Protein AF-0000000086532499 (afdb_homodimer)

Secondary structure (DSSP, 8-state):
--B--BPPEE---EEEEE-S-HHHHHHHHHHS--TTTEEEESSHHHHHHHHHHH------BHHHHHHHHHTT-SEES--GGG-GGGGGSEEEEEE-S--SSS-HHHHHHHTTTSSSEEEEEESS--HHHHHHHHHTT--SEEEETT-TTHHHHHHHHHHHHHHHHHHTTSPEEPTTTTGGGGSHHHHHHHHHHHHHHTEEEEEEETTTTEEEEEETT--EEEEEEE-HHHHHHHHHHHHHTT--HHHHHHHHTTS-EEE-TTSSS--TT--S-EEE--EEPTT-TT-EEEEEE-S-THHHHTS--HHHHHH-/--B-PBPPEE---EEEEE-S-HHHHHHHHHHS--TTTEEEESSHHHHHHHHHHH------BHHHHHHHHHTT-SEES--GGG-GGGGGSEEEEEE-S--SSS-HHHHHHHTTTSSSEEEEEESS--HHHHHHHHHTT--SEEEETT-TTHHHHHHHHHHHHHHHHHHTTSPEEPTTTTGGGGSHHHHHHHHHHHHHHTEEEEEEETTTTEEEEEETT--EEEEEEE-HHHHHHHHHHHHHTT--HHHHHHHHTTS-EEE-TTSSS--TT--S-EEE--EEPTTSTT-EEEEEE-S-THHHHTS--HHHHHH-

Foldseek 3Di:
DDPLAFFDWFAAAAEEEEALDVVVVVVVCVLVVQPVRYHYYNDLVVSLVLLVVQLPDDQFDVCQQVVCVVVVFQWGADFCQQDLCRRHHHLEYEYEQDDPPDGRLRSLVSCLVRNHAYEYEYAPDDPVVVVVCVVVSSHDYYHYPPPPCRSVVVVVVSSVSRSSSGSRHGIGGDDCQLVQRSDPLNVVVVVVCCVVVQWNIWHQDRQQSWIWTAHLQRFIKIKDKAAQVRLVVQLVVCVVQVHDPVVNVCSVVQQWDWDCPPGNHDDPPDPDIDIDRWDDRPPGPRMTMDMGTDDDCPVVVPTSHPNNSSVD/DDPLAFFDWFAAAAEEEEALDVVVVVVVCVLVVQPVRYHYYNDLVVSLVLLVVQLPDDQFDVCQQVVCVVVVFQWGADFCQQDLCRRHHHLEYEYEQDDPPDGRLRSLVSCLVRNHAYEYEYAPDDVVVVVVCVVVSSHDYYHYPPDPCRSVVVVVVSSVSRSSSGSSHGIGGDDCQLVQRSDPLNVVVVVVCCVVVQWNIWHQDRQQSWIWTAHLQRFIKIKDKAAQVRLVVQLVVCVVQVHDPVVNVCSVVQQWDWDCPPGNHDDPPDPDIDIDRWDDRPPGPRMTMDMGTDDPCPVVVPTSHPNNSSVD

Sequence (624 aa):
MQPFVRQPVLYPVSVVFVDDNPDFLQALRGAFPDERLNHFFTHPQAALDFVSSRDTEMPPTAADYFGAEKTGGNAIGEDALADPARFEAVGAVVVDYSMPEVDGIQFLTSIRNANCTKILLTGIADEREAVAAFNAGLIDCYLKKTDVEMARKLATALDDAKRKCCAARGHISLHEAGATYQDPRIVKLIDEVAAREGIVEYYWRPNQDAVLMFDAAGAPSVFLAWSEEDWSFHCDIVSDAGGPAELRQGMEARRIMPLFWPSQAYRPGLADIRCAAPLPVPGWHGTFYSWIRLDDPAAERDLPTLAKWRHAMQPFVRQPVLYPVSVVFVDDNPDFLQALRGAFPDERLNHFFTHPQAALDFVSSRDTEMPPTAADYFGAEKTGGNAIGEDALADPARFEAVGAVVVDYSMPEVDGIQFLTSIRNANCTKILLTGIADEREAVAAFNAGLIDCYLKKTDVEMARKLATALDDAKRKCCAARGHISLHEAGATYQDPRIVKLIDEVAAREGIVEYYWRPNQDAVLMFDAAGAPSVFLAWSEEDWSFHCDIVSDAGGPAELRQGMEARRIMPLFWPSQAYRPGLADIRCAAPLPVPGWHGTFYSWIRLDDPAAERDLPTLAKWRHA

pLDDT: mean 87.63, std 13.68, range [28.56, 98.56]

InterPro domains:
  IPR001789 Signal transduction response regulator, receiver domain [PF00072] (84-149)
  IPR001789 Signal transduction response regulator, receiver domain [PS50110] (14-159)
  IPR011006 CheY-like superfamily [SSF52172] (13-150)

Solvent-accessible surface area (backbone atoms only — not comparable to full-atom values): 33201 Å² total; per-residue (Å²): 121,51,38,48,43,55,37,59,41,42,50,64,44,12,35,38,38,37,40,62,51,66,69,60,52,52,55,48,37,70,78,50,64,53,68,88,37,38,43,80,30,59,46,66,69,62,44,51,54,55,51,62,71,39,68,61,85,66,53,52,17,26,52,38,40,47,56,16,60,77,60,74,49,40,33,26,43,51,62,59,67,76,40,73,62,53,46,60,31,50,20,29,38,38,30,29,38,86,35,94,89,52,43,25,65,58,53,34,54,77,46,56,82,50,83,43,38,31,30,40,43,24,79,75,72,48,48,65,59,50,47,54,34,35,57,69,59,43,37,59,34,76,47,45,66,80,44,90,56,35,67,61,54,48,51,52,53,50,51,51,23,30,50,55,50,26,58,75,43,28,38,26,30,28,71,72,46,54,56,63,53,59,35,68,66,44,45,51,47,51,51,50,49,27,64,74,70,48,42,56,30,36,38,55,35,61,80,39,54,32,31,42,31,23,27,70,83,46,54,44,29,40,40,41,66,33,41,52,67,49,46,51,49,52,52,50,44,30,58,75,59,64,50,60,66,66,58,52,53,31,44,76,68,59,58,36,42,73,51,40,72,90,40,52,51,73,52,82,82,71,70,87,70,50,64,39,65,56,36,76,41,84,94,38,87,68,24,33,33,42,74,48,75,55,83,76,52,67,84,55,61,78,51,68,36,68,38,57,56,72,72,99,120,50,40,49,44,55,37,58,41,43,52,66,42,12,33,40,38,38,41,62,49,65,69,59,52,51,54,47,38,68,78,51,63,53,67,88,36,40,42,81,29,60,45,67,67,60,45,49,52,53,52,62,73,40,67,60,85,64,54,52,17,25,51,39,39,47,57,17,62,77,61,74,48,42,35,24,41,50,63,59,67,75,40,75,62,52,47,62,30,50,18,30,37,39,29,28,40,86,36,94,90,53,42,26,64,60,54,34,54,75,46,56,82,51,84,44,40,30,31,40,44,24,80,74,73,48,47,63,58,49,46,53,33,34,58,70,60,43,36,63,36,78,45,45,65,80,43,91,56,34,69,60,53,49,50,50,53,51,52,50,24,31,50,54,51,27,59,73,44,28,37,26,30,28,72,71,44,55,56,63,54,60,35,68,69,45,46,50,48,52,52,50,50,26,65,76,69,48,41,56,32,36,36,56,36,60,79,38,54,33,31,43,33,23,26,70,82,45,54,46,28,39,41,40,65,33,40,52,67,49,47,51,50,52,51,50,45,29,58,75,59,64,49,58,66,69,59,52,53,31,43,75,68,59,58,37,42,70,50,42,73,90,39,53,51,74,53,80,83,71,69,86,70,49,64,38,63,55,37,76,40,85,96,38,87,68,22,31,34,43,75,46,75,56,86,78,51,68,85,54,61,79,52,67,36,69,37,56,58,72,71,98

Nearest PDB structures (foldseek):
  6sy9-assembly1_A  TM=7.285E-01  e=5.081E-21  Legionella pneumophila
  3kcn-assembly1_A  TM=8.539E-01  e=2.450E-06  Rhodopirellula baltica
  5iul-assembly1_C  TM=7.981E-01  e=4.495E-06  Bacillus subtilis subsp. subtilis str. 168
  7ssi-assembly1_C  TM=7.890E-01  e=1.709E-05  Bacillus subtilis subsp. subtilis str. 168
  4ldz-assembly1_B  TM=6.035E-01  e=7.762E-06  Bacillus subtilis subsp. subtilis str. 168

Structure (mmCIF, N/CA/C/O backbone):
data_AF-0000000086532499-model_v1
#
loop_
_entity.id
_entity.type
_entity.pdbx_description
1 polymer 'Response regulator'
#
loop_
_atom_site.group_PDB
_atom_site.id
_atom_site.type_symbol
_atom_site.label_atom_id
_atom_site.label_alt_id
_atom_site.label_comp_id
_atom_site.label_asym_id
_atom_site.label_entity_id
_atom_site.label_seq_id
_atom_site.pdbx_PDB_ins_code
_atom_site.Cartn_x
_atom_site.Cartn_y
_atom_site.Cartn_z
_atom_site.occupancy
_atom_site.B_iso_or_equiv
_atom_site.auth_seq_id
_atom_site.auth_comp_id
_atom_site.auth_asym_id
_atom_site.auth_atom_id
_atom_site.pdbx_PDB_model_num
ATOM 1 N N . MET A 1 1 ? -10.039 -7.031 16.953 1 28.56 1 MET A N 1
ATOM 2 C CA . MET A 1 1 ? -10.742 -7.082 15.672 1 28.56 1 MET A CA 1
ATOM 3 C C . MET A 1 1 ? -9.75 -7.133 14.516 1 28.56 1 MET A C 1
ATOM 5 O O . MET A 1 1 ? -8.656 -6.566 14.602 1 28.56 1 MET A O 1
ATOM 9 N N . GLN A 1 2 ? -9.773 -7.996 13.688 1 37.38 2 GLN A N 1
ATOM 10 C CA . GLN A 1 2 ? -8.75 -8.602 12.844 1 37.38 2 GLN A CA 1
ATOM 11 C C . GLN A 1 2 ? -8.367 -7.68 11.695 1 37.38 2 GLN A C 1
ATOM 13 O O . GLN A 1 2 ? -9.234 -7.113 11.031 1 37.38 2 GLN A O 1
ATOM 18 N N . PRO A 1 3 ? -7.273 -7.066 11.656 1 45.19 3 PRO A N 1
ATOM 19 C CA . PRO A 1 3 ? -6.715 -6.254 10.57 1 45.19 3 PRO A CA 1
ATOM 20 C C . PRO A 1 3 ? -7.102 -6.762 9.188 1 45.19 3 PRO A C 1
ATOM 22 O O . PRO A 1 3 ? -7.391 -7.949 9.023 1 45.19 3 PRO A O 1
ATOM 25 N N . PHE A 1 4 ? -7.727 -5.859 8.352 1 53.22 4 PHE A N 1
ATOM 26 C CA . PHE A 1 4 ? -7.895 -6.188 6.941 1 53.22 4 PHE A CA 1
ATOM 27 C C . PHE A 1 4 ? -6.629 -6.812 6.375 1 53.22 4 PHE A C 1
ATOM 29 O O . PHE A 1 4 ? -5.586 -6.156 6.289 1 53.22 4 PHE A O 1
ATOM 36 N N . VAL A 1 5 ? -6.559 -8.047 6.652 1 61.78 5 VAL A N 1
ATOM 37 C CA . VAL A 1 5 ? -5.363 -8.727 6.164 1 61.78 5 VAL A CA 1
ATOM 38 C C . VAL A 1 5 ? -5.652 -9.367 4.809 1 61.78 5 VAL A C 1
ATOM 40 O O . VAL A 1 5 ? -6.672 -10.039 4.633 1 61.78 5 VAL A O 1
ATOM 43 N N . ARG A 1 6 ? -4.977 -8.883 3.869 1 73.25 6 ARG A N 1
ATOM 44 C CA . ARG A 1 6 ? -5.066 -9.508 2.553 1 73.25 6 ARG A CA 1
ATOM 45 C C . ARG A 1 6 ? -4.598 -10.961 2.602 1 73.25 6 ARG A C 1
ATOM 47 O O . ARG A 1 6 ? -3.621 -11.281 3.283 1 73.25 6 ARG A O 1
ATOM 54 N N . GLN A 1 7 ? -5.344 -11.719 1.95 1 83.94 7 GLN A N 1
ATOM 55 C CA . GLN A 1 7 ? -5.102 -13.156 1.979 1 83.94 7 GLN A CA 1
ATOM 56 C C . GLN A 1 7 ? -4.105 -13.57 0.9 1 83.94 7 GLN A C 1
ATOM 58 O O . GLN A 1 7 ? -3.879 -12.828 -0.059 1 83.94 7 GLN A O 1
ATOM 63 N N . PRO A 1 8 ? -3.529 -14.75 1.076 1 90.25 8 PRO A N 1
ATOM 64 C CA . PRO A 1 8 ? -2.473 -15.195 0.163 1 90.25 8 PRO A CA 1
ATOM 65 C C . PRO A 1 8 ? -2.971 -15.383 -1.269 1 90.25 8 PRO A C 1
ATOM 67 O O . PRO A 1 8 ? -4.016 -15.992 -1.486 1 90.25 8 PRO A O 1
ATOM 70 N N . VAL A 1 9 ? -2.299 -14.836 -2.16 1 93.62 9 VAL A N 1
ATOM 71 C CA . VAL A 1 9 ? -2.531 -14.961 -3.594 1 93.62 9 VAL A CA 1
ATOM 72 C C . VAL A 1 9 ? -1.211 -14.82 -4.348 1 93.62 9 VAL A C 1
ATOM 74 O O . VAL A 1 9 ? -0.349 -14.031 -3.959 1 93.62 9 VAL A O 1
ATOM 77 N N . LEU A 1 10 ? -1.038 -15.586 -5.297 1 95.81 10 LEU A N 1
ATOM 78 C CA . LEU A 1 10 ? 0.133 -15.484 -6.164 1 95.81 10 LEU A CA 1
ATOM 79 C C . LEU A 1 10 ? -0.196 -15.945 -7.578 1 95.81 10 LEU A C 1
ATOM 81 O O . LEU A 1 10 ? -0.819 -16.984 -7.766 1 95.81 10 LEU A O 1
ATOM 85 N N . TYR A 1 11 ? 0.152 -15.211 -8.477 1 95.69 11 TYR A N 1
ATOM 86 C CA . TYR A 1 11 ? 0.031 -15.562 -9.891 1 95.69 11 TYR A CA 1
ATOM 87 C C . TYR A 1 11 ? 1.05 -14.797 -10.727 1 95.69 11 TYR A C 1
ATOM 89 O O . TYR A 1 11 ? 1.537 -13.742 -10.312 1 95.69 11 TYR A O 1
ATOM 97 N N . PRO A 1 12 ? 1.405 -15.328 -11.859 1 95.56 12 PRO A N 1
ATOM 98 C CA . PRO A 1 12 ? 2.365 -14.625 -12.719 1 95.56 12 PRO A CA 1
ATOM 99 C C . PRO A 1 12 ? 1.816 -13.312 -13.266 1 95.56 12 PRO A C 1
ATOM 101 O O . PRO A 1 12 ? 0.614 -13.203 -13.523 1 95.56 12 PRO A O 1
ATOM 104 N N . VAL A 1 13 ? 2.66 -12.344 -13.406 1 94.31 13 VAL A N 1
ATOM 105 C CA . VAL A 1 13 ? 2.332 -11.055 -14.008 1 94.31 13 VAL A CA 1
ATOM 106 C C . VAL A 1 13 ? 3.311 -10.75 -15.141 1 94.31 13 VAL A C 1
ATOM 108 O O . VAL A 1 13 ? 4.359 -11.391 -15.25 1 94.31 13 VAL A O 1
ATOM 111 N N . SER A 1 14 ? 2.943 -9.773 -15.93 1 95.5 14 SER A N 1
ATOM 112 C CA . SER A 1 14 ? 3.756 -9.422 -17.094 1 95.5 14 SER A CA 1
ATOM 113 C C . SER A 1 14 ? 4.938 -8.547 -16.688 1 95.5 14 SER A C 1
ATOM 115 O O . SER A 1 14 ? 4.855 -7.781 -15.727 1 95.5 14 SER A O 1
ATOM 117 N N . VAL A 1 15 ? 6.004 -8.68 -17.469 1 97.44 15 VAL A N 1
ATOM 118 C CA . VAL A 1 15 ? 7.211 -7.879 -17.281 1 97.44 15 VAL A CA 1
ATOM 119 C C . VAL A 1 15 ? 7.594 -7.211 -18.609 1 97.44 15 VAL A C 1
ATOM 121 O O . VAL A 1 15 ? 7.531 -7.832 -19.672 1 97.44 15 VAL A O 1
ATOM 124 N N . VAL A 1 16 ? 7.949 -5.961 -18.531 1 97.62 16 VAL A N 1
ATOM 125 C CA . VAL A 1 16 ? 8.367 -5.215 -19.703 1 97.62 16 VAL A CA 1
ATOM 126 C C . VAL A 1 16 ? 9.867 -4.941 -19.641 1 97.62 16 VAL A C 1
ATOM 128 O O . VAL A 1 16 ? 10.375 -4.453 -18.625 1 97.62 16 VAL A O 1
ATOM 131 N N . PHE A 1 17 ? 10.57 -5.312 -20.703 1 97.62 17 PHE A N 1
ATOM 132 C CA . PHE A 1 17 ? 12 -5.047 -20.844 1 97.62 17 PHE A CA 1
ATOM 133 C C . PHE A 1 17 ? 12.25 -3.998 -21.922 1 97.62 17 PHE A C 1
ATOM 135 O O . PHE A 1 17 ? 11.781 -4.141 -23.062 1 97.62 17 PHE A O 1
ATOM 142 N N . VAL A 1 18 ? 13.016 -2.918 -21.562 1 97.25 18 VAL A N 1
ATOM 143 C CA . VAL A 1 18 ? 13.305 -1.843 -22.516 1 97.25 18 VAL A CA 1
ATOM 144 C C . VAL A 1 18 ? 14.812 -1.655 -22.641 1 97.25 18 VAL A C 1
ATOM 146 O O . VAL A 1 18 ? 15.492 -1.35 -21.656 1 97.25 18 VAL A O 1
ATOM 149 N N . ASP A 1 19 ? 15.398 -1.853 -23.75 1 95.5 19 ASP A N 1
ATOM 150 C CA . ASP A 1 19 ? 16.812 -1.698 -24.094 1 95.5 19 ASP A CA 1
ATOM 151 C C . ASP A 1 19 ? 17 -1.46 -25.594 1 95.5 19 ASP A C 1
ATOM 153 O O . ASP A 1 19 ? 16.422 -2.176 -26.422 1 95.5 19 ASP A O 1
ATOM 157 N N . ASP A 1 20 ? 17.766 -0.475 -25.922 1 93.94 20 ASP A N 1
ATOM 158 C CA . ASP A 1 20 ? 17.891 -0.155 -27.344 1 93.94 20 ASP A CA 1
ATOM 159 C C . ASP A 1 20 ? 18.828 -1.139 -28.047 1 93.94 20 ASP A C 1
ATOM 161 O O . ASP A 1 20 ? 18.906 -1.159 -29.281 1 93.94 20 ASP A O 1
ATOM 165 N N . ASN A 1 21 ? 19.547 -1.964 -27.344 1 93.5 21 ASN A N 1
ATOM 166 C CA . ASN A 1 21 ? 20.438 -2.969 -27.906 1 93.5 21 ASN A CA 1
ATOM 167 C C . ASN A 1 21 ? 19.734 -4.301 -28.125 1 93.5 21 ASN A C 1
ATOM 169 O O . ASN A 1 21 ? 19.516 -5.051 -27.156 1 93.5 21 ASN A O 1
ATOM 173 N N . PRO A 1 22 ? 19.406 -4.707 -29.344 1 94.44 22 PRO A N 1
ATOM 174 C CA . PRO A 1 22 ? 18.656 -5.941 -29.594 1 94.44 22 PRO A CA 1
ATOM 175 C C . PRO A 1 22 ? 19.406 -7.191 -29.125 1 94.44 22 PRO A C 1
ATOM 177 O O . PRO A 1 22 ? 18.781 -8.172 -28.734 1 94.44 22 PRO A O 1
ATOM 180 N N . ASP A 1 23 ? 20.719 -7.152 -29.172 1 94.38 23 ASP A N 1
ATOM 181 C CA . ASP A 1 23 ? 21.5 -8.312 -28.75 1 94.38 23 ASP A CA 1
ATOM 182 C C . ASP A 1 23 ? 21.344 -8.562 -27.25 1 94.38 23 ASP A C 1
ATOM 184 O O . ASP A 1 23 ? 21.219 -9.711 -26.812 1 94.38 23 ASP A O 1
ATOM 188 N N . PHE A 1 24 ? 21.312 -7.535 -26.516 1 93.88 24 PHE A N 1
ATOM 189 C CA . PHE A 1 24 ? 21.125 -7.688 -25.078 1 93.88 24 PHE A CA 1
ATOM 190 C C . PHE A 1 24 ? 19.734 -8.211 -24.766 1 93.88 24 PHE A C 1
ATOM 192 O O . PHE A 1 24 ? 19.562 -9.055 -23.875 1 93.88 24 PHE A O 1
ATOM 199 N N . LEU A 1 25 ? 18.719 -7.742 -25.469 1 95.56 25 LEU A N 1
ATOM 200 C CA . LEU A 1 25 ? 17.359 -8.211 -25.281 1 95.56 25 LEU A CA 1
ATOM 201 C C . LEU A 1 25 ? 17.25 -9.695 -25.625 1 95.56 25 LEU A C 1
ATOM 203 O O . LEU A 1 25 ? 16.469 -10.43 -25 1 95.56 25 LEU A O 1
ATOM 207 N N . GLN A 1 26 ? 17.969 -10.117 -26.609 1 94.69 26 GLN A N 1
ATOM 208 C CA . GLN A 1 26 ? 17.969 -11.531 -26.969 1 94.69 26 GLN A CA 1
ATOM 209 C C . GLN A 1 26 ? 18.531 -12.383 -25.828 1 94.69 26 GLN A C 1
ATOM 211 O O . GLN A 1 26 ? 18.016 -13.461 -25.547 1 94.69 26 GLN A O 1
ATOM 216 N N . ALA A 1 27 ? 19.609 -11.852 -25.234 1 93.56 27 ALA A N 1
ATOM 217 C CA . ALA A 1 27 ? 20.172 -12.531 -24.062 1 93.56 27 ALA A CA 1
ATOM 218 C C . ALA A 1 27 ? 19.141 -12.625 -22.938 1 93.56 27 ALA A C 1
ATOM 220 O O . ALA A 1 27 ? 19.016 -13.672 -22.297 1 93.56 27 ALA A O 1
ATOM 221 N N . LEU A 1 28 ? 18.406 -11.555 -22.719 1 94.62 28 LEU A N 1
ATOM 222 C CA . LEU A 1 28 ? 17.375 -11.547 -21.688 1 94.62 28 LEU A CA 1
ATOM 223 C C . LEU A 1 28 ? 16.25 -12.508 -22.031 1 94.62 28 LEU A C 1
ATOM 225 O O . LEU A 1 28 ? 15.695 -13.164 -21.141 1 94.62 28 LEU A O 1
ATOM 229 N N . ARG A 1 29 ? 15.93 -12.633 -23.281 1 95 29 ARG A N 1
ATOM 230 C CA . ARG A 1 29 ? 14.922 -13.594 -23.734 1 95 29 ARG A CA 1
ATOM 231 C C . ARG A 1 29 ? 15.328 -15.023 -23.375 1 95 29 ARG A C 1
ATOM 233 O O . ARG A 1 29 ? 14.477 -15.844 -23.047 1 95 29 ARG A O 1
ATOM 240 N N . GLY A 1 30 ? 16.578 -15.289 -23.484 1 93.94 30 GLY A N 1
ATOM 241 C CA . GLY A 1 30 ? 17.078 -16.594 -23.078 1 93.94 30 GLY A CA 1
ATOM 242 C C . GLY A 1 30 ? 16.891 -16.859 -21.594 1 93.94 30 GLY A C 1
ATOM 243 O O . GLY A 1 30 ? 16.5 -17.969 -21.203 1 93.94 30 GLY A O 1
ATOM 244 N N . ALA A 1 31 ? 17.156 -15.875 -20.797 1 93.06 31 ALA A N 1
ATOM 245 C CA . ALA A 1 31 ? 17.047 -16 -19.344 1 93.06 31 ALA A CA 1
ATOM 246 C C . ALA A 1 31 ? 15.594 -15.992 -18.891 1 93.06 31 ALA A C 1
ATOM 248 O O . ALA A 1 31 ? 15.242 -16.609 -17.891 1 93.06 31 ALA A O 1
ATOM 249 N N . PHE A 1 32 ? 14.773 -15.281 -19.641 1 94.88 32 PHE A N 1
ATOM 250 C CA . PHE A 1 32 ? 13.352 -15.148 -19.344 1 94.88 32 PHE A CA 1
ATOM 251 C C . PHE A 1 32 ? 12.516 -15.477 -20.578 1 94.88 32 PHE A C 1
ATOM 253 O O . PHE A 1 32 ? 11.93 -14.578 -21.188 1 94.88 32 PHE A O 1
ATOM 260 N N . PRO A 1 33 ? 12.273 -16.719 -20.859 1 92.19 33 PRO A N 1
ATOM 261 C CA . PRO A 1 33 ? 11.797 -17.172 -22.172 1 92.19 33 PRO A CA 1
ATOM 262 C C . PRO A 1 33 ? 10.281 -17.094 -22.312 1 92.19 33 PRO A C 1
ATOM 264 O O . PRO A 1 33 ? 9.75 -17.234 -23.406 1 92.19 33 PRO A O 1
ATOM 267 N N . ASP A 1 34 ? 9.5 -16.859 -21.344 1 93.19 34 ASP A N 1
ATOM 268 C CA . ASP A 1 34 ? 8.047 -16.828 -21.469 1 93.19 34 ASP A CA 1
ATOM 269 C C . ASP A 1 34 ? 7.594 -15.602 -22.25 1 93.19 34 ASP A C 1
ATOM 271 O O . ASP A 1 34 ? 7.434 -14.523 -21.688 1 93.19 34 ASP A O 1
ATOM 275 N N . GLU A 1 35 ? 7.238 -15.734 -23.469 1 91.94 35 GLU A N 1
ATOM 276 C CA . GLU A 1 35 ? 6.949 -14.633 -24.391 1 91.94 35 GLU A CA 1
ATOM 277 C C . GLU A 1 35 ? 5.566 -14.039 -24.109 1 91.94 35 GLU A C 1
ATOM 279 O O . GLU A 1 35 ? 5.262 -12.93 -24.562 1 91.94 35 GLU A O 1
ATOM 284 N N . ARG A 1 36 ? 4.773 -14.789 -23.516 1 92.56 36 ARG A N 1
ATOM 285 C CA . ARG A 1 36 ? 3.447 -14.258 -23.203 1 92.56 36 ARG A CA 1
ATOM 286 C C . ARG A 1 36 ? 3.496 -13.328 -22 1 92.56 36 ARG A C 1
ATOM 288 O O . ARG A 1 36 ? 2.701 -12.383 -21.906 1 92.56 36 ARG A O 1
ATOM 295 N N . LEU A 1 37 ? 4.418 -13.57 -21.094 1 95.31 37 LEU A N 1
ATOM 296 C CA . LEU A 1 37 ? 4.512 -12.773 -19.875 1 95.31 37 LEU A CA 1
ATOM 297 C C . LEU A 1 37 ? 5.594 -11.711 -20.016 1 95.31 37 LEU A C 1
ATOM 299 O O . LEU A 1 37 ? 5.52 -10.664 -19.359 1 95.31 37 LEU A O 1
ATOM 303 N N . ASN A 1 38 ? 6.602 -11.984 -20.797 1 97.06 38 ASN A N 1
ATOM 304 C CA . ASN A 1 38 ? 7.742 -11.086 -20.922 1 97.06 38 ASN A CA 1
ATOM 305 C C . ASN A 1 38 ? 7.738 -10.352 -22.266 1 97.06 38 ASN A C 1
ATOM 307 O O . ASN A 1 38 ? 7.77 -10.977 -23.312 1 97.06 38 ASN A O 1
ATOM 311 N N . HIS A 1 39 ? 7.742 -9.023 -22.219 1 97.5 39 HIS A N 1
ATOM 312 C CA . HIS A 1 39 ? 7.668 -8.188 -23.422 1 97.5 39 HIS A CA 1
ATOM 313 C C . HIS A 1 39 ? 8.93 -7.355 -23.578 1 97.5 39 HIS A C 1
ATOM 315 O O . HIS A 1 39 ? 9.352 -6.66 -22.656 1 97.5 39 HIS A O 1
ATOM 321 N N . PHE A 1 40 ? 9.477 -7.426 -24.781 1 97.62 40 PHE A N 1
ATOM 322 C CA . PHE A 1 40 ? 10.766 -6.797 -25.047 1 97.62 40 PHE A CA 1
ATOM 323 C C . PHE A 1 40 ? 10.617 -5.672 -26.062 1 97.62 40 PHE A C 1
ATOM 325 O O . PHE A 1 40 ? 10.039 -5.871 -27.141 1 97.62 40 PHE A O 1
ATOM 332 N N . PHE A 1 41 ? 11.141 -4.492 -25.734 1 97 41 PHE A N 1
ATOM 333 C CA . PHE A 1 41 ? 11.008 -3.33 -26.594 1 97 41 PHE A CA 1
ATOM 334 C C . PHE A 1 41 ? 12.367 -2.68 -26.844 1 97 41 PHE A C 1
ATOM 336 O O . PHE A 1 41 ? 13.117 -2.432 -25.891 1 97 41 PHE A O 1
ATOM 343 N N . THR A 1 42 ? 12.68 -2.34 -28.078 1 95.5 42 THR A N 1
ATOM 344 C CA . THR A 1 42 ? 13.891 -1.615 -28.422 1 95.5 42 THR A CA 1
ATOM 345 C C . THR A 1 42 ? 13.641 -0.112 -28.453 1 95.5 42 THR A C 1
ATOM 347 O O . THR A 1 42 ? 14.578 0.685 -28.422 1 95.5 42 THR A O 1
ATOM 350 N N . HIS A 1 43 ? 12.398 0.261 -28.516 1 93.5 43 HIS A N 1
ATOM 351 C CA . HIS A 1 43 ? 12 1.664 -28.578 1 93.5 43 HIS A CA 1
ATOM 352 C C . HIS A 1 43 ? 11.227 2.068 -27.328 1 93.5 43 HIS A C 1
ATOM 354 O O . HIS A 1 43 ? 10.133 1.552 -27.078 1 93.5 43 HIS A O 1
ATOM 360 N N . PRO A 1 44 ? 11.672 3.014 -26.578 1 94 44 PRO A N 1
ATOM 361 C CA . PRO A 1 44 ? 11.039 3.404 -25.312 1 94 44 PRO A CA 1
ATOM 362 C C . PRO A 1 44 ? 9.586 3.84 -25.484 1 94 44 PRO A C 1
ATOM 364 O O . PRO A 1 44 ? 8.742 3.535 -24.641 1 94 44 PRO A O 1
ATOM 367 N N . GLN A 1 45 ? 9.273 4.523 -26.578 1 93 45 GLN A N 1
ATOM 368 C CA . GLN A 1 45 ? 7.918 5.016 -26.781 1 93 45 GLN A CA 1
ATOM 369 C C . GLN A 1 45 ? 6.926 3.863 -26.906 1 93 45 GLN A C 1
ATOM 371 O O . GLN A 1 45 ? 5.824 3.924 -26.359 1 93 45 GLN A O 1
ATOM 376 N N . ALA A 1 46 ? 7.293 2.836 -27.594 1 94.81 46 ALA A N 1
ATOM 377 C CA . ALA A 1 46 ? 6.43 1.665 -27.734 1 94.81 46 ALA A CA 1
ATOM 378 C C . ALA A 1 46 ? 6.18 1.009 -26.375 1 94.81 46 ALA A C 1
ATOM 380 O O . ALA A 1 46 ? 5.066 0.562 -26.094 1 94.81 46 ALA A O 1
ATOM 381 N N . ALA A 1 47 ? 7.203 0.914 -25.609 1 95.38 47 ALA A N 1
ATOM 382 C CA . ALA A 1 47 ? 7.082 0.351 -24.266 1 95.38 47 ALA A CA 1
ATOM 383 C C . ALA A 1 47 ? 6.156 1.193 -23.406 1 95.38 47 ALA A C 1
ATOM 385 O O . ALA A 1 47 ? 5.328 0.655 -22.656 1 95.38 47 ALA A O 1
ATOM 386 N N . LEU A 1 48 ? 6.289 2.537 -23.469 1 93.25 48 LEU A N 1
ATOM 387 C CA . LEU A 1 48 ? 5.441 3.449 -22.703 1 93.25 48 LEU A CA 1
ATOM 388 C C . LEU A 1 48 ? 3.973 3.248 -23.062 1 93.25 48 LEU A C 1
ATOM 390 O O . LEU A 1 48 ? 3.121 3.186 -22.172 1 93.25 48 LEU A O 1
ATOM 394 N N . ASP A 1 49 ? 3.715 3.121 -24.328 1 92.88 49 ASP A N 1
ATOM 395 C CA . ASP A 1 49 ? 2.35 2.893 -24.797 1 92.88 49 ASP A CA 1
ATOM 396 C C . ASP A 1 49 ? 1.797 1.578 -24.25 1 92.88 49 ASP A C 1
ATOM 398 O O . ASP A 1 49 ? 0.638 1.51 -23.828 1 92.88 49 ASP A O 1
ATOM 402 N N . PHE A 1 50 ? 2.643 0.613 -24.297 1 94.12 50 PHE A N 1
ATOM 403 C CA . PHE A 1 50 ? 2.246 -0.708 -23.828 1 94.12 50 PHE A CA 1
ATOM 404 C C . PHE A 1 50 ? 1.897 -0.668 -22.344 1 94.12 50 PHE A C 1
ATOM 406 O O . PHE A 1 50 ? 0.84 -1.152 -21.938 1 94.12 50 PHE A O 1
ATOM 413 N N . VAL A 1 51 ? 2.762 -0.087 -21.484 1 92.62 51 VAL A N 1
ATOM 414 C CA . VAL A 1 51 ? 2.57 -0.011 -20.031 1 92.62 51 VAL A CA 1
ATOM 415 C C . VAL A 1 51 ? 1.325 0.817 -19.719 1 92.62 51 VAL A C 1
ATOM 417 O O . VAL A 1 51 ? 0.51 0.431 -18.875 1 92.62 51 VAL A O 1
ATOM 420 N N . SER A 1 52 ? 1.181 1.938 -20.375 1 87.38 52 SER A N 1
ATOM 421 C CA . SER A 1 52 ? 0.052 2.834 -20.156 1 87.38 52 SER A CA 1
ATOM 422 C C . SER A 1 52 ? -1.271 2.152 -20.484 1 87.38 52 SER A C 1
ATOM 424 O O . SER A 1 52 ? -2.289 2.41 -19.844 1 87.38 52 SER A O 1
ATOM 426 N N . SER A 1 53 ? -1.258 1.346 -21.422 1 86.5 53 SER A N 1
ATOM 427 C CA . SER A 1 53 ? -2.471 0.66 -21.859 1 86.5 53 SER A CA 1
ATOM 428 C C . SER A 1 53 ? -2.885 -0.417 -20.859 1 86.5 53 SER A C 1
ATOM 430 O O . SER A 1 53 ? -4.035 -0.857 -20.859 1 86.5 53 SER A O 1
ATOM 432 N N . ARG A 1 54 ? -2 -0.831 -20.094 1 83.25 54 ARG A N 1
ATOM 433 C CA . ARG A 1 54 ? -2.26 -1.95 -19.188 1 83.25 54 ARG A CA 1
ATOM 434 C C . ARG A 1 54 ? -2.43 -1.47 -17.75 1 83.25 54 ARG A C 1
ATOM 436 O O . ARG A 1 54 ? -2.77 -2.256 -16.875 1 83.25 54 ARG A O 1
ATOM 443 N N . ASP A 1 55 ? -2.047 -0.281 -17.453 1 70.44 55 ASP A N 1
ATOM 444 C CA . ASP A 1 55 ? -2.121 0.284 -16.109 1 70.44 55 ASP A CA 1
ATOM 445 C C . ASP A 1 55 ? -3.57 0.401 -15.641 1 70.44 55 ASP A C 1
ATOM 447 O O . ASP A 1 55 ? -4.234 1.402 -15.914 1 70.44 55 ASP A O 1
ATOM 451 N N . THR A 1 56 ? -4.281 -0.74 -15.664 1 56.5 56 THR A N 1
ATOM 452 C CA . THR A 1 56 ? -5.707 -0.722 -15.359 1 56.5 56 THR A CA 1
ATOM 453 C C . THR A 1 56 ? -5.938 -0.726 -13.852 1 56.5 56 THR A C 1
ATOM 455 O O . THR A 1 56 ? -7.078 -0.762 -13.391 1 56.5 56 THR A O 1
ATOM 458 N N . GLU A 1 57 ? -5.02 -1.017 -12.969 1 53.19 57 GLU A N 1
ATOM 459 C CA . GLU A 1 57 ? -5.492 -1.568 -11.703 1 53.19 57 GLU A CA 1
ATOM 460 C C . GLU A 1 57 ? -6.227 -0.512 -10.883 1 53.19 57 GLU A C 1
ATOM 462 O O . GLU A 1 57 ? -5.652 0.524 -10.539 1 53.19 57 GLU A O 1
ATOM 467 N N . MET A 1 58 ? -7.555 -0.614 -11.219 1 49.5 58 MET A N 1
ATOM 468 C CA . MET A 1 58 ? -8.391 0.172 -10.32 1 49.5 58 MET A CA 1
ATOM 469 C C . MET A 1 58 ? -8.453 -0.468 -8.938 1 49.5 58 MET A C 1
ATOM 471 O O . MET A 1 58 ? -8.664 -1.676 -8.812 1 49.5 58 MET A O 1
ATOM 475 N N . PRO A 1 59 ? -7.902 0.051 -7.902 1 49.66 59 PRO A N 1
ATOM 476 C CA . PRO A 1 59 ? -8.141 -0.486 -6.562 1 49.66 59 PRO A CA 1
ATOM 477 C C . PRO A 1 59 ? -9.594 -0.922 -6.352 1 49.66 59 PRO A C 1
ATOM 479 O O . PRO A 1 59 ? -10.492 -0.448 -7.047 1 49.66 59 PRO A O 1
ATOM 482 N N . PRO A 1 60 ? -9.781 -2.125 -5.605 1 48.28 60 PRO A N 1
ATOM 483 C CA . PRO A 1 60 ? -11.172 -2.506 -5.355 1 48.28 60 PRO A CA 1
ATOM 484 C C . PRO A 1 60 ? -12.047 -1.319 -4.961 1 48.28 60 PRO A C 1
ATOM 486 O O . PRO A 1 60 ? -11.57 -0.385 -4.309 1 48.28 60 PRO A O 1
ATOM 489 N N . THR A 1 61 ? -13.141 -1.245 -5.66 1 46.78 61 THR A N 1
ATOM 490 C CA . THR A 1 61 ? -14.164 -0.238 -5.387 1 46.78 61 THR A CA 1
ATOM 491 C C . THR A 1 61 ? -14.953 -0.596 -4.133 1 46.78 61 THR A C 1
ATOM 493 O O . THR A 1 61 ? -14.914 -1.739 -3.676 1 46.78 61 THR A O 1
ATOM 496 N N . ALA A 1 62 ? -15.414 0.323 -3.469 1 46.34 62 ALA A N 1
ATOM 497 C CA . ALA A 1 62 ? -16.344 0.098 -2.369 1 46.34 62 ALA A CA 1
ATOM 498 C C . ALA A 1 62 ? -17.391 -0.957 -2.738 1 46.34 62 ALA A C 1
ATOM 500 O O . ALA A 1 62 ? -17.812 -1.75 -1.892 1 46.34 62 ALA A O 1
ATOM 501 N N . ALA A 1 63 ? -17.906 -0.921 -3.975 1 43.16 63 ALA A N 1
ATOM 502 C CA . ALA A 1 63 ? -18.906 -1.891 -4.438 1 43.16 63 ALA A CA 1
ATOM 503 C C . ALA A 1 63 ? -18.406 -3.318 -4.246 1 43.16 63 ALA A C 1
ATOM 505 O O . ALA A 1 63 ? -19.188 -4.219 -3.916 1 43.16 63 ALA A O 1
ATOM 506 N N . ASP A 1 64 ? -17.094 -3.379 -4.527 1 48.34 64 ASP A N 1
ATOM 507 C CA . ASP A 1 64 ? -16.562 -4.727 -4.359 1 48.34 64 ASP A CA 1
ATOM 508 C C . ASP A 1 64 ? -16.625 -5.164 -2.896 1 48.34 64 ASP A C 1
ATOM 510 O O . ASP A 1 64 ? -16.812 -6.348 -2.607 1 48.34 64 ASP A O 1
ATOM 514 N N . TYR A 1 65 ? -16.5 -4.086 -2.092 1 49.69 65 TYR A N 1
ATOM 515 C CA . TYR A 1 65 ? -16.562 -4.352 -0.66 1 49.69 65 TYR A CA 1
ATOM 516 C C . TYR A 1 65 ? -18.016 -4.566 -0.221 1 49.69 65 TYR A C 1
ATOM 518 O O . TYR A 1 65 ? -18.297 -5.453 0.585 1 49.69 65 TYR A O 1
ATOM 526 N N . PHE A 1 66 ? -18.875 -3.641 -0.79 1 47.84 66 PHE A N 1
ATOM 527 C CA . PHE A 1 66 ? -20.266 -3.719 -0.386 1 47.84 66 PHE A CA 1
ATOM 528 C C . PHE A 1 66 ? -20.938 -4.938 -1.002 1 47.84 66 PHE A C 1
ATOM 530 O O . PHE A 1 66 ? -21.844 -5.531 -0.398 1 47.84 66 PHE A O 1
ATOM 537 N N . GLY A 1 67 ? -20.703 -5.113 -2.158 1 45.66 67 GLY A N 1
ATOM 538 C CA . GLY A 1 67 ? -21.297 -6.324 -2.695 1 45.66 67 GLY A CA 1
ATOM 539 C C . GLY A 1 67 ? -20.984 -7.559 -1.869 1 45.66 67 GLY A C 1
ATOM 540 O O . GLY A 1 67 ? -21.75 -8.531 -1.893 1 45.66 67 GLY A O 1
ATOM 541 N N . ALA A 1 68 ? -19.844 -7.426 -1.222 1 45.91 68 ALA A N 1
ATOM 542 C CA . ALA A 1 68 ? -19.484 -8.547 -0.364 1 45.91 68 ALA A CA 1
ATOM 543 C C . ALA A 1 68 ? -20.375 -8.617 0.867 1 45.91 68 ALA A C 1
ATOM 545 O O . ALA A 1 68 ? -20.672 -9.711 1.362 1 45.91 68 ALA A O 1
ATOM 546 N N . GLU A 1 69 ? -20.719 -7.465 1.544 1 47.66 69 GLU A N 1
ATOM 547 C CA . GLU A 1 69 ? -21.625 -7.496 2.693 1 47.66 69 GLU A CA 1
ATOM 548 C C . GLU A 1 69 ? -22.984 -8.086 2.316 1 47.66 69 GLU A C 1
ATOM 550 O O . GLU A 1 69 ? -23.609 -8.773 3.123 1 47.66 69 GLU A O 1
ATOM 555 N N . LYS A 1 70 ? -23.531 -7.574 1.225 1 44.06 70 LYS A N 1
ATOM 556 C CA . LYS A 1 70 ? -24.875 -8.078 0.978 1 44.06 70 LYS A CA 1
ATOM 557 C C . LYS A 1 70 ? -24.859 -9.594 0.765 1 44.06 70 LYS A C 1
ATOM 559 O O . LYS A 1 70 ? -25.875 -10.258 0.941 1 44.06 70 LYS A O 1
ATOM 564 N N . THR A 1 71 ? -23.766 -9.961 0.265 1 44.69 71 THR A N 1
ATOM 565 C CA . THR A 1 71 ? -23.922 -11.391 0.026 1 44.69 71 THR A CA 1
ATOM 566 C C . THR A 1 71 ? -23.359 -12.203 1.188 1 44.69 71 THR A C 1
ATOM 568 O O . THR A 1 71 ? -23.391 -13.438 1.163 1 44.69 71 THR A O 1
ATOM 571 N N . GLY A 1 72 ? -23.406 -11.727 2.49 1 51.97 72 GLY A N 1
ATOM 572 C CA . GLY A 1 72 ? -23 -12.594 3.582 1 51.97 72 GLY A CA 1
ATOM 573 C C . GLY A 1 72 ? -21.625 -13.188 3.379 1 51.97 72 GLY A C 1
ATOM 574 O O . GLY A 1 72 ? -21.328 -14.273 3.883 1 51.97 72 GLY A O 1
ATOM 575 N N . GLY A 1 73 ? -20.75 -12.555 2.689 1 62.25 73 GLY A N 1
ATOM 576 C CA . GLY A 1 73 ? -19.531 -13.234 2.273 1 62.25 73 GLY A CA 1
ATOM 577 C C . GLY A 1 73 ? -18.375 -13.016 3.225 1 62.25 73 GLY A C 1
ATOM 578 O O . GLY A 1 73 ? -18.469 -12.219 4.152 1 62.25 73 GLY A O 1
ATOM 579 N N . ASN A 1 74 ? -17.438 -14.016 3.348 1 68.12 74 ASN A N 1
ATOM 580 C CA . ASN A 1 74 ? -16.266 -14.102 4.223 1 68.12 74 ASN A CA 1
ATOM 581 C C . ASN A 1 74 ? -15.141 -13.195 3.738 1 68.12 74 ASN A C 1
ATOM 583 O O . ASN A 1 74 ? -14.094 -13.102 4.383 1 68.12 74 ASN A O 1
ATOM 587 N N . ALA A 1 75 ? -15.406 -12.492 2.654 1 71.88 75 ALA A N 1
ATOM 588 C CA . ALA A 1 75 ? -14.312 -11.688 2.113 1 71.88 75 ALA A CA 1
ATOM 589 C C . ALA A 1 75 ? -14.844 -10.539 1.265 1 71.88 75 ALA A C 1
ATOM 591 O O . ALA A 1 75 ? -15.984 -10.586 0.792 1 71.88 75 ALA A O 1
ATOM 592 N N . ILE A 1 76 ? -14.031 -9.602 1.255 1 68.25 76 ILE A N 1
ATOM 593 C CA . ILE A 1 76 ? -14.328 -8.484 0.362 1 68.25 76 ILE A CA 1
ATOM 594 C C . ILE A 1 76 ? -13.188 -8.297 -0.633 1 68.25 76 ILE A C 1
ATOM 596 O O . ILE A 1 76 ? -12.102 -8.867 -0.46 1 68.25 76 ILE A O 1
ATOM 600 N N . GLY A 1 77 ? -13.484 -7.598 -1.729 1 67.81 77 GLY A N 1
ATOM 601 C CA . GLY A 1 77 ? -12.492 -7.367 -2.764 1 67.81 77 GLY A CA 1
ATOM 602 C C . GLY A 1 77 ? -12.711 -8.203 -4.008 1 67.81 77 GLY A C 1
ATOM 603 O O . GLY A 1 77 ? -13.68 -8.961 -4.086 1 67.81 77 GLY A O 1
ATOM 604 N N . GLU A 1 78 ? -11.867 -8.102 -4.914 1 69.25 78 GLU A N 1
ATOM 605 C CA . GLU A 1 78 ? -11.992 -8.805 -6.188 1 69.25 78 GLU A CA 1
ATOM 606 C C . GLU A 1 78 ? -11.352 -10.188 -6.117 1 69.25 78 GLU A C 1
ATOM 608 O O . GLU A 1 78 ? -10.297 -10.359 -5.508 1 69.25 78 GLU A O 1
ATOM 613 N N . ASP A 1 79 ? -12.07 -11.141 -6.656 1 81.31 79 ASP A N 1
ATOM 614 C CA . ASP A 1 79 ? -11.484 -12.461 -6.84 1 81.31 79 ASP A CA 1
ATOM 615 C C . ASP A 1 79 ? -10.453 -12.445 -7.969 1 81.31 79 ASP A C 1
ATOM 617 O O . ASP A 1 79 ? -10.812 -12.469 -9.148 1 81.31 79 ASP A O 1
ATOM 621 N N . ALA A 1 80 ? -9.242 -12.438 -7.586 1 85.94 80 ALA A N 1
ATOM 622 C CA . ALA A 1 80 ? -8.164 -12.391 -8.57 1 85.94 80 ALA A CA 1
ATOM 623 C C . ALA A 1 80 ? -8.242 -13.57 -9.539 1 85.94 80 ALA A C 1
ATOM 625 O O . ALA A 1 80 ? -7.93 -13.438 -10.719 1 85.94 80 ALA A O 1
ATOM 626 N N . LEU A 1 81 ? -8.711 -14.688 -9.07 1 90.44 81 LEU A N 1
ATOM 627 C CA . LEU A 1 81 ? -8.805 -15.883 -9.906 1 90.44 81 LEU A CA 1
ATOM 628 C C . LEU A 1 81 ? -9.812 -15.68 -11.031 1 90.44 81 LEU A C 1
ATOM 630 O O . LEU A 1 81 ? -9.641 -16.219 -12.125 1 90.44 81 LEU A O 1
ATOM 634 N N . ALA A 1 82 ? -10.758 -14.938 -10.727 1 85.62 82 ALA A N 1
ATOM 635 C CA . ALA A 1 82 ? -11.844 -14.766 -11.688 1 85.62 82 ALA A CA 1
ATOM 636 C C . ALA A 1 82 ? -11.461 -13.734 -12.758 1 85.62 82 ALA A C 1
ATOM 638 O O . ALA A 1 82 ? -12.148 -13.609 -13.773 1 85.62 82 ALA A O 1
ATOM 639 N N . ASP A 1 83 ? -10.438 -13.031 -12.562 1 85.75 83 ASP A N 1
ATOM 640 C CA . ASP A 1 83 ? -10.023 -11.992 -13.5 1 85.75 83 ASP A CA 1
ATOM 641 C C . ASP A 1 83 ? -9.102 -12.57 -14.578 1 85.75 83 ASP A C 1
ATOM 643 O O . ASP A 1 83 ? -7.914 -12.797 -14.328 1 85.75 83 ASP A O 1
ATOM 647 N N . PRO A 1 84 ? -9.594 -12.648 -15.727 1 83.38 84 PRO A N 1
ATOM 648 C CA . PRO A 1 84 ? -8.75 -13.227 -16.781 1 83.38 84 PRO A CA 1
ATOM 649 C C . PRO A 1 84 ? -7.605 -12.305 -17.188 1 83.38 84 PRO A C 1
ATOM 651 O O . PRO A 1 84 ? -6.625 -12.766 -17.781 1 83.38 84 PRO A O 1
ATOM 654 N N . ALA A 1 85 ? -7.742 -11.07 -16.906 1 85.62 85 ALA A N 1
ATOM 655 C CA . ALA A 1 85 ? -6.758 -10.094 -17.375 1 85.62 85 ALA A CA 1
ATOM 656 C C . ALA A 1 85 ? -5.594 -9.977 -16.391 1 85.62 85 ALA A C 1
ATOM 658 O O . ALA A 1 85 ? -4.633 -9.242 -16.641 1 85.62 85 ALA A O 1
ATOM 659 N N . ARG A 1 86 ? -5.613 -10.789 -15.328 1 89.94 86 ARG A N 1
ATOM 660 C CA . ARG A 1 86 ? -4.641 -10.586 -14.258 1 89.94 86 ARG A CA 1
ATOM 661 C C . ARG A 1 86 ? -3.223 -10.859 -14.742 1 89.94 86 ARG A C 1
ATOM 663 O O . ARG A 1 86 ? -2.273 -10.211 -14.297 1 89.94 86 ARG A O 1
ATOM 670 N N . PHE A 1 87 ? -3.105 -11.719 -15.742 1 92.56 87 PHE A N 1
ATOM 671 C CA . PHE A 1 87 ? -1.788 -12.078 -16.25 1 92.56 87 PHE A CA 1
ATOM 672 C C . PHE A 1 87 ? -1.229 -10.969 -17.141 1 92.56 87 PHE A C 1
ATOM 674 O O . PHE A 1 87 ? -0.032 -10.938 -17.422 1 92.56 87 PHE A O 1
ATOM 681 N N . GLU A 1 88 ? -2.039 -10.07 -17.578 1 91.12 88 GLU A N 1
ATOM 682 C CA . GLU A 1 88 ? -1.631 -9 -18.469 1 91.12 88 GLU A CA 1
ATOM 683 C C . GLU A 1 88 ? -1.135 -7.785 -17.703 1 91.12 88 GLU A C 1
ATOM 685 O O . GLU A 1 88 ? -0.495 -6.895 -18.266 1 91.12 88 GLU A O 1
ATOM 690 N N . ALA A 1 89 ? -1.451 -7.777 -16.5 1 89.88 89 ALA A N 1
ATOM 691 C CA . ALA A 1 89 ? -0.986 -6.668 -15.672 1 89.88 89 ALA A CA 1
ATOM 692 C C . ALA A 1 89 ? 0.539 -6.605 -15.641 1 89.88 89 ALA A C 1
ATOM 694 O O . ALA A 1 89 ? 1.203 -7.633 -15.477 1 89.88 89 ALA A O 1
ATOM 695 N N . VAL A 1 90 ? 1.092 -5.426 -15.797 1 94.06 90 VAL A N 1
ATOM 696 C CA . VAL A 1 90 ? 2.539 -5.254 -15.766 1 94.06 90 VAL A CA 1
ATOM 697 C C . VAL A 1 90 ? 3.02 -5.141 -14.32 1 94.06 90 VAL A C 1
ATOM 699 O O . VAL A 1 90 ? 2.725 -4.156 -13.641 1 94.06 90 VAL A O 1
ATOM 702 N N . GLY A 1 91 ? 3.758 -6.105 -13.867 1 94.12 91 GLY A N 1
ATOM 703 C CA . GLY A 1 91 ? 4.246 -6.117 -12.5 1 94.12 91 GLY A CA 1
ATOM 704 C C . GLY A 1 91 ? 5.598 -5.445 -12.344 1 94.12 91 GLY A C 1
ATOM 705 O O . GLY A 1 91 ? 5.953 -5.008 -11.25 1 94.12 91 GLY A O 1
ATOM 706 N N . ALA A 1 92 ? 6.281 -5.391 -13.461 1 96.75 92 ALA A N 1
ATOM 707 C CA . ALA A 1 92 ? 7.609 -4.793 -13.406 1 96.75 92 ALA A CA 1
ATOM 708 C C . ALA A 1 92 ? 8.039 -4.266 -14.773 1 96.75 92 ALA A C 1
ATOM 710 O O . ALA A 1 92 ? 7.609 -4.789 -15.805 1 96.75 92 ALA A O 1
ATOM 711 N N . VAL A 1 93 ? 8.836 -3.268 -14.75 1 97.31 93 VAL A N 1
ATOM 712 C CA . VAL A 1 93 ? 9.484 -2.719 -15.938 1 97.31 93 VAL A CA 1
ATOM 713 C C . VAL A 1 93 ? 11 -2.664 -15.719 1 97.31 93 VAL A C 1
ATOM 715 O O . VAL A 1 93 ? 11.469 -2.113 -14.719 1 97.31 93 VAL A O 1
ATOM 718 N N . VAL A 1 94 ? 11.711 -3.303 -16.578 1 97.56 94 VAL A N 1
ATOM 719 C CA . VAL A 1 94 ? 13.164 -3.307 -16.562 1 97.56 94 VAL A CA 1
ATOM 720 C C . VAL A 1 94 ? 13.695 -2.408 -17.688 1 97.56 94 VAL A C 1
ATOM 722 O O . VAL A 1 94 ? 13.469 -2.682 -18.875 1 97.56 94 VAL A O 1
ATOM 725 N N . VAL A 1 95 ? 14.438 -1.385 -17.312 1 96.56 95 VAL A N 1
ATOM 726 C CA . VAL A 1 95 ? 14.773 -0.372 -18.312 1 96.56 95 VAL A CA 1
ATOM 727 C C . VAL A 1 95 ? 16.281 -0.108 -18.281 1 96.56 95 VAL A C 1
ATOM 729 O O . VAL A 1 95 ? 16.891 -0.027 -17.219 1 96.56 95 VAL A O 1
ATOM 732 N N . ASP A 1 96 ? 16.859 0.049 -19.406 1 94.88 96 ASP A N 1
ATOM 733 C CA . ASP A 1 96 ? 18.234 0.499 -19.547 1 94.88 96 ASP A CA 1
ATOM 734 C C . ASP A 1 96 ? 18.344 2.006 -19.328 1 94.88 96 ASP A C 1
ATOM 736 O O . ASP A 1 96 ? 17.422 2.752 -19.625 1 94.88 96 ASP A O 1
ATOM 740 N N . TYR A 1 97 ? 19.484 2.412 -18.828 1 91.25 97 TYR A N 1
ATOM 741 C CA . TYR A 1 97 ? 19.734 3.826 -18.562 1 91.25 97 TYR A CA 1
ATOM 742 C C . TYR A 1 97 ? 20.062 4.574 -19.844 1 91.25 97 TYR A C 1
ATOM 744 O O . TYR A 1 97 ? 19.484 5.633 -20.109 1 91.25 97 TYR A O 1
ATOM 752 N N . SER A 1 98 ? 21.047 4.047 -20.609 1 89.31 98 SER A N 1
ATOM 753 C CA . SER A 1 98 ? 21.578 4.73 -21.781 1 89.31 98 SER A CA 1
ATOM 754 C C . SER A 1 98 ? 20.844 4.301 -23.047 1 89.31 98 SER A C 1
ATOM 756 O O . SER A 1 98 ? 21.125 3.24 -23.609 1 89.31 98 SER A O 1
ATOM 758 N N . MET A 1 99 ? 19.922 5.098 -23.531 1 89.06 99 MET A N 1
ATOM 759 C CA . MET A 1 99 ? 19.203 4.914 -24.797 1 89.06 99 MET A CA 1
ATOM 760 C C . MET A 1 99 ? 19.172 6.215 -25.594 1 89.06 99 MET A C 1
ATOM 762 O O . MET A 1 99 ? 19.094 7.301 -25.016 1 89.06 99 MET A O 1
ATOM 766 N N . PRO A 1 100 ? 19.438 6.168 -26.812 1 83.12 100 PRO A N 1
ATOM 767 C CA . PRO A 1 100 ? 19.562 7.363 -27.656 1 83.12 100 PRO A CA 1
ATOM 768 C C . PRO A 1 100 ? 18.328 8.258 -27.578 1 83.12 100 PRO A C 1
ATOM 770 O O . PRO A 1 100 ? 18.438 9.484 -27.562 1 83.12 100 PRO A O 1
ATOM 773 N N . GLU A 1 101 ? 17.188 7.781 -27.594 1 76 101 GLU A N 1
ATOM 774 C CA . GLU A 1 101 ? 15.945 8.562 -27.672 1 76 101 GLU A CA 1
ATOM 775 C C . GLU A 1 101 ? 15.609 9.195 -26.328 1 76 101 GLU A C 1
ATOM 777 O O . GLU A 1 101 ? 15.266 10.375 -26.25 1 76 101 GLU A O 1
ATOM 782 N N . VAL A 1 102 ? 15.617 8.445 -25.234 1 79.19 102 VAL A N 1
ATOM 783 C CA . VAL A 1 102 ? 15.227 8.875 -23.906 1 79.19 102 VAL A CA 1
ATOM 784 C C . VAL A 1 102 ? 16.094 8.172 -22.859 1 79.19 102 VAL A C 1
ATOM 786 O O . VAL A 1 102 ? 16.281 6.957 -22.922 1 79.19 102 VAL A O 1
ATOM 789 N N . ASP A 1 103 ? 16.609 8.945 -21.969 1 86.19 103 ASP A N 1
ATOM 790 C CA . ASP A 1 103 ? 17.359 8.312 -20.891 1 86.19 103 ASP A CA 1
ATOM 791 C C . ASP A 1 103 ? 16.438 7.496 -20 1 86.19 103 ASP A C 1
ATOM 793 O O . ASP A 1 103 ? 15.25 7.809 -19.859 1 86.19 103 ASP A O 1
ATOM 797 N N . GLY A 1 104 ? 16.922 6.352 -19.547 1 89.69 104 GLY A N 1
ATOM 798 C CA . GLY A 1 104 ? 16.141 5.434 -18.734 1 89.69 104 GLY A CA 1
ATOM 799 C C . GLY A 1 104 ? 15.438 6.109 -17.578 1 89.69 104 GLY A C 1
ATOM 800 O O . GLY A 1 104 ? 14.305 5.762 -17.234 1 89.69 104 GLY A O 1
ATOM 801 N N . ILE A 1 105 ? 16.062 7.09 -17 1 89.06 105 ILE A N 1
ATOM 802 C CA . ILE A 1 105 ? 15.477 7.816 -15.883 1 89.06 105 ILE A CA 1
ATOM 803 C C . ILE A 1 105 ? 14.289 8.641 -16.359 1 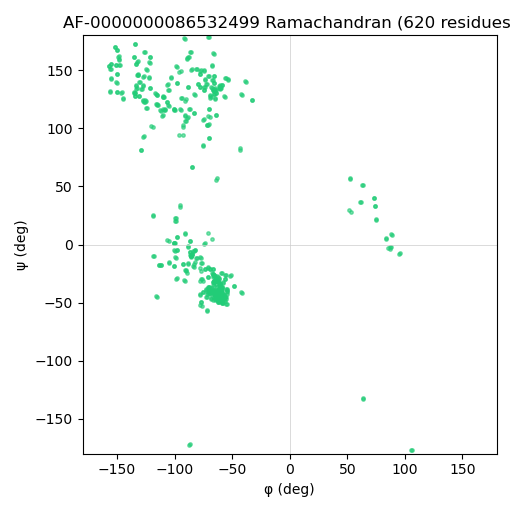89.06 105 ILE A C 1
ATOM 805 O O . ILE A 1 105 ? 13.258 8.719 -15.68 1 89.06 105 ILE A O 1
ATOM 809 N N . GLN A 1 106 ? 14.391 9.273 -17.469 1 89.25 106 GLN A N 1
ATOM 810 C CA . GLN A 1 106 ? 13.273 10.008 -18.062 1 89.25 106 GLN A CA 1
ATOM 811 C C . GLN A 1 106 ? 12.102 9.078 -18.359 1 89.25 106 GLN A C 1
ATOM 813 O O . GLN A 1 106 ? 10.945 9.43 -18.109 1 89.25 106 GLN A O 1
ATOM 818 N N . PHE A 1 107 ? 12.453 7.945 -18.922 1 91.75 107 PHE A N 1
ATOM 819 C CA . PHE A 1 107 ? 11.438 6.934 -19.172 1 91.75 107 PHE A CA 1
ATOM 820 C C . PHE A 1 107 ? 10.703 6.582 -17.891 1 91.75 107 PHE A C 1
ATOM 822 O O . PHE A 1 107 ? 9.469 6.613 -17.844 1 91.75 107 PHE A O 1
ATOM 829 N N . LEU A 1 108 ? 11.43 6.266 -16.844 1 92.25 108 LEU A N 1
ATOM 830 C CA . LEU A 1 108 ? 10.852 5.848 -15.562 1 92.25 108 LEU A CA 1
ATOM 831 C C . LEU A 1 108 ? 10.07 6.988 -14.922 1 92.25 108 LEU A C 1
ATOM 833 O O . LEU A 1 108 ? 9.07 6.754 -14.234 1 92.25 108 LEU A O 1
ATOM 837 N N . THR A 1 109 ? 10.492 8.219 -15.164 1 90.62 109 THR A N 1
ATOM 838 C CA . THR A 1 109 ? 9.742 9.391 -14.711 1 90.62 109 THR A CA 1
ATOM 839 C C . THR A 1 109 ? 8.359 9.422 -15.352 1 90.62 109 THR A C 1
ATOM 841 O O . THR A 1 109 ? 7.371 9.75 -14.695 1 90.62 109 THR A O 1
ATOM 844 N N . SER A 1 110 ? 8.289 9.055 -16.578 1 90.31 110 SER A N 1
ATOM 845 C CA . SER A 1 110 ? 7.035 9.078 -17.328 1 90.31 110 SER A CA 1
ATOM 846 C C . SER A 1 110 ? 6.039 8.07 -16.781 1 90.31 110 SER A C 1
ATOM 848 O O . SER A 1 110 ? 4.828 8.227 -16.938 1 90.31 110 SER A O 1
ATOM 850 N N . ILE A 1 111 ? 6.535 7.051 -16.047 1 90.12 111 ILE A N 1
ATOM 851 C CA . ILE A 1 111 ? 5.629 6.031 -15.516 1 90.12 111 ILE A CA 1
ATOM 852 C C . ILE A 1 111 ? 5.684 6.031 -13.992 1 90.12 111 ILE A C 1
ATOM 854 O O . ILE A 1 111 ? 5.484 4.992 -13.359 1 90.12 111 ILE A O 1
ATOM 858 N N . ARG A 1 112 ? 6.047 7.102 -13.445 1 85.94 112 ARG A N 1
ATOM 859 C CA . ARG A 1 112 ? 6.25 7.211 -12 1 85.94 112 ARG A CA 1
ATOM 860 C C . ARG A 1 112 ? 5.004 6.781 -11.234 1 85.94 112 ARG A C 1
ATOM 862 O O . ARG A 1 112 ? 5.102 6.27 -10.117 1 85.94 112 ARG A O 1
ATOM 869 N N . ASN A 1 113 ? 3.846 6.891 -11.836 1 78.81 113 ASN A N 1
ATOM 870 C CA . ASN A 1 113 ? 2.594 6.59 -11.148 1 78.81 113 ASN A CA 1
ATOM 871 C C . ASN A 1 113 ? 2.111 5.176 -11.461 1 78.81 113 ASN A C 1
ATOM 873 O O . ASN A 1 113 ? 1.107 4.723 -10.906 1 78.81 113 ASN A O 1
ATOM 877 N N . ALA A 1 114 ? 2.811 4.535 -12.336 1 83.31 114 ALA A N 1
ATOM 878 C CA . ALA A 1 114 ? 2.432 3.156 -12.648 1 83.31 114 ALA A CA 1
ATOM 879 C C . ALA A 1 114 ? 2.641 2.248 -11.438 1 83.31 114 ALA A C 1
ATOM 881 O O . ALA A 1 114 ? 3.633 2.383 -10.719 1 83.31 114 ALA A O 1
ATOM 882 N N . ASN A 1 115 ? 1.713 1.389 -11.242 1 81.94 115 ASN A N 1
ATOM 883 C CA . ASN A 1 115 ? 1.788 0.462 -10.125 1 81.94 115 ASN A CA 1
ATOM 884 C C . ASN A 1 115 ? 2.615 -0.772 -10.469 1 81.94 115 ASN A C 1
ATOM 886 O O . ASN A 1 115 ? 2.094 -1.889 -10.492 1 81.94 115 ASN A O 1
ATOM 890 N N . CYS A 1 116 ? 3.785 -0.592 -10.648 1 91.75 116 CYS A N 1
ATOM 891 C CA . CYS A 1 116 ? 4.711 -1.677 -10.961 1 91.75 116 CYS A CA 1
ATOM 892 C C . CYS A 1 116 ? 6.098 -1.39 -10.406 1 91.75 116 CYS A C 1
ATOM 894 O O . CYS A 1 116 ? 6.406 -0.25 -10.055 1 91.75 116 CYS A O 1
ATOM 896 N N . THR A 1 117 ? 6.809 -2.404 -10.266 1 95.12 117 THR A N 1
ATOM 897 C CA . THR A 1 117 ? 8.195 -2.264 -9.836 1 95.12 117 THR A CA 1
ATOM 898 C C . THR A 1 117 ? 9.062 -1.736 -10.977 1 95.12 117 THR A C 1
ATOM 900 O O . THR A 1 117 ? 8.969 -2.215 -12.109 1 95.12 117 THR A O 1
ATOM 903 N N . LYS A 1 118 ? 9.844 -0.78 -10.688 1 96.62 118 LYS A N 1
ATOM 904 C CA . LYS A 1 118 ? 10.711 -0.151 -11.688 1 96.62 118 LYS A CA 1
ATOM 905 C C . LYS A 1 118 ? 12.172 -0.525 -11.461 1 96.62 118 LYS A C 1
ATOM 907 O O . LYS A 1 118 ? 12.766 -0.139 -10.461 1 96.62 118 LYS A O 1
ATOM 912 N N . ILE A 1 119 ? 12.719 -1.203 -12.398 1 97 119 ILE A N 1
ATOM 913 C CA . ILE A 1 119 ? 14.078 -1.724 -12.281 1 97 119 ILE A CA 1
ATOM 914 C C . ILE A 1 119 ? 14.977 -1.067 -13.32 1 97 119 ILE A C 1
ATOM 916 O O . ILE A 1 119 ? 14.695 -1.126 -14.523 1 97 119 ILE A O 1
ATOM 920 N N . LEU A 1 120 ? 16.031 -0.383 -12.891 1 96 120 LEU A N 1
ATOM 921 C CA . LEU A 1 120 ? 17.047 0.153 -13.781 1 96 120 LEU A CA 1
ATOM 922 C C . LEU A 1 120 ? 18.172 -0.854 -13.984 1 96 120 LEU A C 1
ATOM 924 O O . LEU A 1 120 ? 18.891 -1.19 -13.047 1 96 120 LEU A O 1
ATOM 928 N N . LEU A 1 121 ? 18.328 -1.406 -15.125 1 94.94 121 LEU A N 1
ATOM 929 C CA . LEU A 1 121 ? 19.375 -2.338 -15.516 1 94.94 121 LEU A CA 1
ATOM 930 C C . LEU A 1 121 ? 20.328 -1.697 -16.531 1 94.94 121 LEU A C 1
ATOM 932 O O . LEU A 1 121 ? 19.969 -1.508 -17.688 1 94.94 121 LEU A O 1
ATOM 936 N N . THR A 1 122 ? 21.562 -1.455 -16.031 1 90.88 122 THR A N 1
ATOM 937 C CA . THR A 1 122 ? 22.391 -0.605 -16.891 1 90.88 122 THR A CA 1
ATOM 938 C C . THR A 1 122 ? 23.859 -0.98 -16.781 1 90.88 122 THR A C 1
ATOM 940 O O . THR A 1 122 ? 24.281 -1.586 -15.797 1 90.88 122 THR A O 1
ATOM 943 N N . GLY A 1 123 ? 24.547 -0.664 -17.828 1 86.94 123 GLY A N 1
ATOM 944 C CA . GLY A 1 123 ? 26 -0.78 -17.828 1 86.94 123 GLY A CA 1
ATOM 945 C C . GLY A 1 123 ? 26.703 0.541 -17.578 1 86.94 123 GLY A C 1
ATOM 946 O O . GLY A 1 123 ? 27.906 0.568 -17.297 1 86.94 123 GLY A O 1
ATOM 947 N N . ILE A 1 124 ? 26.125 1.694 -17.594 1 77 124 ILE A N 1
ATOM 948 C CA . ILE A 1 124 ? 26.766 2.998 -17.672 1 77 124 ILE A CA 1
ATOM 949 C C . ILE A 1 124 ? 26.516 3.789 -16.391 1 77 124 ILE A C 1
ATOM 951 O O . ILE A 1 124 ? 27.438 4.363 -15.812 1 77 124 ILE A O 1
ATOM 955 N N . ALA A 1 125 ? 25.266 3.754 -15.969 1 76.06 125 ALA A N 1
ATOM 956 C CA . ALA A 1 125 ? 24.922 4.594 -14.82 1 76.06 125 ALA A CA 1
ATOM 957 C C . ALA A 1 125 ? 25.656 4.141 -13.57 1 76.06 125 ALA A C 1
ATOM 959 O O . ALA A 1 125 ? 25.703 2.945 -13.266 1 76.06 125 ALA A O 1
ATOM 960 N N . ASP A 1 126 ? 26.188 5.152 -12.945 1 85.75 126 ASP A N 1
ATOM 961 C CA . ASP A 1 126 ? 26.922 4.801 -11.734 1 85.75 126 ASP A CA 1
ATOM 962 C C . ASP A 1 126 ? 26.016 4.84 -10.508 1 85.75 126 ASP A C 1
ATOM 964 O O . ASP A 1 126 ? 24.812 5.082 -10.625 1 85.75 126 ASP A O 1
ATOM 968 N N . GLU A 1 127 ? 26.562 4.488 -9.438 1 89.81 127 GLU A N 1
ATOM 969 C CA . GLU A 1 127 ? 25.812 4.352 -8.195 1 89.81 127 GLU A CA 1
ATOM 970 C C . GLU A 1 127 ? 25.219 5.691 -7.75 1 89.81 127 GLU A C 1
ATOM 972 O O . GLU A 1 127 ? 24.156 5.734 -7.121 1 89.81 127 GLU A O 1
ATOM 977 N N . ARG A 1 128 ? 25.875 6.828 -8.055 1 88.81 128 ARG A N 1
ATOM 978 C CA . ARG A 1 128 ? 25.375 8.148 -7.699 1 88.81 128 ARG A CA 1
ATOM 979 C C . ARG A 1 128 ? 24.031 8.438 -8.383 1 88.81 128 ARG A C 1
ATOM 981 O O . ARG A 1 128 ? 23.094 8.906 -7.742 1 88.81 128 ARG A O 1
ATOM 988 N N . GLU A 1 129 ? 24.031 8.125 -9.625 1 89.12 129 GLU A N 1
ATOM 989 C CA . GLU A 1 129 ? 22.797 8.297 -10.383 1 89.12 129 GLU A CA 1
ATOM 990 C C . GLU A 1 129 ? 21.688 7.398 -9.844 1 89.12 129 GLU A C 1
ATOM 992 O O . GLU A 1 129 ? 20.531 7.809 -9.758 1 89.12 129 GLU A O 1
ATOM 997 N N . ALA A 1 130 ? 22.078 6.176 -9.547 1 91.5 130 ALA A N 1
ATOM 998 C CA . ALA A 1 130 ? 21.109 5.234 -8.992 1 91.5 130 ALA A CA 1
ATOM 999 C C . ALA A 1 130 ? 20.516 5.754 -7.688 1 91.5 130 ALA A C 1
ATOM 1001 O O . ALA A 1 130 ? 19.312 5.695 -7.48 1 91.5 130 ALA A O 1
ATOM 1002 N N . VAL A 1 131 ? 21.359 6.262 -6.797 1 92.31 131 VAL A N 1
ATOM 1003 C CA . VAL A 1 131 ? 20.938 6.773 -5.5 1 92.31 131 VAL A CA 1
ATOM 1004 C C . VAL A 1 131 ? 19.969 7.938 -5.703 1 92.31 131 VAL A C 1
ATOM 1006 O O . VAL A 1 131 ? 18.922 8.008 -5.043 1 92.31 131 VAL A O 1
ATOM 1009 N N . ALA A 1 132 ? 20.266 8.844 -6.574 1 90.94 132 ALA A N 1
ATOM 1010 C CA . ALA A 1 132 ? 19.391 9.969 -6.879 1 90.94 132 ALA A CA 1
ATOM 1011 C C . ALA A 1 132 ? 18.016 9.469 -7.355 1 90.94 132 ALA A C 1
ATOM 1013 O O . ALA A 1 132 ? 16.984 10.008 -6.957 1 90.94 132 ALA A O 1
ATOM 1014 N N . ALA A 1 133 ? 18.062 8.477 -8.195 1 91.88 133 ALA A N 1
ATOM 1015 C CA . ALA A 1 133 ? 16.828 7.906 -8.727 1 91.88 133 ALA A CA 1
ATOM 1016 C C . ALA A 1 133 ? 16.016 7.246 -7.625 1 91.88 133 ALA A C 1
ATOM 1018 O O . ALA A 1 133 ? 14.781 7.375 -7.594 1 91.88 133 ALA A O 1
ATOM 1019 N N . PHE A 1 134 ? 16.672 6.504 -6.738 1 92.44 134 PHE A N 1
ATOM 1020 C CA . PHE A 1 134 ? 16.016 5.914 -5.582 1 92.44 134 PHE A CA 1
ATOM 1021 C C . PHE A 1 134 ? 15.359 6.992 -4.727 1 92.44 134 PHE A C 1
ATOM 1023 O O . PHE A 1 134 ? 14.18 6.895 -4.391 1 92.44 134 PHE A O 1
ATOM 1030 N N . ASN A 1 135 ? 16.109 8.039 -4.383 1 92.38 135 ASN A N 1
ATOM 1031 C CA . ASN A 1 135 ? 15.633 9.109 -3.518 1 92.38 135 ASN A CA 1
ATOM 1032 C C . ASN A 1 135 ? 14.422 9.82 -4.117 1 92.38 135 ASN A C 1
ATOM 1034 O O . ASN A 1 135 ? 13.523 10.258 -3.393 1 92.38 135 ASN A O 1
ATOM 1038 N N . ALA A 1 136 ? 14.461 9.891 -5.438 1 90.06 136 ALA A N 1
ATOM 1039 C CA . ALA A 1 136 ? 13.367 10.562 -6.129 1 90.06 136 ALA A CA 1
ATOM 1040 C C . ALA A 1 136 ? 12.172 9.625 -6.305 1 90.06 136 ALA A C 1
ATOM 1042 O O . ALA A 1 136 ? 11.133 10.031 -6.832 1 90.06 136 ALA A O 1
ATOM 1043 N N . GLY A 1 137 ? 12.344 8.352 -5.902 1 90.69 137 GLY A N 1
ATOM 1044 C CA . GLY A 1 137 ? 11.273 7.383 -6.023 1 90.69 137 GLY A CA 1
ATOM 1045 C C . GLY A 1 137 ? 11.055 6.906 -7.445 1 90.69 137 GLY A C 1
ATOM 1046 O O . GLY A 1 137 ? 9.961 6.457 -7.793 1 90.69 137 GLY A O 1
ATOM 1047 N N . LEU A 1 138 ? 12 7.023 -8.289 1 91.75 138 LEU A N 1
ATOM 1048 C CA . LEU A 1 138 ? 11.859 6.707 -9.711 1 91.75 138 LEU A CA 1
ATOM 1049 C C . LEU A 1 138 ? 12.188 5.242 -9.977 1 91.75 138 LEU A C 1
ATOM 1051 O O . LEU A 1 138 ? 11.781 4.691 -11 1 91.75 138 LEU A O 1
ATOM 1055 N N . ILE A 1 139 ? 12.992 4.629 -9.102 1 94.62 139 ILE A N 1
ATOM 1056 C CA . ILE A 1 139 ? 13.336 3.223 -9.273 1 94.62 139 ILE A CA 1
ATOM 1057 C C . ILE A 1 139 ? 13.148 2.482 -7.953 1 94.62 139 ILE A C 1
ATOM 1059 O O . ILE A 1 139 ? 13.18 3.092 -6.883 1 94.62 139 ILE A O 1
ATOM 1063 N N . ASP A 1 140 ? 12.977 1.184 -8.078 1 94.81 140 ASP A N 1
ATOM 1064 C CA . ASP A 1 140 ? 12.836 0.29 -6.934 1 94.81 140 ASP A CA 1
ATOM 1065 C C . ASP A 1 140 ? 14.039 -0.637 -6.812 1 94.81 140 ASP A C 1
ATOM 1067 O O . ASP A 1 140 ? 14.258 -1.245 -5.762 1 94.81 140 ASP A O 1
ATOM 1071 N N . CYS A 1 141 ? 14.75 -0.715 -7.922 1 95.75 141 CYS A N 1
ATOM 1072 C CA . CYS A 1 141 ? 15.891 -1.624 -7.98 1 95.75 141 CYS A CA 1
ATOM 1073 C C . CYS A 1 141 ? 16.906 -1.163 -9.023 1 95.75 141 CYS A C 1
ATOM 1075 O O . CYS A 1 141 ? 16.531 -0.627 -10.062 1 95.75 141 CYS A O 1
ATOM 1077 N N . TYR A 1 142 ? 18.172 -1.349 -8.68 1 95.31 142 TYR A N 1
ATOM 1078 C CA . TYR A 1 142 ? 19.281 -1.023 -9.562 1 95.31 142 TYR A CA 1
ATOM 1079 C C . TYR A 1 142 ? 20.219 -2.217 -9.727 1 95.31 142 TYR A C 1
ATOM 1081 O O . TYR A 1 142 ? 20.734 -2.744 -8.742 1 95.31 142 TYR A O 1
ATOM 1089 N N . LEU A 1 143 ? 20.422 -2.576 -10.953 1 95.19 143 LEU A N 1
ATOM 1090 C CA . LEU A 1 143 ? 21.312 -3.682 -11.289 1 95.19 143 LEU A CA 1
ATOM 1091 C C . LEU A 1 143 ? 22.266 -3.293 -12.414 1 95.19 143 LEU A C 1
ATOM 1093 O O . LEU A 1 143 ? 21.891 -2.555 -13.32 1 95.19 143 LEU A O 1
ATOM 1097 N N . LYS A 1 144 ? 23.391 -3.811 -12.328 1 93.69 144 LYS A N 1
ATOM 1098 C CA . LYS A 1 144 ? 24.375 -3.568 -13.375 1 93.69 144 LYS A CA 1
ATOM 1099 C C . LYS A 1 144 ? 24.406 -4.719 -14.375 1 93.69 144 LYS A C 1
ATOM 1101 O O . LYS A 1 144 ? 24.438 -5.887 -13.984 1 93.69 144 LYS A O 1
ATOM 1106 N N . LYS A 1 145 ? 24.516 -4.41 -15.672 1 93.12 145 LYS A N 1
ATOM 1107 C CA . LYS A 1 145 ? 24.594 -5.414 -16.734 1 93.12 145 LYS A CA 1
ATOM 1108 C C . LYS A 1 145 ? 25.875 -6.238 -16.609 1 93.12 145 LYS A C 1
ATOM 1110 O O . LYS A 1 145 ? 25.906 -7.402 -17.016 1 93.12 145 LYS A O 1
ATOM 1115 N N . THR A 1 146 ? 26.922 -5.68 -16.047 1 90.56 146 THR A N 1
ATOM 1116 C CA . THR A 1 146 ? 28.234 -6.312 -15.984 1 90.56 146 THR A CA 1
ATOM 1117 C C . THR A 1 146 ? 28.328 -7.242 -14.773 1 90.56 146 THR A C 1
ATOM 1119 O O . THR A 1 146 ? 29.344 -7.934 -14.594 1 90.56 146 THR A O 1
ATOM 1122 N N . ASP A 1 147 ? 27.344 -7.191 -13.898 1 91.06 147 ASP A N 1
ATOM 1123 C CA . ASP A 1 147 ? 27.328 -8.086 -12.742 1 91.06 147 ASP A CA 1
ATOM 1124 C C . ASP A 1 147 ? 27.188 -9.539 -13.188 1 91.06 147 ASP A C 1
ATOM 1126 O O . ASP A 1 147 ? 26.234 -9.891 -13.883 1 91.06 147 ASP A O 1
ATOM 1130 N N . VAL A 1 148 ? 28.047 -10.438 -12.797 1 90.38 148 VAL A N 1
ATOM 1131 C CA . VAL A 1 148 ? 28.062 -11.844 -13.188 1 90.38 148 VAL A CA 1
ATOM 1132 C C . VAL A 1 148 ? 26.797 -12.531 -12.703 1 90.38 148 VAL A C 1
ATOM 1134 O O . VAL A 1 148 ? 26.344 -13.508 -13.297 1 90.38 148 VAL A O 1
ATOM 1137 N N . GLU A 1 149 ? 26.234 -12.023 -11.641 1 93.25 149 GLU A N 1
ATOM 1138 C CA . GLU A 1 149 ? 25.016 -12.609 -11.086 1 93.25 149 GLU A CA 1
ATOM 1139 C C . GLU A 1 149 ? 23.781 -11.812 -11.516 1 93.25 149 GLU A C 1
ATOM 1141 O O . GLU A 1 149 ? 22.734 -11.898 -10.883 1 93.25 149 GLU A O 1
ATOM 1146 N N . MET A 1 150 ? 23.859 -11.055 -12.539 1 92.06 150 MET A N 1
ATOM 1147 C CA . MET A 1 150 ? 22.812 -10.133 -12.961 1 92.06 150 MET A CA 1
ATOM 1148 C C . MET A 1 150 ? 21.5 -10.875 -13.203 1 92.06 150 MET A C 1
ATOM 1150 O O . MET A 1 150 ? 20.453 -10.484 -12.688 1 92.06 150 MET A O 1
ATOM 1154 N N . ALA A 1 151 ? 21.562 -12.008 -13.898 1 93.44 151 ALA A N 1
ATOM 1155 C CA . ALA A 1 151 ? 20.359 -12.75 -14.258 1 93.44 151 ALA A CA 1
ATOM 1156 C C . ALA A 1 151 ? 19.641 -13.273 -13.016 1 93.44 151 ALA A C 1
ATOM 1158 O O . ALA A 1 151 ? 18.422 -13.188 -12.922 1 93.44 151 ALA A O 1
ATOM 1159 N N . ARG A 1 152 ? 20.422 -13.789 -12.156 1 94.12 152 ARG A N 1
ATOM 1160 C CA . ARG A 1 152 ? 19.859 -14.305 -10.914 1 94.12 152 ARG A CA 1
ATOM 1161 C C . ARG A 1 152 ? 19.25 -13.188 -10.078 1 94.12 152 ARG A C 1
ATOM 1163 O O . ARG A 1 152 ? 18.156 -13.336 -9.539 1 94.12 152 ARG A O 1
ATOM 1170 N N . LYS A 1 153 ? 19.953 -12.07 -9.938 1 95 153 LYS A N 1
ATOM 1171 C CA . LYS A 1 153 ? 19.469 -10.93 -9.172 1 95 153 LYS A CA 1
ATOM 1172 C C . LYS A 1 153 ? 18.203 -10.352 -9.789 1 95 153 LYS A C 1
ATOM 1174 O O . LYS A 1 153 ? 17.281 -9.961 -9.078 1 95 153 LYS A O 1
ATOM 1179 N N . LEU A 1 154 ? 18.203 -10.289 -11.102 1 96.25 154 LEU A N 1
ATOM 1180 C CA . LEU A 1 154 ? 17.031 -9.789 -11.805 1 96.25 154 LEU A CA 1
ATOM 1181 C C . LEU A 1 154 ? 15.836 -10.711 -11.578 1 96.25 154 LEU A C 1
ATOM 1183 O O . LEU A 1 154 ? 14.727 -10.25 -11.328 1 96.25 154 LEU A O 1
ATOM 1187 N N . ALA A 1 155 ? 16.094 -12.023 -11.633 1 95.44 155 ALA A N 1
ATOM 1188 C CA . ALA A 1 155 ? 15.023 -12.992 -11.383 1 95.44 155 ALA A CA 1
ATOM 1189 C C . ALA A 1 155 ? 14.422 -12.797 -9.992 1 95.44 155 ALA A C 1
ATOM 1191 O O . ALA A 1 155 ? 13.203 -12.828 -9.828 1 95.44 155 ALA A O 1
ATOM 1192 N N . THR A 1 156 ? 15.258 -12.602 -9.062 1 94.31 156 THR A N 1
ATOM 1193 C CA . THR A 1 156 ? 14.812 -12.375 -7.691 1 94.31 156 THR A CA 1
ATOM 1194 C C . THR A 1 156 ? 13.977 -11.094 -7.605 1 94.31 156 THR A C 1
ATOM 1196 O O . THR A 1 156 ? 12.914 -11.086 -6.98 1 94.31 156 THR A O 1
ATOM 1199 N N . ALA A 1 157 ? 14.461 -10.031 -8.211 1 95.38 157 ALA A N 1
ATOM 1200 C CA . ALA A 1 157 ? 13.742 -8.758 -8.227 1 95.38 157 ALA A CA 1
ATOM 1201 C C . ALA A 1 157 ? 12.367 -8.914 -8.875 1 95.38 157 ALA A C 1
ATOM 1203 O O . ALA A 1 157 ? 11.383 -8.336 -8.406 1 95.38 157 ALA A O 1
ATOM 1204 N N . LEU A 1 158 ? 12.328 -9.672 -9.883 1 96.38 158 LEU A N 1
ATOM 1205 C CA . LEU A 1 158 ? 11.07 -9.883 -10.594 1 96.38 158 LEU A CA 1
ATOM 1206 C C . LEU A 1 158 ? 10.102 -10.711 -9.758 1 96.38 158 LEU A C 1
ATOM 1208 O O . LEU A 1 158 ? 8.891 -10.469 -9.781 1 96.38 158 LEU A O 1
ATOM 1212 N N . ASP A 1 159 ? 10.633 -11.703 -9.062 1 94.12 159 ASP A N 1
ATOM 1213 C CA . ASP A 1 159 ? 9.797 -12.477 -8.148 1 94.12 159 ASP A CA 1
ATOM 1214 C C . ASP A 1 159 ? 9.203 -11.594 -7.059 1 94.12 159 ASP A C 1
ATOM 1216 O O . ASP A 1 159 ? 8.023 -11.719 -6.723 1 94.12 159 ASP A O 1
ATOM 1220 N N . ASP A 1 160 ? 10.016 -10.758 -6.559 1 92.75 160 ASP A N 1
ATOM 1221 C CA . ASP A 1 160 ? 9.547 -9.82 -5.551 1 92.75 160 ASP A CA 1
ATOM 1222 C C . ASP A 1 160 ? 8.477 -8.891 -6.125 1 92.75 160 ASP A C 1
ATOM 1224 O O . ASP A 1 160 ? 7.488 -8.586 -5.453 1 92.75 160 ASP A O 1
ATOM 1228 N N . ALA A 1 161 ? 8.688 -8.406 -7.293 1 93.69 161 ALA A N 1
ATOM 1229 C CA . ALA A 1 161 ? 7.719 -7.547 -7.973 1 93.69 161 ALA A CA 1
ATOM 1230 C C . ALA A 1 161 ? 6.371 -8.25 -8.125 1 93.69 161 ALA A C 1
ATOM 1232 O O . ALA A 1 161 ? 5.324 -7.648 -7.879 1 93.69 161 ALA A O 1
ATOM 1233 N N . LYS A 1 162 ? 6.469 -9.477 -8.5 1 93.25 162 LYS A N 1
ATOM 1234 C CA . LYS A 1 162 ? 5.27 -10.297 -8.641 1 93.25 162 LYS A CA 1
ATOM 1235 C C . LYS A 1 162 ? 4.504 -10.375 -7.324 1 93.25 162 LYS A C 1
ATOM 1237 O O . LYS A 1 162 ? 3.289 -10.172 -7.293 1 93.25 162 LYS A O 1
ATOM 1242 N N . ARG A 1 163 ? 5.219 -10.688 -6.328 1 89.88 163 ARG A N 1
ATOM 1243 C CA . ARG A 1 163 ? 4.602 -10.789 -5.012 1 89.88 163 ARG A CA 1
ATOM 1244 C C . ARG A 1 163 ? 3.955 -9.469 -4.602 1 89.88 163 ARG A C 1
ATOM 1246 O O . ARG A 1 163 ? 2.848 -9.461 -4.059 1 89.88 163 ARG A O 1
ATOM 1253 N N . LYS A 1 164 ? 4.645 -8.414 -4.832 1 87 164 LYS A N 1
ATOM 1254 C CA . LYS A 1 164 ? 4.113 -7.094 -4.512 1 87 164 LYS A CA 1
ATOM 1255 C C . LYS A 1 164 ? 2.832 -6.809 -5.289 1 87 164 LYS A C 1
ATOM 1257 O O . LYS A 1 164 ? 1.858 -6.305 -4.727 1 87 164 LYS A O 1
ATOM 1262 N N . CYS A 1 165 ? 2.836 -7.078 -6.477 1 87.12 165 CYS A N 1
ATOM 1263 C CA . CYS A 1 165 ? 1.671 -6.879 -7.332 1 87.12 165 CYS A CA 1
ATOM 1264 C C . CYS A 1 165 ? 0.482 -7.691 -6.832 1 87.12 165 CYS A C 1
ATOM 1266 O O . CYS A 1 165 ? -0.629 -7.172 -6.719 1 87.12 165 CYS A O 1
ATOM 1268 N N . CYS A 1 166 ? 0.72 -8.922 -6.449 1 88.44 166 CYS A N 1
ATOM 1269 C CA . CYS A 1 166 ? -0.338 -9.828 -6.004 1 88.44 166 CYS A CA 1
ATOM 1270 C C . CYS A 1 166 ? -0.873 -9.414 -4.641 1 88.44 166 CYS A C 1
ATOM 1272 O O . CYS A 1 166 ? -2.068 -9.539 -4.371 1 88.44 166 CYS A O 1
ATOM 1274 N N . ALA A 1 167 ? 0.007 -8.945 -3.826 1 77.56 167 ALA A N 1
ATOM 1275 C CA . ALA A 1 167 ? -0.377 -8.547 -2.475 1 77.56 167 ALA A CA 1
ATOM 1276 C C . ALA A 1 167 ? -1.433 -7.445 -2.508 1 77.56 167 ALA A C 1
ATOM 1278 O O . ALA A 1 167 ? -2.25 -7.332 -1.59 1 77.56 167 ALA A O 1
ATOM 1279 N N . ALA A 1 168 ? -1.462 -6.723 -3.572 1 71.81 168 ALA A N 1
ATOM 1280 C CA . ALA A 1 168 ? -2.404 -5.613 -3.691 1 71.81 168 ALA A CA 1
ATOM 1281 C C . ALA A 1 168 ? -3.762 -6.098 -4.195 1 71.81 168 ALA A C 1
ATOM 1283 O O . ALA A 1 168 ? -4.746 -5.359 -4.152 1 71.81 168 ALA A O 1
ATOM 1284 N N . ARG A 1 169 ? -3.934 -7.289 -4.605 1 73.44 169 ARG A N 1
ATOM 1285 C CA . ARG A 1 169 ? -5.141 -7.766 -5.273 1 73.44 169 ARG A CA 1
ATOM 1286 C C . ARG A 1 169 ? -5.816 -8.867 -4.469 1 73.44 169 ARG A C 1
ATOM 1288 O O . ARG A 1 169 ? -6.914 -9.312 -4.805 1 73.44 169 ARG A O 1
ATOM 1295 N N . GLY A 1 170 ? -5.273 -9.367 -3.516 1 69.62 170 GLY A N 1
ATOM 1296 C CA . GLY A 1 170 ? -5.836 -10.484 -2.766 1 69.62 170 GLY A CA 1
ATOM 1297 C C . GLY A 1 170 ? -7.098 -10.109 -2.006 1 69.62 170 GLY A C 1
ATOM 1298 O O . GLY A 1 170 ? -7.348 -8.93 -1.75 1 69.62 170 GLY A O 1
ATOM 1299 N N . HIS A 1 171 ? -7.961 -11.156 -1.757 1 73.94 171 HIS A N 1
ATOM 1300 C CA . HIS A 1 171 ? -9.148 -10.992 -0.919 1 73.94 171 HIS A CA 1
ATOM 1301 C C . HIS A 1 171 ? -8.781 -10.414 0.442 1 73.94 171 HIS A C 1
ATOM 1303 O O . HIS A 1 171 ? -7.695 -10.68 0.964 1 73.94 171 HIS A O 1
ATOM 1309 N N . ILE A 1 172 ? -9.648 -9.594 0.832 1 70.31 172 ILE A N 1
ATOM 1310 C CA . ILE A 1 172 ? -9.57 -9.156 2.221 1 70.31 172 ILE A CA 1
ATOM 1311 C C . ILE A 1 172 ? -10.586 -9.922 3.061 1 70.31 172 ILE A C 1
ATOM 1313 O O . ILE A 1 172 ? -11.781 -9.938 2.748 1 70.31 172 ILE A O 1
ATOM 1317 N N . SER A 1 173 ? -10.031 -10.625 3.938 1 71.88 173 SER A N 1
ATOM 1318 C CA . SER A 1 173 ? -10.914 -11.477 4.734 1 71.88 173 SER A CA 1
ATOM 1319 C C . SER A 1 173 ? -11.711 -10.648 5.742 1 71.88 173 SER A C 1
ATOM 1321 O O . SER A 1 173 ? -11.227 -9.641 6.25 1 71.88 173 SER A O 1
ATOM 1323 N N . LEU A 1 174 ? -12.898 -11.102 5.855 1 66.75 174 LEU A N 1
ATOM 1324 C CA . LEU A 1 174 ? -13.797 -10.539 6.852 1 66.75 174 LEU A CA 1
ATOM 1325 C C . LEU A 1 174 ? -13.922 -11.461 8.062 1 66.75 174 LEU A C 1
ATOM 1327 O O . LEU A 1 174 ? -13.852 -12.688 7.918 1 66.75 174 LEU A O 1
ATOM 1331 N N . HIS A 1 175 ? -14.016 -10.852 9.18 1 66 175 HIS A N 1
ATOM 1332 C CA . HIS A 1 175 ? -14.234 -11.617 10.398 1 66 175 HIS A CA 1
ATOM 1333 C C . HIS A 1 175 ? -13.055 -12.547 10.688 1 66 175 HIS A C 1
ATOM 1335 O O . HIS A 1 175 ? -11.898 -12.117 10.625 1 66 175 HIS A O 1
ATOM 1341 N N . GLU A 1 176 ? -13.375 -13.797 10.984 1 70.19 176 GLU A N 1
ATOM 1342 C CA . GLU A 1 176 ? -12.305 -14.703 11.375 1 70.19 176 GLU A CA 1
ATOM 1343 C C . GLU A 1 176 ? -11.898 -15.609 10.219 1 70.19 176 GLU A C 1
ATOM 1345 O O . GLU A 1 176 ? -10.969 -16.406 10.344 1 70.19 176 GLU A O 1
ATOM 1350 N N . ALA A 1 177 ? -12.586 -15.32 9.164 1 77.25 177 ALA A N 1
ATOM 1351 C CA . ALA A 1 177 ? -12.234 -16.141 8.016 1 77.25 177 ALA A CA 1
ATOM 1352 C C . ALA A 1 177 ? -10.805 -15.867 7.555 1 77.25 177 ALA A C 1
ATOM 1354 O O . ALA A 1 177 ? -10.375 -14.719 7.496 1 77.25 177 ALA A O 1
ATOM 1355 N N . GLY A 1 178 ? -10.039 -16.953 7.402 1 85.19 178 GLY A N 1
ATOM 1356 C CA . GLY A 1 178 ? -8.703 -16.828 6.844 1 85.19 178 GLY A CA 1
ATOM 1357 C C . GLY A 1 178 ? -7.66 -16.438 7.871 1 85.19 178 GLY A C 1
ATOM 1358 O O . GLY A 1 178 ? -6.504 -16.188 7.527 1 85.19 178 GLY A O 1
ATOM 1359 N N . ALA A 1 179 ? -8.031 -16.359 9.117 1 82.44 179 ALA A N 1
ATOM 1360 C CA . ALA A 1 179 ? -7.102 -15.938 10.172 1 82.44 179 ALA A CA 1
ATOM 1361 C C . ALA A 1 179 ? -5.84 -16.797 10.164 1 82.44 179 ALA A C 1
ATOM 1363 O O . ALA A 1 179 ? -4.73 -16.281 10.328 1 82.44 179 ALA A O 1
ATOM 1364 N N . THR A 1 180 ? -5.984 -18.047 9.938 1 90.81 180 THR A N 1
ATOM 1365 C CA . THR A 1 180 ? -4.871 -18.984 9.93 1 90.81 180 THR A CA 1
ATOM 1366 C C . THR A 1 180 ? -3.932 -18.703 8.758 1 90.81 180 THR A C 1
ATOM 1368 O O . THR A 1 180 ? -2.709 -18.797 8.906 1 90.81 180 THR A O 1
ATOM 1371 N N . TYR A 1 181 ? -4.426 -18.266 7.73 1 91.62 181 TYR A N 1
ATOM 1372 C CA . TYR A 1 181 ? -3.654 -18.125 6.5 1 91.62 181 TYR A CA 1
ATOM 1373 C C . TYR A 1 181 ? -2.91 -16.797 6.465 1 91.62 181 TYR A C 1
ATOM 1375 O O . TYR A 1 181 ? -2.025 -16.594 5.629 1 91.62 181 TYR A O 1
ATOM 1383 N N . GLN A 1 182 ? -3.203 -15.977 7.34 1 81.69 182 GLN A N 1
ATOM 1384 C CA . GLN A 1 182 ? -2.512 -14.695 7.43 1 81.69 182 GLN A CA 1
ATOM 1385 C C . GLN A 1 182 ? -1.203 -14.82 8.203 1 81.69 182 GLN A C 1
ATOM 1387 O O . GLN A 1 182 ? -0.342 -13.945 8.133 1 81.69 182 GLN A O 1
ATOM 1392 N N . ASP A 1 183 ? -1.121 -15.898 8.945 1 86.44 183 ASP A N 1
ATOM 1393 C CA . ASP A 1 183 ? 0.071 -16.109 9.766 1 86.44 183 ASP A CA 1
ATOM 1394 C C . ASP A 1 183 ? 1.306 -16.312 8.891 1 86.44 183 ASP A C 1
ATOM 1396 O O . ASP A 1 183 ? 1.273 -17.109 7.945 1 86.44 183 ASP A O 1
ATOM 1400 N N . PRO A 1 184 ? 2.402 -15.562 9.25 1 86.25 184 PRO A N 1
ATOM 1401 C CA . PRO A 1 184 ? 3.619 -15.688 8.445 1 86.25 184 PRO A CA 1
ATOM 1402 C C . PRO A 1 184 ? 4.125 -17.125 8.352 1 86.25 184 PRO A C 1
ATOM 1404 O O . PRO A 1 184 ? 4.723 -17.5 7.34 1 86.25 184 PRO A O 1
ATOM 1407 N N . ARG A 1 185 ? 3.895 -17.969 9.359 1 93.75 185 ARG A N 1
ATOM 1408 C CA . ARG A 1 185 ? 4.316 -19.359 9.344 1 93.75 185 ARG A CA 1
ATOM 1409 C C . ARG A 1 185 ? 3.584 -20.141 8.258 1 93.75 185 ARG A C 1
ATOM 1411 O O . ARG A 1 185 ? 4.184 -20.969 7.559 1 93.75 185 ARG A O 1
ATOM 1418 N N . ILE A 1 186 ? 2.334 -19.812 8.125 1 96.31 186 ILE A N 1
ATOM 1419 C CA . ILE A 1 186 ? 1.519 -20.516 7.133 1 96.31 186 ILE A CA 1
ATOM 1420 C C . ILE A 1 186 ? 1.871 -20.016 5.734 1 96.31 186 ILE A C 1
ATOM 1422 O O . ILE A 1 186 ? 1.982 -20.797 4.793 1 96.31 186 ILE A O 1
ATOM 1426 N N . VAL A 1 187 ? 2.059 -18.75 5.617 1 93.19 187 VAL A N 1
ATOM 1427 C CA . VAL A 1 187 ? 2.436 -18.172 4.332 1 93.19 187 VAL A CA 1
ATOM 1428 C C . VAL A 1 187 ? 3.738 -18.797 3.846 1 93.19 187 VAL A C 1
ATOM 1430 O O . VAL A 1 187 ? 3.861 -19.156 2.674 1 93.19 187 VAL A O 1
ATOM 1433 N N . LYS A 1 188 ? 4.672 -18.953 4.723 1 94.5 188 LYS A N 1
ATOM 1434 C CA . LYS A 1 188 ? 5.938 -19.594 4.391 1 94.5 188 LYS A CA 1
ATOM 1435 C C . LYS A 1 188 ? 5.711 -21.031 3.91 1 94.5 188 LYS A C 1
ATOM 1437 O O . LYS A 1 188 ? 6.332 -21.469 2.938 1 94.5 188 LYS A O 1
ATOM 1442 N N . LEU A 1 189 ? 4.867 -21.688 4.566 1 97.56 189 LEU A N 1
ATOM 1443 C CA . LEU A 1 189 ? 4.594 -23.078 4.199 1 97.56 189 LEU A CA 1
ATOM 1444 C C . LEU A 1 189 ? 3.908 -23.156 2.838 1 97.56 189 LEU A C 1
ATOM 1446 O O . LEU A 1 189 ? 4.168 -24.078 2.061 1 97.56 189 LEU A O 1
ATOM 1450 N N . ILE A 1 190 ? 3.025 -22.266 2.604 1 97.75 190 ILE A N 1
ATOM 1451 C CA . ILE A 1 190 ? 2.391 -22.188 1.292 1 97.75 190 ILE A CA 1
ATOM 1452 C C . ILE A 1 190 ? 3.457 -22.062 0.209 1 97.75 190 ILE A C 1
ATOM 1454 O O . ILE A 1 190 ? 3.438 -22.781 -0.788 1 97.75 190 ILE A O 1
ATOM 1458 N N . ASP A 1 191 ? 4.375 -21.188 0.461 1 95.62 191 ASP A N 1
ATOM 1459 C CA . ASP A 1 191 ? 5.453 -20.953 -0.496 1 95.62 191 ASP A CA 1
ATOM 1460 C C . ASP A 1 191 ? 6.312 -22.203 -0.671 1 95.62 191 ASP A C 1
ATOM 1462 O O . ASP A 1 191 ? 6.707 -22.547 -1.789 1 95.62 191 ASP A O 1
ATOM 1466 N N . GLU A 1 192 ? 6.602 -22.812 0.368 1 97 192 GLU A N 1
ATOM 1467 C CA . GLU A 1 192 ? 7.422 -24.016 0.323 1 97 192 GLU A CA 1
ATOM 1468 C C . GLU A 1 192 ? 6.723 -25.125 -0.458 1 97 192 GLU A C 1
ATOM 1470 O O . GLU A 1 192 ? 7.344 -25.812 -1.28 1 97 192 GLU A O 1
ATOM 1475 N N . VAL A 1 193 ? 5.484 -25.328 -0.182 1 97.94 193 VAL A N 1
ATOM 1476 C CA . VAL A 1 193 ? 4.711 -26.328 -0.902 1 97.94 193 VAL A CA 1
ATOM 1477 C C . VAL A 1 193 ? 4.648 -25.969 -2.385 1 97.94 193 VAL A C 1
ATOM 1479 O O . VAL A 1 193 ? 4.789 -26.844 -3.248 1 97.94 193 VAL A O 1
ATOM 1482 N N . ALA A 1 194 ? 4.438 -24.719 -2.641 1 97.56 194 ALA A N 1
ATOM 1483 C CA . ALA A 1 194 ? 4.383 -24.266 -4.027 1 97.56 194 ALA A CA 1
ATOM 1484 C C . ALA A 1 194 ? 5.684 -24.594 -4.762 1 97.56 194 ALA A C 1
ATOM 1486 O O . ALA A 1 194 ? 5.66 -25.109 -5.883 1 97.56 194 ALA A O 1
ATOM 1487 N N . ALA A 1 195 ? 6.777 -24.312 -4.113 1 95.31 195 ALA A N 1
ATOM 1488 C CA . ALA A 1 195 ? 8.086 -24.578 -4.711 1 95.31 195 ALA A CA 1
ATOM 1489 C C . ALA A 1 195 ? 8.297 -26.078 -4.906 1 95.31 195 ALA A C 1
ATOM 1491 O O . ALA A 1 195 ? 8.734 -26.516 -5.977 1 95.31 195 ALA A O 1
ATOM 1492 N N . ARG A 1 196 ? 7.977 -26.844 -3.965 1 97.12 196 ARG A N 1
ATOM 1493 C CA . ARG A 1 196 ? 8.203 -28.297 -3.975 1 97.12 196 ARG A CA 1
ATOM 1494 C C . ARG A 1 196 ? 7.336 -28.969 -5.027 1 97.12 196 ARG A C 1
ATOM 1496 O O . ARG A 1 196 ? 7.793 -29.891 -5.715 1 97.12 196 ARG A O 1
ATOM 1503 N N . GLU A 1 197 ? 6.094 -28.516 -5.18 1 97.44 197 GLU A N 1
ATOM 1504 C CA . GLU A 1 197 ? 5.125 -29.219 -6.012 1 97.44 197 GLU A CA 1
ATOM 1505 C C . GLU A 1 197 ? 4.988 -28.562 -7.383 1 97.44 197 GLU A C 1
ATOM 1507 O O . GLU A 1 197 ? 4.117 -28.938 -8.172 1 97.44 197 GLU A O 1
ATOM 1512 N N . GLY A 1 198 ? 5.789 -27.469 -7.617 1 96.62 198 GLY A N 1
ATOM 1513 C CA . GLY A 1 198 ? 5.777 -26.812 -8.914 1 96.62 198 GLY A CA 1
ATOM 1514 C C . GLY A 1 198 ? 4.531 -25.984 -9.156 1 96.62 198 GLY A C 1
ATOM 1515 O O . GLY A 1 198 ? 4.004 -25.953 -10.266 1 96.62 198 GLY A O 1
ATOM 1516 N N . ILE A 1 199 ? 4.02 -25.406 -8.086 1 97.69 199 ILE A N 1
ATOM 1517 C CA . ILE A 1 199 ? 2.84 -24.562 -8.188 1 97.69 199 ILE A CA 1
ATOM 1518 C C . ILE A 1 199 ? 3.236 -23.188 -8.742 1 97.69 199 ILE A C 1
ATOM 1520 O O . ILE A 1 199 ? 4.207 -22.578 -8.281 1 97.69 199 ILE A O 1
ATOM 1524 N N . VAL A 1 200 ? 2.422 -22.672 -9.711 1 96.5 200 VAL A N 1
ATOM 1525 C CA . VAL A 1 200 ? 2.799 -21.422 -10.359 1 96.5 200 VAL A CA 1
ATOM 1526 C C . VAL A 1 200 ? 1.788 -20.328 -10 1 96.5 200 VAL A C 1
ATOM 1528 O O . VAL A 1 200 ? 2.047 -19.141 -10.211 1 96.5 200 VAL A O 1
ATOM 1531 N N . GLU A 1 201 ? 0.672 -20.734 -9.539 1 97.12 201 GLU A N 1
ATOM 1532 C CA . GLU A 1 201 ? -0.315 -19.766 -9.062 1 97.12 201 GLU A CA 1
ATOM 1533 C C . GLU A 1 201 ? -1.168 -20.359 -7.945 1 97.12 201 GLU A C 1
ATOM 1535 O O . GLU A 1 201 ? -1.414 -21.562 -7.914 1 97.12 201 GLU A O 1
ATOM 1540 N N . TYR A 1 202 ? -1.582 -19.578 -7.004 1 97.25 202 TYR A N 1
ATOM 1541 C CA . TYR A 1 202 ? -2.48 -20.031 -5.949 1 97.25 202 TYR A CA 1
ATOM 1542 C C . TYR A 1 202 ? -3.352 -18.891 -5.445 1 97.25 202 TYR A C 1
ATOM 1544 O O . TYR A 1 202 ? -2.969 -17.719 -5.547 1 97.25 202 TYR A O 1
ATOM 1552 N N . TYR A 1 203 ? -4.535 -19.203 -4.887 1 95.5 203 TYR A N 1
ATOM 1553 C CA . TYR A 1 203 ? -5.578 -18.266 -4.496 1 95.5 203 TYR A CA 1
ATOM 1554 C C . TYR A 1 203 ? -6.289 -18.734 -3.234 1 95.5 203 TYR A C 1
ATOM 1556 O O . TYR A 1 203 ? -6.801 -19.859 -3.182 1 95.5 203 TYR A O 1
ATOM 1564 N N . TRP A 1 204 ? -6.316 -17.875 -2.283 1 94.12 204 TRP A N 1
ATOM 1565 C CA . TRP A 1 204 ? -7.168 -18.188 -1.137 1 94.12 204 TRP A CA 1
ATOM 1566 C C . TRP A 1 204 ? -8.641 -18.141 -1.523 1 94.12 204 TRP A C 1
ATOM 1568 O O . TRP A 1 204 ? -9.078 -17.203 -2.197 1 94.12 204 TRP A O 1
ATOM 1578 N N . ARG A 1 205 ? -9.328 -19.078 -1.107 1 92.06 205 ARG A N 1
ATOM 1579 C CA . ARG A 1 205 ? -10.758 -19.172 -1.375 1 92.06 205 ARG A CA 1
ATOM 1580 C C . ARG A 1 205 ? -11.57 -18.938 -0.106 1 92.06 205 ARG A C 1
ATOM 1582 O O . ARG A 1 205 ? -11.539 -19.75 0.82 1 92.06 205 ARG A O 1
ATOM 1589 N N . PRO A 1 206 ? -12.344 -17.891 -0.115 1 88.12 206 PRO A N 1
ATOM 1590 C CA . PRO A 1 206 ? -13.016 -17.5 1.129 1 88.12 206 PRO A CA 1
ATOM 1591 C C . PRO A 1 206 ? -14.109 -18.484 1.534 1 88.12 206 PRO A C 1
ATOM 1593 O O . PRO A 1 206 ? -14.336 -18.719 2.727 1 88.12 206 PRO A O 1
ATOM 1596 N N . ASN A 1 207 ? -14.812 -19.031 0.648 1 86.88 207 ASN A N 1
ATOM 1597 C CA . ASN A 1 207 ? -15.922 -19.922 0.97 1 86.88 207 ASN A CA 1
ATOM 1598 C C . ASN A 1 207 ? -15.422 -21.25 1.517 1 86.88 207 ASN A C 1
ATOM 1600 O O . ASN A 1 207 ? -16.125 -21.906 2.301 1 86.88 207 ASN A O 1
ATOM 1604 N N . GLN A 1 208 ? -14.289 -21.625 1.127 1 91.12 208 GLN A N 1
ATOM 1605 C CA . GLN A 1 208 ? -13.719 -22.891 1.559 1 91.12 208 GLN A CA 1
ATOM 1606 C C . GLN A 1 208 ? -12.695 -22.688 2.672 1 91.12 208 GLN A C 1
ATOM 1608 O O . GLN A 1 208 ? -12.305 -23.641 3.348 1 91.12 208 GLN A O 1
ATOM 1613 N N . ASP A 1 209 ? -12.242 -21.5 2.783 1 92.06 209 ASP A N 1
ATOM 1614 C CA . ASP A 1 209 ? -11.156 -21.156 3.691 1 92.06 209 ASP A CA 1
ATOM 1615 C C . ASP A 1 209 ? -9.953 -22.062 3.484 1 92.06 209 ASP A C 1
ATOM 1617 O O . ASP A 1 209 ? -9.492 -22.719 4.426 1 92.06 209 ASP A O 1
ATOM 1621 N N . ALA A 1 210 ? -9.523 -22.047 2.328 1 95.75 210 ALA A N 1
ATOM 1622 C CA . ALA A 1 210 ? -8.398 -22.844 1.842 1 95.75 210 ALA A CA 1
ATOM 1623 C C . ALA A 1 210 ? -7.699 -22.156 0.675 1 95.75 210 ALA A C 1
ATOM 1625 O O . ALA A 1 210 ? -8.188 -21.141 0.156 1 95.75 210 ALA A O 1
ATOM 1626 N N . VAL A 1 211 ? -6.555 -22.734 0.333 1 96.88 211 VAL A N 1
ATOM 1627 C CA . VAL A 1 211 ? -5.816 -22.141 -0.773 1 96.88 211 VAL A CA 1
ATOM 1628 C C . VAL A 1 211 ? -5.824 -23.078 -1.974 1 96.88 211 VAL A C 1
ATOM 1630 O O . VAL A 1 211 ? -5.301 -24.203 -1.898 1 96.88 211 VAL A O 1
ATOM 1633 N N . LEU A 1 212 ? -6.457 -22.625 -3.043 1 96.38 212 LEU A N 1
ATOM 1634 C CA . LEU A 1 212 ? -6.469 -23.359 -4.305 1 96.38 212 LEU A CA 1
ATOM 1635 C C . LEU A 1 212 ? -5.203 -23.078 -5.109 1 96.38 212 LEU A C 1
ATOM 1637 O O . LEU A 1 212 ? -4.82 -21.922 -5.289 1 96.38 212 LEU A O 1
ATOM 1641 N N . MET A 1 213 ? -4.543 -24.141 -5.551 1 97.38 213 MET A N 1
ATOM 1642 C CA . MET A 1 213 ? -3.254 -24.016 -6.219 1 97.38 213 MET A CA 1
ATOM 1643 C C . MET A 1 213 ? -3.283 -24.672 -7.59 1 97.38 213 MET A C 1
ATOM 1645 O O . MET A 1 213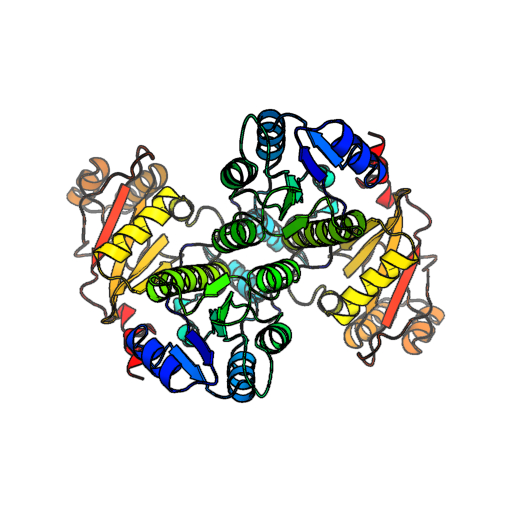 ? -3.998 -25.656 -7.793 1 97.38 213 MET A O 1
ATOM 1649 N N . PHE A 1 214 ? -2.49 -24.172 -8.531 1 96.5 214 PHE A N 1
ATOM 1650 C CA . PHE A 1 214 ? -2.367 -24.75 -9.867 1 96.5 214 PHE A CA 1
ATOM 1651 C C . PHE A 1 214 ? -0.903 -24.875 -10.273 1 96.5 214 PHE A C 1
ATOM 1653 O O . PHE A 1 214 ? -0.109 -23.969 -10.031 1 96.5 214 PHE A O 1
ATOM 1660 N N . ASP A 1 215 ? -0.543 -25.984 -10.844 1 95.75 215 ASP A N 1
ATOM 1661 C CA . ASP A 1 215 ? 0.797 -26.109 -11.414 1 95.75 215 ASP A CA 1
ATOM 1662 C C . ASP A 1 215 ? 0.835 -25.594 -12.852 1 95.75 215 ASP A C 1
ATOM 1664 O O . ASP A 1 215 ? -0.128 -25 -13.328 1 95.75 215 ASP A O 1
ATOM 1668 N N . ALA A 1 216 ? 1.918 -25.797 -13.539 1 93.31 216 ALA A N 1
ATOM 1669 C CA . ALA A 1 216 ? 2.131 -25.219 -14.867 1 93.31 216 ALA A CA 1
ATOM 1670 C C . ALA A 1 216 ? 1.152 -25.812 -15.875 1 93.31 216 ALA A C 1
ATOM 1672 O O . ALA A 1 216 ? 0.821 -25.172 -16.875 1 93.31 216 ALA A O 1
ATOM 1673 N N . ALA A 1 217 ? 0.684 -27.031 -15.633 1 92.69 217 ALA A N 1
ATOM 1674 C CA . ALA A 1 217 ? -0.25 -27.703 -16.531 1 92.69 217 ALA A CA 1
ATOM 1675 C C . ALA A 1 217 ? -1.692 -27.328 -16.203 1 92.69 217 ALA A C 1
ATOM 1677 O O . ALA A 1 217 ? -2.619 -27.719 -16.922 1 92.69 217 ALA A O 1
ATOM 1678 N N . GLY A 1 218 ? -1.846 -26.594 -15.109 1 93 218 GLY A N 1
ATOM 1679 C CA . GLY A 1 218 ? -3.186 -26.188 -14.711 1 93 218 GLY A CA 1
ATOM 1680 C C . GLY A 1 218 ? -3.869 -27.219 -13.82 1 93 218 GLY A C 1
ATOM 1681 O O . GLY A 1 218 ? -5.078 -27.141 -13.602 1 93 218 GLY A O 1
ATOM 1682 N N . ALA A 1 219 ? -3.143 -28.203 -13.391 1 93.56 219 ALA A N 1
ATOM 1683 C CA . ALA A 1 219 ? -3.711 -29.219 -12.492 1 93.56 219 ALA A CA 1
ATOM 1684 C C . ALA A 1 219 ? -3.99 -28.609 -11.117 1 93.56 219 ALA A C 1
ATOM 1686 O O . ALA A 1 219 ? -3.1 -28.031 -10.492 1 93.56 219 ALA A O 1
ATOM 1687 N N . PRO A 1 220 ? -5.137 -28.781 -10.633 1 95.5 220 PRO A N 1
ATOM 1688 C CA . PRO A 1 220 ? -5.516 -28.141 -9.375 1 95.5 220 PRO A CA 1
ATOM 1689 C C . PRO A 1 220 ? -5.105 -28.953 -8.148 1 95.5 220 PRO A C 1
ATOM 1691 O O . PRO A 1 220 ? -5.008 -30.188 -8.227 1 95.5 220 PRO A O 1
ATOM 1694 N N . SER A 1 221 ? -4.848 -28.328 -7.098 1 96.38 221 SER A N 1
ATOM 1695 C CA . SER A 1 221 ? -4.586 -28.875 -5.77 1 96.38 221 SER A CA 1
ATOM 1696 C C . SER A 1 221 ? -5.027 -27.906 -4.676 1 96.38 221 SER A C 1
ATOM 1698 O O . SER A 1 221 ? -5.391 -26.766 -4.961 1 96.38 221 SER A O 1
ATOM 1700 N N . VAL A 1 222 ? -5.082 -28.391 -3.412 1 97.06 222 VAL A N 1
ATOM 1701 C CA . VAL A 1 222 ? -5.559 -27.562 -2.312 1 97.06 222 VAL A CA 1
ATOM 1702 C C . VAL A 1 222 ? -4.582 -27.641 -1.141 1 97.06 222 VAL A C 1
ATOM 1704 O O . VAL A 1 222 ? -4.148 -28.734 -0.762 1 97.06 222 VAL A O 1
ATOM 1707 N N . PHE A 1 223 ? -4.18 -26.516 -0.686 1 98.25 223 PHE A N 1
ATOM 1708 C CA . PHE A 1 223 ? -3.484 -26.375 0.588 1 98.25 223 PHE A CA 1
ATOM 1709 C C . PHE A 1 223 ? -4.465 -26.031 1.704 1 98.25 223 PHE A C 1
ATOM 1711 O O . PHE A 1 223 ? -5.234 -25.078 1.594 1 98.25 223 PHE A O 1
ATOM 1718 N N . LEU A 1 224 ? -4.453 -26.812 2.762 1 97.88 224 LEU A N 1
ATOM 1719 C CA . LEU A 1 224 ? -5.34 -26.641 3.906 1 97.88 224 LEU A CA 1
ATOM 1720 C C . LEU A 1 224 ? -4.539 -26.438 5.188 1 97.88 224 LEU A C 1
ATOM 1722 O O . LEU A 1 224 ? -3.549 -27.125 5.422 1 97.88 224 LEU A O 1
ATOM 1726 N N . ALA A 1 225 ? -4.941 -25.484 5.957 1 98.06 225 ALA A N 1
ATOM 1727 C CA . ALA A 1 225 ? -4.359 -25.266 7.277 1 98.06 225 ALA A CA 1
ATOM 1728 C C . ALA A 1 225 ? -5.445 -25.031 8.328 1 98.06 225 ALA A C 1
ATOM 1730 O O . ALA A 1 225 ? -6.363 -24.234 8.117 1 98.06 225 ALA A O 1
ATOM 1731 N N . TRP A 1 226 ? -5.352 -25.766 9.469 1 97.44 226 TRP A N 1
ATOM 1732 C CA . TRP A 1 226 ? -6.301 -25.641 10.57 1 97.44 226 TRP A CA 1
ATOM 1733 C C . TRP A 1 226 ? -5.574 -25.344 11.883 1 97.44 226 TRP A C 1
ATOM 1735 O O . TRP A 1 226 ? -4.66 -26.062 12.273 1 97.44 226 TRP A O 1
ATOM 1745 N N . SER A 1 227 ? -5.977 -24.281 12.484 1 96.19 227 SER A N 1
ATOM 1746 C CA . SER A 1 227 ? -5.59 -24.094 13.875 1 96.19 227 SER A CA 1
ATOM 1747 C C . SER A 1 227 ? -6.32 -25.062 14.797 1 96.19 227 SER A C 1
ATOM 1749 O O . SER A 1 227 ? -7.145 -25.859 14.336 1 96.19 227 SER A O 1
ATOM 1751 N N . GLU A 1 228 ? -5.984 -24.969 16.078 1 95.94 228 GLU A N 1
ATOM 1752 C CA . GLU A 1 228 ? -6.68 -25.812 17.047 1 95.94 228 GLU A CA 1
ATOM 1753 C C . GLU A 1 228 ? -8.18 -25.516 17.047 1 95.94 228 GLU A C 1
ATOM 1755 O O . GLU A 1 228 ? -8.992 -26.438 17.125 1 95.94 228 GLU A O 1
ATOM 1760 N N . GLU A 1 229 ? -8.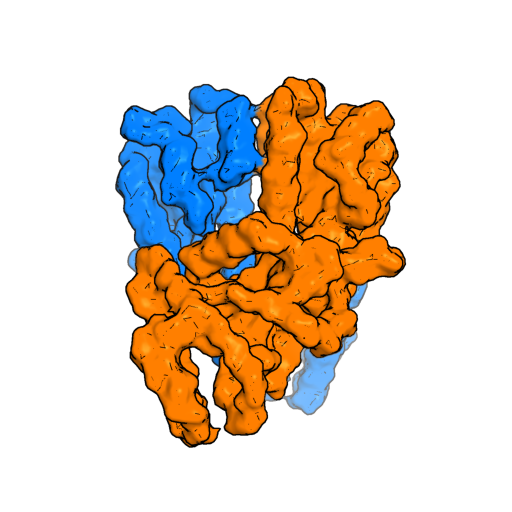492 -24.266 16.953 1 94.38 229 GLU A N 1
ATOM 1761 C CA . GLU A 1 229 ? -9.891 -23.859 16.938 1 94.38 229 GLU A CA 1
ATOM 1762 C C . GLU A 1 229 ? -10.586 -24.328 15.656 1 94.38 229 GLU A C 1
ATOM 1764 O O . GLU A 1 229 ? -11.727 -24.797 15.703 1 94.38 229 GLU A O 1
ATOM 1769 N N . ASP A 1 230 ? -9.898 -24.219 14.578 1 94.75 230 ASP A N 1
ATOM 1770 C CA . ASP A 1 230 ? -10.438 -24.703 13.312 1 94.75 230 ASP A CA 1
ATOM 1771 C C . ASP A 1 230 ? -10.711 -26.203 13.375 1 94.75 230 ASP A C 1
ATOM 1773 O O . ASP A 1 230 ? -11.75 -26.672 12.914 1 94.75 230 ASP A O 1
ATOM 1777 N N . TRP A 1 231 ? -9.719 -26.906 13.883 1 96.88 231 TRP A N 1
ATOM 1778 C CA . TRP A 1 231 ? -9.844 -28.359 13.977 1 96.88 231 TRP A CA 1
ATOM 1779 C C . TRP A 1 231 ? -11.078 -28.75 14.781 1 96.88 231 TRP A C 1
ATOM 1781 O O . TRP A 1 231 ? -11.852 -29.609 14.359 1 96.88 231 TRP A O 1
ATOM 1791 N N . SER A 1 232 ? -11.203 -28.094 15.93 1 96.38 232 SER A N 1
ATOM 1792 C CA . SER A 1 232 ? -12.359 -28.344 16.781 1 96.38 232 SER A CA 1
ATOM 1793 C C . SER A 1 232 ? -13.664 -28.031 16.047 1 96.38 232 SER A C 1
ATOM 1795 O O . SER A 1 232 ? -14.633 -28.781 16.141 1 96.38 232 SER A O 1
ATOM 1797 N N . PHE A 1 233 ? -13.625 -27.016 15.359 1 95 233 PHE A N 1
ATOM 1798 C CA . PHE A 1 233 ? -14.781 -26.594 14.578 1 95 233 PHE A CA 1
ATOM 1799 C C . PHE A 1 233 ? -15.195 -27.672 13.594 1 95 233 PHE A C 1
ATOM 1801 O O . PHE A 1 233 ? -16.375 -28.047 13.516 1 95 233 PHE A O 1
ATOM 1808 N N . HIS A 1 234 ? -14.25 -28.203 12.852 1 96.5 234 HIS A N 1
ATOM 1809 C CA . HIS A 1 234 ? -14.547 -29.203 11.836 1 96.5 234 HIS A CA 1
ATOM 1810 C C . HIS A 1 234 ? -14.984 -30.516 12.461 1 96.5 234 HIS A C 1
ATOM 1812 O O . HIS A 1 234 ? -15.883 -31.188 11.945 1 96.5 234 HIS A O 1
ATOM 1818 N N . CYS A 1 235 ? -14.383 -30.859 13.562 1 96.88 235 CYS A N 1
ATOM 1819 C CA . CYS A 1 235 ? -14.82 -32.062 14.273 1 96.88 235 CYS A CA 1
ATOM 1820 C C . CYS A 1 235 ? -16.266 -31.922 14.727 1 96.88 235 CYS A C 1
ATOM 1822 O O . CYS A 1 235 ? -17.047 -32.875 14.578 1 96.88 235 CYS A O 1
ATOM 1824 N N . ASP A 1 236 ? -16.562 -30.75 15.242 1 97.12 236 ASP A N 1
ATOM 1825 C CA . ASP A 1 236 ? -17.922 -30.5 15.719 1 97.12 236 ASP A CA 1
ATOM 1826 C C . ASP A 1 236 ? -18.938 -30.609 14.586 1 97.12 236 ASP A C 1
ATOM 1828 O O . ASP A 1 236 ? -20.016 -31.172 14.766 1 97.12 236 ASP A O 1
ATOM 1832 N N . ILE A 1 237 ? -18.578 -30.094 13.531 1 96.69 237 ILE A N 1
ATOM 1833 C CA . ILE A 1 237 ? -19.484 -30.125 12.383 1 96.69 237 ILE A CA 1
ATOM 1834 C C . ILE A 1 237 ? -19.734 -31.562 11.945 1 96.69 237 ILE A C 1
ATOM 1836 O O . ILE A 1 237 ? -20.875 -31.953 11.68 1 96.69 237 ILE A O 1
ATOM 1840 N N . VAL A 1 238 ? -18.641 -32.375 11.805 1 96 238 VAL A N 1
ATOM 1841 C CA . VAL A 1 238 ? -18.766 -33.781 11.398 1 96 238 VAL A CA 1
ATOM 1842 C C . VAL A 1 238 ? -19.656 -34.5 12.398 1 96 238 VAL A C 1
ATOM 1844 O O . VAL A 1 238 ? -20.531 -35.281 12.008 1 96 238 VAL A O 1
ATOM 1847 N N . SER A 1 239 ? -19.469 -34.25 13.656 1 95.31 239 SER A N 1
ATOM 1848 C CA . SER A 1 239 ? -20.25 -34.875 14.703 1 95.31 239 SER A CA 1
ATOM 1849 C C . SER A 1 239 ? -21.719 -34.469 14.641 1 95.31 239 SER A C 1
ATOM 1851 O O . SER A 1 239 ? -22.609 -35.312 14.648 1 95.31 239 SER A O 1
ATOM 1853 N N . ASP A 1 240 ? -21.953 -33.219 14.523 1 95.75 240 ASP A N 1
ATOM 1854 C CA . ASP A 1 240 ? -23.312 -32.656 14.523 1 95.75 240 ASP A CA 1
ATOM 1855 C C . ASP A 1 240 ? -24.094 -33.125 13.297 1 95.75 240 ASP A C 1
ATOM 1857 O O . ASP A 1 240 ? -25.312 -33.312 13.352 1 95.75 240 ASP A O 1
ATOM 1861 N N . ALA A 1 241 ? -23.391 -33.312 12.234 1 94.62 241 ALA A N 1
ATOM 1862 C CA . ALA A 1 241 ? -24.031 -33.719 10.984 1 94.62 241 ALA A CA 1
ATOM 1863 C C . ALA A 1 241 ? -24.141 -35.219 10.867 1 94.62 241 ALA A C 1
ATOM 1865 O O . ALA A 1 241 ? -24.609 -35.75 9.852 1 94.62 241 ALA A O 1
ATOM 1866 N N . GLY A 1 242 ? -23.656 -35.938 11.836 1 92.06 242 GLY A N 1
ATOM 1867 C CA . GLY A 1 242 ? -23.734 -37.406 11.836 1 92.06 242 GLY A CA 1
ATOM 1868 C C . GLY A 1 242 ? -22.781 -38.031 10.859 1 92.06 242 GLY A C 1
ATOM 1869 O O . GLY A 1 242 ? -23.125 -39 10.18 1 92.06 242 GLY A O 1
ATOM 1870 N N . GLY A 1 243 ? -21.641 -37.531 10.766 1 93.31 243 GLY A N 1
ATOM 1871 C CA . GLY A 1 243 ? -20.625 -38.062 9.859 1 93.31 243 GLY A CA 1
ATOM 1872 C C . GLY A 1 243 ? -20.172 -39.469 10.242 1 93.31 243 GLY A C 1
ATOM 1873 O O . GLY A 1 243 ? -20.438 -39.938 11.359 1 93.31 243 GLY A O 1
ATOM 1874 N N . PRO A 1 244 ? -19.516 -40.156 9.328 1 94.19 244 PRO A N 1
ATOM 1875 C CA . PRO A 1 244 ? -19.031 -41.531 9.578 1 94.19 244 PRO A CA 1
ATOM 1876 C C . PRO A 1 244 ? -18.125 -41.594 10.797 1 94.19 244 PRO A C 1
ATOM 1878 O O . PRO A 1 244 ? -17.312 -40.719 11.039 1 94.19 244 PRO A O 1
ATOM 1881 N N . ALA A 1 245 ? -18.281 -42.719 11.516 1 93.94 245 ALA A N 1
ATOM 1882 C CA . ALA A 1 245 ? -17.531 -42.906 12.75 1 93.94 245 ALA A CA 1
ATOM 1883 C C . ALA A 1 245 ? -16.031 -42.906 12.477 1 93.94 245 ALA A C 1
ATOM 1885 O O . ALA A 1 245 ? -15.25 -42.344 13.25 1 93.94 245 ALA A O 1
ATOM 1886 N N . GLU A 1 246 ? -15.633 -43.531 11.422 1 93.88 246 GLU A N 1
ATOM 1887 C CA . GLU A 1 246 ? -14.219 -43.625 11.078 1 93.88 246 GLU A CA 1
ATOM 1888 C C . GLU A 1 246 ? -13.625 -42.219 10.836 1 93.88 246 GLU A C 1
ATOM 1890 O O . GLU A 1 246 ? -12.492 -41.969 11.234 1 93.88 246 GLU A O 1
ATOM 1895 N N . LEU A 1 247 ? -14.336 -41.406 10.164 1 95.44 247 LEU A N 1
ATOM 1896 C CA . LEU A 1 247 ? -13.914 -40.031 9.906 1 95.44 247 LEU A CA 1
ATOM 1897 C C . LEU A 1 247 ? -13.773 -39.25 11.203 1 95.44 247 LEU A C 1
ATOM 1899 O O . LEU A 1 247 ? -12.75 -38.625 11.453 1 95.44 247 LEU A O 1
ATOM 1903 N N . ARG A 1 248 ? -14.758 -39.312 12.086 1 95.31 248 ARG A N 1
ATOM 1904 C CA . ARG A 1 248 ? -14.773 -38.594 13.352 1 95.31 248 ARG A CA 1
ATOM 1905 C C . ARG A 1 248 ? -13.602 -39.031 14.234 1 95.31 248 ARG A C 1
ATOM 1907 O O . ARG A 1 248 ? -12.875 -38.156 14.75 1 95.31 248 ARG A O 1
ATOM 1914 N N . GLN A 1 249 ? -13.453 -40.312 14.352 1 96.06 249 GLN A N 1
ATOM 1915 C CA . GLN A 1 249 ? -12.391 -40.844 15.203 1 96.06 249 GLN A CA 1
ATOM 1916 C C . GLN A 1 249 ? -11.016 -40.469 14.664 1 96.06 249 GLN A C 1
ATOM 1918 O O . GLN A 1 249 ? -10.125 -40.094 15.438 1 96.06 249 GLN A O 1
ATOM 1923 N N . GLY A 1 250 ? -10.836 -40.625 13.367 1 97.06 250 GLY A N 1
ATOM 1924 C CA . GLY A 1 250 ? -9.578 -40.25 12.742 1 97.06 250 GLY A CA 1
ATOM 1925 C C . GLY A 1 250 ? -9.227 -38.781 12.945 1 97.06 250 GLY A C 1
ATOM 1926 O O . GLY A 1 250 ? -8.07 -38.438 13.195 1 97.06 250 GLY A O 1
ATOM 1927 N N . MET A 1 251 ? -10.188 -37.875 12.828 1 97.44 251 MET A N 1
ATOM 1928 C CA . MET A 1 251 ? -9.992 -36.438 13.008 1 97.44 251 MET A CA 1
ATOM 1929 C C . MET A 1 251 ? -9.68 -36.125 14.469 1 97.44 251 MET A C 1
ATOM 1931 O O . MET A 1 251 ? -8.75 -35.375 14.75 1 97.44 251 MET A O 1
ATOM 1935 N N . GLU A 1 252 ? -10.445 -36.688 15.367 1 95.94 252 GLU A N 1
ATOM 1936 C CA . GLU A 1 252 ? -10.258 -36.438 16.797 1 95.94 252 GLU A CA 1
ATOM 1937 C C . GLU A 1 252 ? -8.867 -36.844 17.25 1 95.94 252 GLU A C 1
ATOM 1939 O O . GLU A 1 252 ? -8.266 -36.219 18.109 1 95.94 252 GLU A O 1
ATOM 1944 N N . ALA A 1 253 ? -8.43 -37.938 16.641 1 96.12 253 ALA A N 1
ATOM 1945 C CA . ALA A 1 253 ? -7.109 -38.438 16.984 1 96.12 253 ALA A CA 1
ATOM 1946 C C . ALA A 1 253 ? -6.02 -37.719 16.219 1 96.12 253 ALA A C 1
ATOM 1948 O O . ALA A 1 253 ? -4.832 -37.969 16.375 1 96.12 253 ALA A O 1
ATOM 1949 N N . ARG A 1 254 ? -6.379 -36.844 15.281 1 96.38 254 ARG A N 1
ATOM 1950 C CA . ARG A 1 254 ? -5.477 -36.062 14.438 1 96.38 254 ARG A CA 1
ATOM 1951 C C . ARG A 1 254 ? -4.621 -36.969 13.562 1 96.38 254 ARG A C 1
ATOM 1953 O O . ARG A 1 254 ? -3.422 -36.719 13.398 1 96.38 254 ARG A O 1
ATOM 1960 N N . ARG A 1 255 ? -5.234 -38.031 13.133 1 96.75 255 ARG A N 1
ATOM 1961 C CA . ARG A 1 255 ? -4.57 -38.969 12.234 1 96.75 255 ARG A CA 1
ATOM 1962 C C . ARG A 1 255 ? -4.836 -38.594 10.781 1 96.75 255 ARG A C 1
ATOM 1964 O O . ARG A 1 255 ? -4.047 -38.938 9.898 1 96.75 255 ARG A O 1
ATOM 1971 N N . ILE A 1 256 ? -5.977 -38.031 10.578 1 97.5 256 ILE A N 1
ATOM 1972 C CA . ILE A 1 256 ? -6.344 -37.688 9.211 1 97.5 256 ILE A CA 1
ATOM 1973 C C . ILE A 1 256 ? -6.844 -36.25 9.18 1 97.5 256 ILE A C 1
ATOM 1975 O O . ILE A 1 256 ? -7.445 -35.75 10.141 1 97.5 256 ILE A O 1
ATOM 1979 N N . MET A 1 257 ? -6.602 -35.562 8.148 1 97.62 257 MET A N 1
ATOM 1980 C CA . MET A 1 257 ? -7.113 -34.219 7.82 1 97.62 257 MET A CA 1
ATOM 1981 C C . MET A 1 257 ? -7.906 -34.25 6.516 1 97.62 257 MET A C 1
ATOM 1983 O O . MET A 1 257 ? -7.324 -34.312 5.43 1 97.62 257 MET A O 1
ATOM 1987 N N . PRO A 1 258 ? -9.203 -34.25 6.641 1 97.38 258 PRO A N 1
ATOM 1988 C CA . PRO A 1 258 ? -10.039 -34.406 5.445 1 97.38 258 PRO A CA 1
ATOM 1989 C C . PRO A 1 258 ? -10.148 -33.125 4.629 1 97.38 258 PRO A C 1
ATOM 1991 O O . PRO A 1 258 ? -10.102 -32.031 5.188 1 97.38 258 PRO A O 1
ATOM 1994 N N . LEU A 1 259 ? -10.234 -33.312 3.391 1 95.94 259 LEU A N 1
ATOM 1995 C CA . LEU A 1 259 ? -10.578 -32.25 2.463 1 95.94 259 LEU A CA 1
ATOM 1996 C C . LEU A 1 259 ? -12.047 -32.312 2.059 1 95.94 259 LEU A C 1
ATOM 1998 O O . LEU A 1 259 ? -12.453 -33.25 1.352 1 95.94 259 LEU A O 1
ATOM 2002 N N . PHE A 1 260 ? -12.812 -31.344 2.389 1 94.31 260 PHE A N 1
ATOM 2003 C CA . PHE A 1 260 ? -14.25 -31.344 2.131 1 94.31 260 PHE A CA 1
ATOM 2004 C C . PHE A 1 260 ? -14.57 -30.531 0.88 1 94.31 260 PHE A C 1
ATOM 2006 O O . PHE A 1 260 ? -15.711 -30.125 0.682 1 94.31 260 PHE A O 1
ATOM 2013 N N . TRP A 1 261 ? -13.703 -30.391 0.119 1 90.12 261 TRP A N 1
ATOM 2014 C CA . TRP A 1 261 ? -13.805 -29.609 -1.102 1 90.12 261 TRP A CA 1
ATOM 2015 C C . TRP A 1 261 ? -14.906 -30.141 -2.008 1 90.12 261 TRP A C 1
ATOM 2017 O O . TRP A 1 261 ? -15.008 -31.344 -2.232 1 90.12 261 TRP A O 1
ATOM 2027 N N . PRO A 1 262 ? -15.672 -29.219 -2.572 1 89.75 262 PRO A N 1
ATOM 2028 C CA . PRO A 1 262 ? -15.539 -27.75 -2.658 1 89.75 262 PRO A CA 1
ATOM 2029 C C . PRO A 1 262 ? -16.234 -27.031 -1.504 1 89.75 262 PRO A C 1
ATOM 2031 O O . PRO A 1 262 ? -16.375 -25.812 -1.543 1 89.75 262 PRO A O 1
ATOM 2034 N N . SER A 1 263 ? -16.656 -27.766 -0.529 1 90.38 263 SER A N 1
ATOM 2035 C CA . SER A 1 263 ? -17.219 -27.141 0.662 1 90.38 263 SER A CA 1
ATOM 2036 C C . SER A 1 263 ? -16.125 -26.844 1.692 1 90.38 263 SER A C 1
ATOM 2038 O O . SER A 1 263 ? -15.031 -27.406 1.631 1 90.38 263 SER A O 1
ATOM 2040 N N . GLN A 1 264 ? -16.469 -25.953 2.553 1 92 264 GLN A N 1
ATOM 2041 C CA . GLN A 1 264 ? -15.547 -25.656 3.639 1 92 264 GLN A CA 1
ATOM 2042 C C . GLN A 1 264 ? -15.508 -26.781 4.664 1 92 264 GLN A C 1
ATOM 2044 O O . GLN A 1 264 ? -14.445 -27.094 5.199 1 92 264 GLN A O 1
ATOM 2049 N N . ALA A 1 265 ? -16.734 -27.297 4.855 1 94.56 265 ALA A N 1
ATOM 2050 C CA . ALA A 1 265 ? -16.891 -28.281 5.93 1 94.56 265 ALA A CA 1
ATOM 2051 C C . ALA A 1 265 ? -17.703 -29.484 5.461 1 94.56 265 ALA A C 1
ATOM 2053 O O . ALA A 1 265 ? -18.25 -29.469 4.359 1 94.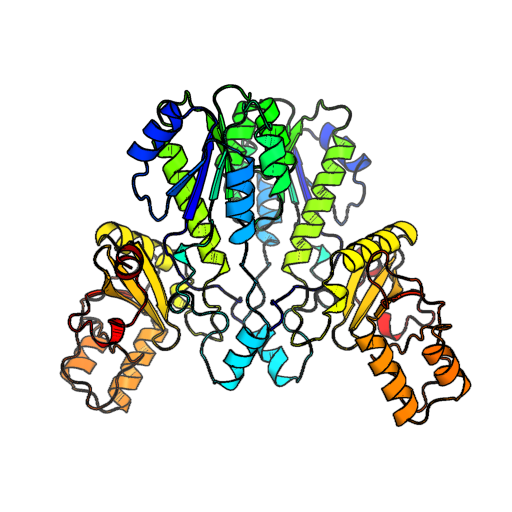56 265 ALA A O 1
ATOM 2054 N N . TYR A 1 266 ? -17.719 -30.453 6.367 1 95.69 266 TYR A N 1
ATOM 2055 C CA . TYR A 1 266 ? -18.438 -31.688 6.074 1 95.69 266 TYR A CA 1
ATOM 2056 C C . TYR A 1 266 ? -19.922 -31.422 5.82 1 95.69 266 TYR A C 1
ATOM 2058 O O . TYR A 1 266 ? -20.547 -30.641 6.535 1 95.69 266 TYR A O 1
ATOM 2066 N N . ARG A 1 267 ? -20.359 -32.031 4.805 1 93.25 267 ARG A N 1
ATOM 2067 C CA . ARG A 1 267 ? -21.781 -32.062 4.496 1 93.25 267 ARG A CA 1
ATOM 2068 C C . ARG A 1 267 ? -22.297 -33.5 4.426 1 93.25 267 ARG A C 1
ATOM 2070 O O . ARG A 1 267 ? -21.625 -34.375 3.877 1 93.25 267 ARG A O 1
ATOM 2077 N N . PRO A 1 268 ? -23.484 -33.594 4.895 1 90.5 268 PRO A N 1
ATOM 2078 C CA . PRO A 1 268 ? -24.031 -34.938 4.836 1 90.5 268 PRO A CA 1
ATOM 2079 C C . PRO A 1 268 ? -24.125 -35.5 3.406 1 90.5 268 PRO A C 1
ATOM 2081 O O . PRO A 1 268 ? -24.5 -34.75 2.492 1 90.5 268 PRO A O 1
ATOM 2084 N N . GLY A 1 269 ? -23.719 -36.688 3.209 1 85 269 GLY A N 1
ATOM 2085 C CA . GLY A 1 269 ? -23.797 -37.312 1.896 1 85 269 GLY A CA 1
ATOM 2086 C C . GLY A 1 269 ? -22.5 -37.188 1.11 1 85 269 GLY A C 1
ATOM 2087 O O . GLY A 1 269 ? -22.375 -37.781 0.024 1 85 269 GLY A O 1
ATOM 2088 N N . LEU A 1 270 ? -21.594 -36.438 1.639 1 84.31 270 LEU A N 1
ATOM 2089 C CA . LEU A 1 270 ? -20.297 -36.344 0.964 1 84.31 270 LEU A CA 1
ATOM 2090 C C . LEU A 1 270 ? -19.594 -37.688 0.958 1 84.31 270 LEU A C 1
ATOM 2092 O O . LEU A 1 270 ? -19.344 -38.281 2.018 1 84.31 270 LEU A O 1
ATOM 2096 N N . ALA A 1 271 ? -19.516 -38.188 -0.228 1 78.75 271 ALA A N 1
ATOM 2097 C CA . ALA A 1 271 ? -18.828 -39.5 -0.38 1 78.75 271 ALA A CA 1
ATOM 2098 C C . ALA A 1 271 ? -17.391 -39.312 -0.848 1 78.75 271 ALA A C 1
ATOM 2100 O O . ALA A 1 271 ? -17.047 -38.25 -1.385 1 78.75 271 ALA A O 1
ATOM 2101 N N . ASP A 1 272 ? -16.5 -40.281 -0.526 1 85.38 272 ASP A N 1
ATOM 2102 C CA . ASP A 1 272 ? -15.125 -40.344 -1.022 1 85.38 272 ASP A CA 1
ATOM 2103 C C . ASP A 1 272 ? -14.32 -39.125 -0.554 1 85.38 272 ASP A C 1
ATOM 2105 O O . ASP A 1 272 ? -13.695 -38.438 -1.363 1 85.38 272 ASP A O 1
ATOM 2109 N N . ILE A 1 273 ? -14.383 -38.906 0.686 1 91.81 273 ILE A N 1
ATOM 2110 C CA . ILE A 1 273 ? -13.633 -37.812 1.286 1 91.81 273 ILE A CA 1
ATOM 2111 C C . ILE A 1 273 ? -12.141 -38.125 1.257 1 91.81 273 ILE A C 1
ATOM 2113 O O . ILE A 1 273 ? -11.688 -39.094 1.863 1 91.81 273 ILE A O 1
ATOM 2117 N N . ARG A 1 274 ? -11.414 -37.375 0.58 1 92.88 274 ARG A N 1
ATOM 2118 C CA . ARG A 1 274 ? -9.961 -37.5 0.569 1 92.88 274 ARG A CA 1
ATOM 2119 C C . ARG A 1 274 ? -9.352 -37 1.868 1 92.88 274 ARG A C 1
ATOM 2121 O O . ARG A 1 274 ? -9.766 -35.969 2.391 1 92.88 274 ARG A O 1
ATOM 2128 N N . CYS A 1 275 ? -8.445 -37.75 2.355 1 95.81 275 CYS A N 1
ATOM 2129 C CA . CYS A 1 275 ? -7.785 -37.406 3.605 1 95.81 275 CYS A CA 1
ATOM 2130 C C . CYS A 1 275 ? -6.27 -37.406 3.451 1 95.81 275 CYS A C 1
ATOM 2132 O O . CYS A 1 275 ? -5.73 -38.219 2.678 1 95.81 275 CYS A O 1
ATOM 2134 N N . ALA A 1 276 ? -5.633 -36.531 4.109 1 96.81 276 ALA A N 1
ATOM 2135 C CA . ALA A 1 276 ? -4.176 -36.5 4.199 1 96.81 276 ALA A CA 1
ATOM 2136 C C . ALA A 1 276 ? -3.713 -36.594 5.648 1 96.81 276 ALA A C 1
ATOM 2138 O O . ALA A 1 276 ? -4.492 -36.344 6.57 1 96.81 276 ALA A O 1
ATOM 2139 N N . ALA A 1 277 ? -2.48 -37.062 5.789 1 96.88 277 ALA A N 1
ATOM 2140 C CA . ALA A 1 277 ? -1.875 -37 7.117 1 96.88 277 ALA A CA 1
ATOM 2141 C C . ALA A 1 277 ? -1.589 -35.531 7.504 1 96.88 277 ALA A C 1
ATOM 2143 O O . ALA A 1 277 ? -0.942 -34.812 6.754 1 96.88 277 ALA A O 1
ATOM 2144 N N . PRO A 1 278 ? -2.09 -35.156 8.648 1 97.94 278 PRO A N 1
ATOM 2145 C CA . PRO A 1 278 ? -1.811 -33.812 9.078 1 97.94 278 PRO A CA 1
ATOM 2146 C C . PRO A 1 278 ? -0.332 -33.562 9.391 1 97.94 278 PRO A C 1
ATOM 2148 O O . PRO A 1 278 ? 0.304 -34.406 10.039 1 97.94 278 PRO A O 1
ATOM 2151 N N . LEU A 1 279 ? 0.209 -32.5 8.898 1 98 279 LEU A N 1
ATOM 2152 C CA . LEU A 1 279 ? 1.581 -32.125 9.188 1 98 279 LEU A CA 1
ATOM 2153 C C . LEU A 1 279 ? 1.608 -30.938 10.172 1 98 279 LEU A C 1
ATOM 2155 O O . LEU A 1 279 ? 0.904 -29.953 9.977 1 98 279 LEU A O 1
ATOM 2159 N N . PRO A 1 280 ? 2.395 -31.031 11.148 1 97.69 280 PRO A N 1
ATOM 2160 C CA . PRO A 1 280 ? 2.441 -29.938 12.125 1 97.69 280 PRO A CA 1
ATOM 2161 C C . PRO A 1 280 ? 3.082 -28.672 11.578 1 97.69 280 PRO A C 1
ATOM 2163 O O . PRO A 1 280 ? 4.004 -28.75 10.758 1 97.69 280 PRO A O 1
ATOM 2166 N N . VAL A 1 281 ? 2.619 -27.562 11.984 1 97.56 281 VAL A N 1
ATOM 2167 C CA . VAL A 1 281 ? 3.219 -26.281 11.648 1 97.56 281 VAL A CA 1
ATOM 2168 C C . VAL A 1 281 ? 4.316 -25.938 12.656 1 97.56 281 VAL A C 1
ATOM 2170 O O . VAL A 1 281 ? 4.051 -25.781 13.844 1 97.56 281 VAL A O 1
ATOM 2173 N N . PRO A 1 282 ? 5.488 -25.859 12.18 1 95.94 282 PRO A N 1
ATOM 2174 C CA . PRO A 1 282 ? 6.57 -25.547 13.125 1 95.94 282 PRO A CA 1
ATOM 2175 C C . PRO A 1 282 ? 6.34 -24.25 13.883 1 95.94 282 PRO A C 1
ATOM 2177 O O . PRO A 1 282 ? 6.055 -23.219 13.266 1 95.94 282 PRO A O 1
ATOM 2180 N N . GLY A 1 283 ? 6.43 -24.312 15.203 1 94.75 283 GLY A N 1
ATOM 2181 C CA . GLY A 1 283 ? 6.328 -23.125 16.031 1 94.75 283 GLY A CA 1
ATOM 2182 C C . GLY A 1 283 ? 4.898 -22.75 16.375 1 94.75 283 GLY A C 1
ATOM 2183 O O . GLY A 1 283 ? 4.656 -21.75 17.047 1 94.75 283 GLY A O 1
ATOM 2184 N N . TRP A 1 284 ? 3.93 -23.422 15.891 1 95.62 284 TRP A N 1
ATOM 2185 C CA . TRP A 1 284 ? 2.525 -23.172 16.188 1 95.62 284 TRP A CA 1
ATOM 2186 C C . TRP A 1 284 ? 1.827 -24.438 16.656 1 95.62 284 TRP A C 1
ATOM 2188 O O . TRP A 1 284 ? 1.221 -25.156 15.859 1 95.62 284 TRP A O 1
ATOM 2198 N N . HIS A 1 285 ? 1.849 -24.547 17.953 1 94.19 285 HIS A N 1
ATOM 2199 C CA . HIS A 1 285 ? 1.343 -25.781 18.547 1 94.19 285 HIS A CA 1
ATOM 2200 C C . HIS A 1 285 ? -0.148 -25.953 18.281 1 94.19 285 HIS A C 1
ATOM 2202 O O . HIS A 1 285 ? -0.921 -25 18.406 1 94.19 285 HIS A O 1
ATOM 2208 N N . GLY A 1 286 ? -0.505 -27.156 17.891 1 95.25 286 GLY A N 1
ATOM 2209 C CA . GLY A 1 286 ? -1.905 -27.484 17.688 1 95.25 286 GLY A CA 1
ATOM 2210 C C . GLY A 1 286 ? -2.41 -27.156 16.297 1 95.25 286 GLY A C 1
ATOM 2211 O O . GLY A 1 286 ? -3.572 -27.406 15.977 1 95.25 286 GLY A O 1
ATOM 2212 N N . THR A 1 287 ? -1.555 -26.594 15.516 1 97.56 287 THR A N 1
ATOM 2213 C CA . THR A 1 287 ? -1.932 -26.234 14.156 1 97.56 287 THR A CA 1
ATOM 2214 C C . THR A 1 287 ? -1.312 -27.188 13.141 1 97.56 287 THR A C 1
ATOM 2216 O O . THR A 1 287 ? -0.154 -27.594 13.281 1 97.56 287 THR A O 1
ATOM 2219 N N . PHE A 1 288 ? -2.117 -27.578 12.117 1 98.38 288 PHE A N 1
ATOM 2220 C CA . PHE A 1 288 ? -1.674 -28.547 11.117 1 98.38 288 PHE A CA 1
ATOM 2221 C C . PHE A 1 288 ? -2.023 -28.062 9.711 1 98.38 288 PHE A C 1
ATOM 2223 O O . PHE A 1 288 ? -2.924 -27.234 9.539 1 98.38 288 PHE A O 1
ATOM 2230 N N . TYR A 1 289 ? -1.227 -28.578 8.734 1 98.56 289 TYR A N 1
ATOM 2231 C CA . TYR A 1 289 ? -1.533 -28.281 7.344 1 98.56 289 TYR A CA 1
ATOM 2232 C C . TYR A 1 289 ? -1.432 -29.531 6.484 1 98.56 289 TYR A C 1
ATOM 2234 O O . TYR A 1 289 ? -0.915 -30.562 6.934 1 98.56 289 TYR A O 1
ATOM 2242 N N . SER A 1 290 ? -2.023 -29.516 5.336 1 98.25 290 SER A N 1
ATOM 2243 C CA . SER A 1 290 ? -1.943 -30.578 4.348 1 98.25 290 SER A CA 1
ATOM 2244 C C . SER A 1 290 ? -2.043 -30.031 2.928 1 98.25 290 SER A C 1
ATOM 2246 O O . SER A 1 290 ? -2.34 -28.859 2.732 1 98.25 290 SER A O 1
ATOM 2248 N N . TRP A 1 291 ? -1.644 -30.781 2.006 1 97.94 291 TRP A N 1
ATOM 2249 C CA . TRP A 1 291 ? -1.746 -30.5 0.58 1 97.94 291 TRP A CA 1
ATOM 2250 C C . TRP A 1 291 ? -2.244 -31.719 -0.187 1 97.94 291 TRP A C 1
ATOM 2252 O O . TRP A 1 291 ? -1.703 -32.812 -0.039 1 97.94 291 TRP A O 1
ATOM 2262 N N . ILE A 1 292 ? -3.33 -31.516 -1.031 1 96.31 292 ILE A N 1
ATOM 2263 C CA . ILE A 1 292 ? -3.932 -32.625 -1.752 1 96.31 292 ILE A CA 1
ATOM 2264 C C . ILE A 1 292 ? -4.184 -32.219 -3.203 1 96.31 292 ILE A C 1
ATOM 2266 O O . ILE A 1 292 ? -4.746 -31.156 -3.473 1 96.31 292 ILE A O 1
ATOM 2270 N N . ARG A 1 293 ? -3.76 -33.062 -4.152 1 94.19 293 ARG A N 1
ATOM 2271 C CA . ARG A 1 293 ? -4.113 -32.875 -5.555 1 94.19 293 ARG A CA 1
ATOM 2272 C C . ARG A 1 293 ? -5.578 -33.219 -5.801 1 94.19 293 ARG A C 1
ATOM 2274 O O . ARG A 1 293 ? -6.094 -34.188 -5.258 1 94.19 293 ARG A O 1
ATOM 2281 N N . LEU A 1 294 ? -6.199 -32.375 -6.598 1 91.88 294 LEU A N 1
ATOM 2282 C CA . LEU A 1 294 ? -7.594 -32.656 -6.934 1 91.88 294 LEU A CA 1
ATOM 2283 C C . LEU A 1 294 ? -7.695 -33.5 -8.188 1 91.88 294 LEU A C 1
ATOM 2285 O O . LEU A 1 294 ? -6.93 -33.312 -9.141 1 91.88 294 LEU A O 1
ATOM 2289 N N . ASP A 1 295 ? -8.398 -34.688 -8.18 1 77.44 295 ASP A N 1
ATOM 2290 C CA . ASP A 1 295 ? -8.531 -35.594 -9.289 1 77.44 295 ASP A CA 1
ATOM 2291 C C . ASP A 1 295 ? -9.438 -35.031 -10.383 1 77.44 295 ASP A C 1
ATOM 2293 O O . ASP A 1 295 ? -9.148 -35.188 -11.57 1 77.44 295 ASP A O 1
ATOM 2297 N N . ASP A 1 296 ? -10.844 -34.625 -10.047 1 65.31 296 ASP A N 1
ATOM 2298 C CA . ASP A 1 296 ? -11.812 -34.219 -11.062 1 65.31 296 ASP A CA 1
ATOM 2299 C C . ASP A 1 296 ? -11.812 -32.719 -11.273 1 65.31 296 ASP A C 1
ATOM 2301 O O . ASP A 1 296 ? -12.438 -31.984 -10.508 1 65.31 296 ASP A O 1
ATOM 2305 N N . PRO A 1 297 ? -11.023 -32.344 -12.273 1 61.44 297 PRO A N 1
ATOM 2306 C CA . PRO A 1 297 ? -10.789 -30.953 -12.609 1 61.44 297 PRO A CA 1
ATOM 2307 C C . PRO A 1 297 ? -12.031 -30.25 -13.156 1 61.44 297 PRO A C 1
ATOM 2309 O O . PRO A 1 297 ? -11.977 -29.078 -13.516 1 61.44 297 PRO A O 1
ATOM 2312 N N . ALA A 1 298 ? -13.18 -31.047 -13.125 1 58.19 298 ALA A N 1
ATOM 2313 C CA . ALA A 1 298 ? -14.312 -30.469 -13.836 1 58.19 298 ALA A CA 1
ATOM 2314 C C . ALA A 1 298 ? -14.719 -29.125 -13.227 1 58.19 298 ALA A C 1
ATOM 2316 O O . ALA A 1 298 ? -15.023 -28.172 -13.945 1 58.19 298 ALA A O 1
ATOM 2317 N N . ALA A 1 299 ? -14.75 -29.094 -11.914 1 59.84 299 ALA A N 1
ATOM 2318 C CA . ALA A 1 299 ? -15.234 -27.859 -11.297 1 59.84 299 ALA A CA 1
ATOM 2319 C C . ALA A 1 299 ? -14.242 -26.719 -11.508 1 59.84 299 ALA A C 1
ATOM 2321 O O . ALA A 1 299 ? -14.633 -25.547 -11.57 1 59.84 299 ALA A O 1
ATOM 2322 N N . GLU A 1 300 ? -13.094 -27.172 -11.758 1 69 300 GLU A N 1
ATOM 2323 C CA . GLU A 1 300 ? -12.07 -26.141 -11.891 1 69 300 GLU A CA 1
ATOM 2324 C C . GLU A 1 300 ? -11.672 -25.953 -13.352 1 69 300 GLU A C 1
ATOM 2326 O O . GLU A 1 300 ? -10.859 -25.078 -13.672 1 69 300 GLU A O 1
ATOM 2331 N N . ARG A 1 301 ? -12.43 -26.734 -14.18 1 69.62 301 ARG A N 1
ATOM 2332 C CA . ARG A 1 301 ? -12.078 -26.75 -15.602 1 69.62 301 ARG A CA 1
ATOM 2333 C C . ARG A 1 301 ? -12.336 -25.391 -16.234 1 69.62 301 ARG A C 1
ATOM 2335 O O . ARG A 1 301 ? -11.648 -25 -17.188 1 69.62 301 ARG A O 1
ATOM 2342 N N . ASP A 1 302 ? -13.25 -24.672 -15.641 1 80.69 302 ASP A N 1
ATOM 2343 C CA . ASP A 1 302 ? -13.617 -23.438 -16.328 1 80.69 302 ASP A CA 1
ATOM 2344 C C . ASP A 1 302 ? -12.875 -22.25 -15.727 1 80.69 302 ASP A C 1
ATOM 2346 O O . ASP A 1 302 ? -13.07 -21.109 -16.156 1 80.69 302 ASP A O 1
ATOM 2350 N N . LEU A 1 303 ? -12.008 -22.625 -14.852 1 87.56 303 LEU A N 1
ATOM 2351 C CA . LEU A 1 303 ? -11.281 -21.531 -14.219 1 87.56 303 LEU A CA 1
ATOM 2352 C C . LEU A 1 303 ? -10.164 -21.016 -15.125 1 87.56 303 LEU A C 1
ATOM 2354 O O . LEU A 1 303 ? -9.5 -21.812 -15.789 1 87.56 303 LEU A O 1
ATOM 2358 N N . PRO A 1 304 ? -10.016 -19.734 -15.188 1 90.62 304 PRO A N 1
ATOM 2359 C CA . PRO A 1 304 ? -8.984 -19.156 -16.047 1 90.62 304 PRO A CA 1
ATOM 2360 C C . PRO A 1 304 ? -7.578 -19.297 -15.469 1 90.62 304 PRO A C 1
ATOM 2362 O O . PRO A 1 304 ? -7.035 -18.344 -14.922 1 90.62 304 PRO A O 1
ATOM 2365 N N . THR A 1 305 ? -6.98 -20.453 -15.719 1 92.81 305 THR A N 1
ATOM 2366 C CA . THR A 1 305 ? -5.641 -20.719 -15.219 1 92.81 305 THR A CA 1
ATOM 2367 C C . THR A 1 305 ? -4.582 -20.172 -16.172 1 92.81 305 THR A C 1
ATOM 2369 O O . THR A 1 305 ? -4.898 -19.781 -17.297 1 92.81 305 THR A O 1
ATOM 2372 N N . LEU A 1 306 ? -3.367 -20.094 -15.688 1 93.75 306 LEU A N 1
ATOM 2373 C CA . LEU A 1 306 ? -2.248 -19.688 -16.516 1 93.75 306 LEU A CA 1
ATOM 2374 C C . LEU A 1 306 ? -2.102 -20.594 -17.734 1 93.75 306 LEU A C 1
ATOM 2376 O O . LEU A 1 306 ? -1.852 -20.125 -18.844 1 93.75 306 LEU A O 1
ATOM 2380 N N . ALA A 1 307 ? -2.236 -21.891 -17.5 1 92.38 307 ALA A N 1
ATOM 2381 C CA . ALA A 1 307 ? -2.119 -22.875 -18.578 1 92.38 307 ALA A CA 1
ATOM 2382 C C . ALA A 1 307 ? -3.104 -22.578 -19.703 1 92.38 307 ALA A C 1
ATOM 2384 O O . ALA A 1 307 ? -2.732 -22.609 -20.875 1 92.38 307 ALA A O 1
ATOM 2385 N N . LYS A 1 308 ? -4.266 -22.297 -19.344 1 91.62 308 LYS A N 1
ATOM 2386 C CA . LYS A 1 308 ? -5.293 -22 -20.328 1 91.62 308 LYS A CA 1
ATOM 2387 C C . LYS A 1 308 ? -5.023 -20.672 -21.016 1 91.62 308 LYS A C 1
ATOM 2389 O O . LYS A 1 308 ? -5.227 -20.531 -22.234 1 91.62 308 LYS A O 1
ATOM 2394 N N . TRP A 1 309 ? -4.609 -19.719 -20.188 1 91.62 309 TRP A N 1
ATOM 2395 C CA . TRP A 1 309 ? -4.316 -18.391 -20.719 1 91.62 309 TRP A CA 1
ATOM 2396 C C . TRP A 1 309 ? -3.188 -18.453 -21.75 1 91.62 309 TRP A C 1
ATOM 2398 O O . TRP A 1 309 ? -3.24 -17.781 -22.781 1 91.62 309 TRP A O 1
ATOM 2408 N N . ARG A 1 310 ? -2.193 -19.25 -21.516 1 89.88 310 ARG A N 1
ATOM 2409 C CA . ARG A 1 310 ? -1.043 -19.391 -22.406 1 89.88 310 ARG A CA 1
ATOM 2410 C C . ARG A 1 310 ? -1.451 -20 -23.75 1 89.88 310 ARG A C 1
ATOM 2412 O O . ARG A 1 310 ? -0.806 -19.766 -24.766 1 89.88 310 ARG A O 1
ATOM 2419 N N . HIS A 1 311 ? -2.512 -20.766 -23.766 1 84.44 311 HIS A N 1
ATOM 2420 C CA . HIS A 1 311 ? -2.918 -21.469 -24.969 1 84.44 311 HIS A CA 1
ATOM 2421 C C . HIS A 1 311 ? -4.043 -20.734 -25.688 1 84.44 311 HIS A C 1
ATOM 2423 O O . HIS A 1 311 ? -4.5 -21.188 -26.75 1 84.44 311 HIS A O 1
ATOM 2429 N N . ALA A 1 312 ? -4.453 -19.781 -25.094 1 78.56 312 ALA A N 1
ATOM 2430 C CA . ALA A 1 312 ? -5.516 -19.016 -25.734 1 78.56 312 ALA A CA 1
ATOM 2431 C C . ALA A 1 312 ? -4.945 -18.078 -26.797 1 78.56 312 ALA A C 1
ATOM 2433 O O . ALA A 1 312 ? -3.803 -17.625 -26.688 1 78.56 312 ALA A O 1
ATOM 2434 N N . MET B 1 1 ? -17.672 1.469 -10.688 1 28.7 1 MET B N 1
ATOM 2435 C CA . MET B 1 1 ? -17.75 1.379 -9.227 1 28.7 1 MET B CA 1
ATOM 2436 C C . MET B 1 1 ? -16.469 1.873 -8.578 1 28.7 1 MET B C 1
ATOM 2438 O O . MET B 1 1 ? -15.383 1.708 -9.141 1 28.7 1 MET B O 1
ATOM 2442 N N . GLN B 1 2 ? -16.469 2.764 -7.773 1 37.84 2 GLN B N 1
ATOM 2443 C CA . GLN B 1 2 ? -15.453 3.744 -7.387 1 37.84 2 GLN B CA 1
ATOM 2444 C C . GLN B 1 2 ? -14.352 3.098 -6.547 1 37.84 2 GLN B C 1
ATOM 2446 O O . GLN B 1 2 ? -14.633 2.322 -5.633 1 37.84 2 GLN B O 1
ATOM 2451 N N . PRO B 1 3 ? -13.203 2.896 -6.992 1 45.75 3 PRO B N 1
ATOM 2452 C CA . PRO B 1 3 ? -12.023 2.4 -6.277 1 45.75 3 PRO B CA 1
ATOM 2453 C C . PRO B 1 3 ? -11.984 2.85 -4.82 1 45.75 3 PRO B C 1
ATOM 2455 O O . PRO B 1 3 ? -12.562 3.881 -4.469 1 45.75 3 PRO B O 1
ATOM 2458 N N . PHE B 1 4 ? -11.875 1.854 -3.869 1 53.62 4 PHE B N 1
ATOM 2459 C CA . PHE B 1 4 ? -11.57 2.205 -2.486 1 53.62 4 PHE B CA 1
ATOM 2460 C C . PHE B 1 4 ? -10.477 3.266 -2.424 1 53.62 4 PHE B C 1
ATOM 2462 O O . PHE B 1 4 ? -9.336 3.01 -2.811 1 53.62 4 PHE B O 1
ATOM 2469 N N . VAL B 1 5 ? -10.953 4.438 -2.588 1 62.25 5 VAL B N 1
ATOM 2470 C CA . VAL B 1 5 ? -9.969 5.516 -2.568 1 62.25 5 VAL B CA 1
ATOM 2471 C C . VAL B 1 5 ? -9.883 6.109 -1.164 1 62.25 5 VAL B C 1
ATOM 2473 O O . VAL B 1 5 ? -10.906 6.391 -0.538 1 62.25 5 VAL B O 1
ATOM 2476 N N . ARG B 1 6 ? -8.758 5.969 -0.62 1 73.44 6 ARG B N 1
ATOM 2477 C CA . ARG B 1 6 ? -8.516 6.617 0.664 1 73.44 6 ARG B CA 1
ATOM 2478 C C . ARG B 1 6 ? -8.641 8.133 0.546 1 73.44 6 ARG B C 1
ATOM 2480 O O . ARG B 1 6 ? -8.203 8.719 -0.444 1 73.44 6 ARG B O 1
ATOM 2487 N N . GLN B 1 7 ? -9.273 8.633 1.497 1 83.94 7 GLN B N 1
ATOM 2488 C CA . GLN B 1 7 ? -9.578 10.062 1.481 1 83.94 7 GLN B CA 1
ATOM 2489 C C . GLN B 1 7 ? -8.445 10.875 2.107 1 83.94 7 GLN B C 1
ATOM 2491 O O . GLN B 1 7 ? -7.625 10.328 2.846 1 83.94 7 GLN B O 1
ATOM 2496 N N . PRO B 1 8 ? -8.445 12.172 1.806 1 90.38 8 PRO B N 1
ATOM 2497 C CA . PRO B 1 8 ? -7.344 13.016 2.256 1 90.38 8 PRO B CA 1
ATOM 2498 C C . PRO B 1 8 ? -7.262 13.125 3.777 1 90.38 8 PRO B C 1
ATOM 2500 O O . PRO B 1 8 ? -8.281 13.352 4.438 1 90.38 8 PRO B O 1
ATOM 2503 N N . VAL B 1 9 ? -6.141 12.922 4.285 1 93.69 9 VAL B N 1
ATOM 2504 C CA . VAL B 1 9 ? -5.812 13.07 5.699 1 93.69 9 VAL B CA 1
ATOM 2505 C C . VAL B 1 9 ? -4.344 13.445 5.852 1 93.69 9 VAL B C 1
ATOM 2507 O O . VAL B 1 9 ? -3.492 12.977 5.09 1 93.69 9 VAL B O 1
ATOM 2510 N N . LEU B 1 10 ? -4.082 14.281 6.719 1 95.88 10 LEU B N 1
ATOM 2511 C CA . LEU B 1 10 ? -2.709 14.664 7.035 1 95.88 10 LEU B CA 1
ATOM 2512 C C . LEU B 1 10 ? -2.582 15.078 8.492 1 95.88 10 LEU B C 1
ATOM 2514 O O . LEU B 1 10 ? -3.396 15.859 8.992 1 95.88 10 LEU B O 1
ATOM 2518 N N . TYR B 1 11 ? -1.673 14.586 9.117 1 95.69 11 TYR B N 1
ATOM 2519 C CA . TYR B 1 11 ? -1.334 14.969 10.484 1 95.69 11 TYR B CA 1
ATOM 2520 C C . TYR B 1 11 ? 0.13 14.672 10.781 1 95.69 11 TYR B C 1
ATOM 2522 O O . TYR B 1 11 ? 0.745 13.82 10.133 1 95.69 11 TYR B O 1
ATOM 2530 N N . PRO B 1 12 ? 0.7 15.375 11.719 1 95.56 12 PRO B N 1
ATOM 2531 C CA . PRO B 1 12 ? 2.1 15.117 12.07 1 95.56 12 PRO B CA 1
ATOM 2532 C C . PRO B 1 12 ? 2.309 13.742 12.695 1 95.56 12 PRO B C 1
ATOM 2534 O O . PRO B 1 12 ? 1.431 13.242 13.406 1 95.56 12 PRO B O 1
ATOM 2537 N N . VAL B 1 13 ? 3.422 13.141 12.414 1 94.38 13 VAL B N 1
ATOM 2538 C CA . VAL B 1 13 ? 3.828 11.867 12.984 1 94.38 13 VAL B CA 1
ATOM 2539 C C . VAL B 1 13 ? 5.215 12 13.609 1 94.38 13 VAL B C 1
ATOM 2541 O O . VAL B 1 13 ? 5.93 12.969 13.352 1 94.38 13 VAL B O 1
ATOM 2544 N N . SER B 1 14 ? 5.559 11.016 14.406 1 95.5 14 SER B N 1
ATOM 2545 C CA . SER B 1 14 ? 6.832 11.055 15.125 1 95.5 14 SER B CA 1
ATOM 2546 C C . SER B 1 14 ? 7.98 10.609 14.227 1 95.5 14 SER B C 1
ATOM 2548 O O . SER B 1 14 ? 7.789 9.805 13.312 1 95.5 14 SER B O 1
ATOM 2550 N N . VAL B 1 15 ? 9.148 11.156 14.523 1 97.44 15 VAL B N 1
ATOM 2551 C CA . VAL B 1 15 ? 10.383 10.812 13.82 1 97.44 15 VAL B CA 1
ATOM 2552 C C . VAL B 1 15 ? 11.461 10.414 14.82 1 97.44 15 VAL B C 1
ATOM 2554 O O . VAL B 1 15 ? 11.609 11.055 15.867 1 97.44 15 VAL B O 1
ATOM 2557 N N . VAL B 1 16 ? 12.164 9.383 14.508 1 97.56 16 VAL B N 1
ATOM 2558 C CA . VAL B 1 16 ? 13.25 8.914 15.367 1 97.56 16 VAL B CA 1
ATOM 2559 C C . VAL B 1 16 ? 14.594 9.172 14.688 1 97.56 16 VAL B C 1
ATOM 2561 O O . VAL B 1 16 ? 14.789 8.812 13.523 1 97.56 16 VAL B O 1
ATOM 2564 N N . PHE B 1 17 ? 15.484 9.844 15.406 1 97.62 17 PHE B N 1
ATOM 2565 C CA . PHE B 1 17 ? 16.844 10.094 14.953 1 97.62 17 PHE B CA 1
ATOM 2566 C C . PHE B 1 17 ? 17.844 9.281 15.766 1 97.62 17 PHE B C 1
ATOM 2568 O O . PHE B 1 17 ? 17.859 9.336 17 1 97.62 17 PHE B O 1
ATOM 2575 N N . VAL B 1 18 ? 18.734 8.523 15.047 1 97.19 18 VAL B N 1
ATOM 2576 C CA . VAL B 1 18 ? 19.734 7.688 15.711 1 97.19 18 VAL B CA 1
ATOM 2577 C C . VAL B 1 18 ? 21.125 8.047 15.219 1 97.19 18 VAL B C 1
ATOM 2579 O O . VAL B 1 18 ? 21.422 7.922 14.023 1 97.19 18 VAL B O 1
ATOM 2582 N N . ASP B 1 19 ? 22 8.516 16.031 1 95.44 19 ASP B N 1
ATOM 2583 C CA . ASP B 1 19 ? 23.391 8.883 15.758 1 95.44 19 ASP B CA 1
ATOM 2584 C C . ASP B 1 19 ? 24.219 8.836 17.031 1 95.44 19 ASP B C 1
ATOM 2586 O O . ASP B 1 19 ? 23.812 9.367 18.078 1 95.44 19 ASP B O 1
ATOM 2590 N N . ASP B 1 20 ? 25.359 8.203 16.984 1 93.81 20 ASP B N 1
ATOM 2591 C CA . ASP B 1 20 ? 26.141 8.055 18.203 1 93.81 20 ASP B CA 1
ATOM 2592 C C . ASP B 1 20 ? 26.875 9.352 18.547 1 93.81 20 ASP B C 1
ATOM 2594 O O . ASP B 1 20 ? 27.422 9.492 19.641 1 93.81 20 ASP B O 1
ATOM 2598 N N . ASN B 1 21 ? 26.938 10.32 17.672 1 93.44 21 ASN B N 1
ATOM 2599 C CA . ASN B 1 21 ? 27.562 11.609 17.906 1 93.44 21 ASN B CA 1
ATOM 2600 C C . ASN B 1 21 ? 26.578 12.625 18.469 1 93.44 21 ASN B C 1
ATOM 2602 O O . ASN B 1 21 ? 25.75 13.18 17.734 1 93.44 21 ASN B O 1
ATOM 2606 N N . PRO B 1 22 ? 26.641 12.984 19.75 1 94.44 22 PRO B N 1
ATOM 2607 C CA . PRO B 1 22 ? 25.688 13.898 20.375 1 94.44 22 PRO B CA 1
ATOM 2608 C C . PRO B 1 22 ? 25.688 15.289 19.734 1 94.44 22 PRO B C 1
ATOM 2610 O O . PRO B 1 22 ? 24.656 15.961 19.703 1 94.44 22 PRO B O 1
ATOM 2613 N N . ASP B 1 23 ? 26.844 15.711 19.25 1 94.38 23 ASP B N 1
ATOM 2614 C CA . ASP B 1 23 ? 26.938 17.031 18.641 1 94.38 23 ASP B CA 1
ATOM 2615 C C . ASP B 1 23 ? 26.109 17.094 17.359 1 94.38 23 ASP B C 1
ATOM 2617 O O . ASP B 1 23 ? 25.438 18.094 17.094 1 94.38 23 ASP B O 1
ATOM 2621 N N . PHE B 1 24 ? 26.156 16.078 16.609 1 93.81 24 PHE B N 1
ATOM 2622 C CA . PHE B 1 24 ? 25.375 16.047 15.391 1 93.81 24 PHE B CA 1
ATOM 2623 C C . PHE B 1 24 ? 23.875 16.031 15.695 1 93.81 24 PHE B C 1
ATOM 2625 O O . PHE B 1 24 ? 23.094 16.688 15.023 1 93.81 24 PHE B O 1
ATOM 2632 N N . LEU B 1 25 ? 23.469 15.289 16.719 1 95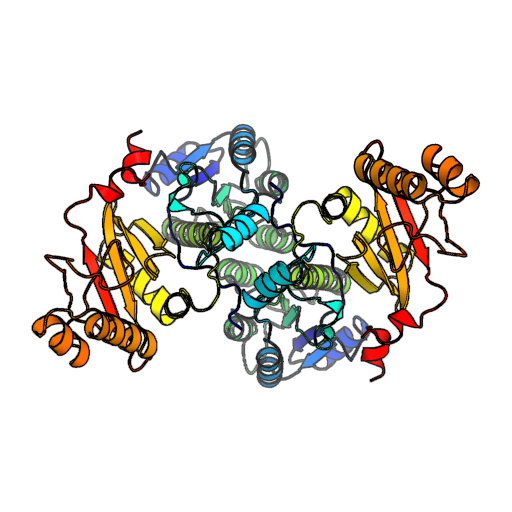.56 25 LEU B N 1
ATOM 2633 C CA . LEU B 1 25 ? 22.062 15.25 17.109 1 95.56 25 LEU B CA 1
ATOM 2634 C C . LEU B 1 25 ? 21.594 16.609 17.594 1 95.56 25 LEU B C 1
ATOM 2636 O O . LEU B 1 25 ? 20.438 16.984 17.391 1 95.56 25 LEU B O 1
ATOM 2640 N N . GLN B 1 26 ? 22.453 17.344 18.234 1 94.69 26 GLN B N 1
ATOM 2641 C CA . GLN B 1 26 ? 22.109 18.688 18.656 1 94.69 26 GLN B CA 1
ATOM 2642 C C . GLN B 1 26 ? 21.844 19.594 17.453 1 94.69 26 GLN B C 1
ATOM 2644 O O . GLN B 1 26 ? 20.922 20.406 17.484 1 94.69 26 GLN B O 1
ATOM 2649 N N . ALA B 1 27 ? 22.703 19.422 16.438 1 93.5 27 ALA B N 1
ATOM 2650 C CA . ALA B 1 27 ? 22.484 20.172 15.203 1 93.5 27 ALA B CA 1
ATOM 2651 C C . ALA B 1 27 ? 21.125 19.828 14.586 1 93.5 27 ALA B C 1
ATOM 2653 O O . ALA B 1 27 ? 20.406 20.719 14.133 1 93.5 27 ALA B O 1
ATOM 2654 N N . LEU B 1 28 ? 20.781 18.547 14.609 1 94.62 28 LEU B N 1
ATOM 2655 C CA . LEU B 1 28 ? 19.5 18.109 14.07 1 94.62 28 LEU B CA 1
ATOM 2656 C C . LEU B 1 28 ? 18.344 18.641 14.906 1 94.62 28 LEU B C 1
ATOM 2658 O O . LEU B 1 28 ? 17.297 19 14.359 1 94.62 28 LEU B O 1
ATOM 2662 N N . ARG B 1 29 ? 18.531 18.75 16.188 1 95 29 ARG B N 1
ATOM 2663 C CA . ARG B 1 29 ? 17.516 19.328 17.062 1 95 29 ARG B CA 1
ATOM 2664 C C . ARG B 1 29 ? 17.219 20.781 16.688 1 95 29 ARG B C 1
ATOM 2666 O O . ARG B 1 29 ? 16.078 21.234 16.781 1 95 29 ARG B O 1
ATOM 2673 N N . GLY B 1 30 ? 18.234 21.469 16.312 1 93.88 30 GLY B N 1
ATOM 2674 C CA . GLY B 1 30 ? 18.047 22.828 15.828 1 93.88 30 GLY B CA 1
ATOM 2675 C C . GLY B 1 30 ? 17.203 22.906 14.57 1 93.88 30 GLY B C 1
ATOM 2676 O O . GLY B 1 30 ? 16.328 23.766 14.461 1 93.88 30 GLY B O 1
ATOM 2677 N N . ALA B 1 31 ? 17.453 22.016 13.672 1 93.06 31 ALA B N 1
ATOM 2678 C CA . ALA B 1 31 ? 16.75 22 12.391 1 93.06 31 ALA B CA 1
ATOM 2679 C C . ALA B 1 31 ? 15.336 21.438 12.555 1 93.06 31 ALA B C 1
ATOM 2681 O O . ALA B 1 31 ? 14.422 21.828 11.82 1 93.06 31 ALA B O 1
ATOM 2682 N N . PHE B 1 32 ? 15.188 20.562 13.508 1 94.88 32 PHE B N 1
ATOM 2683 C CA . PHE B 1 32 ? 13.914 19.906 13.797 1 94.88 32 PHE B CA 1
ATOM 2684 C C . PHE B 1 32 ? 13.578 20.016 15.273 1 94.88 32 PHE B C 1
ATOM 2686 O O . PHE B 1 32 ? 13.641 19.031 16 1 94.88 32 PHE B O 1
ATOM 2693 N N . PRO B 1 33 ? 13.039 21.125 15.727 1 92.12 33 PRO B N 1
ATOM 2694 C CA . PRO B 1 33 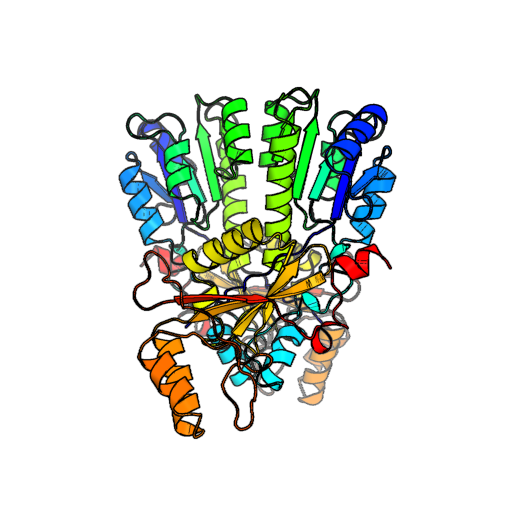? 13 21.484 17.141 1 92.12 33 PRO B CA 1
ATOM 2695 C C . PRO B 1 33 ? 11.797 20.891 17.875 1 92.12 33 PRO B C 1
ATOM 2697 O O . PRO B 1 33 ? 11.734 20.922 19.094 1 92.12 33 PRO B O 1
ATOM 2700 N N . ASP B 1 34 ? 10.828 20.328 17.266 1 93.19 34 ASP B N 1
ATOM 2701 C CA . ASP B 1 34 ? 9.656 19.797 17.969 1 93.19 34 ASP B CA 1
ATOM 2702 C C . ASP B 1 34 ? 10.016 18.562 18.781 1 93.19 34 ASP B C 1
ATOM 2704 O O . ASP B 1 34 ? 10.031 17.438 18.25 1 93.19 34 ASP B O 1
ATOM 2708 N N . GLU B 1 35 ? 10.148 18.656 20.047 1 91.94 35 GLU B N 1
ATOM 2709 C CA . GLU B 1 35 ? 10.641 17.594 20.906 1 91.94 35 GLU B CA 1
ATOM 2710 C C . GLU B 1 35 ? 9.57 16.531 21.172 1 91.94 35 GLU B C 1
ATOM 2712 O O . GLU B 1 35 ? 9.875 15.43 21.625 1 91.94 35 GLU B O 1
ATOM 2717 N N . ARG B 1 36 ? 8.406 16.906 20.984 1 92.62 36 ARG B N 1
ATOM 2718 C CA . ARG B 1 36 ? 7.336 15.93 21.188 1 92.62 36 ARG B CA 1
ATOM 2719 C C . ARG B 1 36 ? 7.227 14.977 20 1 92.62 36 ARG B C 1
ATOM 2721 O O . ARG B 1 36 ? 6.848 13.82 20.172 1 92.62 36 ARG B O 1
ATOM 2728 N N . LEU B 1 37 ? 7.551 15.453 18.828 1 95.31 37 LEU B N 1
ATOM 2729 C CA . LEU B 1 37 ? 7.422 14.656 17.625 1 95.31 37 LEU B CA 1
ATOM 2730 C C . LEU B 1 37 ? 8.766 14.039 17.234 1 95.31 37 LEU B C 1
ATOM 2732 O O . LEU B 1 37 ? 8.805 12.984 16.594 1 95.31 37 LEU B O 1
ATOM 2736 N N . ASN B 1 38 ? 9.836 14.711 17.578 1 97.06 38 ASN B N 1
ATOM 2737 C CA . ASN B 1 38 ? 11.172 14.273 17.172 1 97.06 38 ASN B CA 1
ATOM 2738 C C . ASN B 1 38 ? 11.953 13.68 18.328 1 97.06 38 ASN B C 1
ATOM 2740 O O . ASN B 1 38 ? 12.18 14.352 19.344 1 97.06 38 ASN B O 1
ATOM 2744 N N . HIS B 1 39 ? 12.398 12.453 18.203 1 97.5 39 HIS B N 1
ATOM 2745 C CA . HIS B 1 39 ? 13.102 11.727 19.25 1 97.5 39 HIS B CA 1
ATOM 2746 C C . HIS B 1 39 ? 14.531 11.398 18.844 1 97.5 39 HIS B C 1
ATOM 2748 O O . HIS B 1 39 ? 14.766 10.828 17.781 1 97.5 39 HIS B O 1
ATOM 2754 N N . PHE B 1 40 ? 15.438 11.742 19.734 1 97.62 40 PHE B N 1
ATOM 2755 C CA . PHE B 1 40 ? 16.859 11.617 19.422 1 97.62 40 PHE B CA 1
ATOM 2756 C C . PHE B 1 40 ? 17.531 10.594 20.328 1 97.62 40 PHE B C 1
ATOM 2758 O O . PHE B 1 40 ? 17.391 10.656 21.547 1 97.62 40 PHE B O 1
ATOM 2765 N N . PHE B 1 41 ? 18.25 9.648 19.719 1 97 41 PHE B N 1
ATOM 2766 C CA . PHE B 1 41 ? 18.891 8.578 20.469 1 97 41 PHE B CA 1
ATOM 2767 C C . PHE B 1 41 ? 20.359 8.461 20.109 1 97 41 PHE B C 1
ATOM 2769 O O . PHE B 1 41 ? 20.719 8.422 18.922 1 97 41 PHE B O 1
ATOM 2776 N N . THR B 1 42 ? 21.234 8.344 21.094 1 95.44 42 THR B N 1
ATOM 2777 C CA . THR B 1 42 ? 22.672 8.117 20.875 1 95.44 42 THR B CA 1
ATOM 2778 C C . THR B 1 42 ? 22.984 6.625 20.891 1 95.44 42 THR B C 1
ATOM 2780 O O . THR B 1 42 ? 24.062 6.207 20.438 1 95.44 42 THR B O 1
ATOM 2783 N N . HIS B 1 43 ? 22.078 5.852 21.406 1 93.38 43 HIS B N 1
ATOM 2784 C CA . HIS B 1 43 ? 22.25 4.406 21.5 1 93.38 43 HIS B CA 1
ATOM 2785 C C . HIS B 1 43 ? 21.234 3.666 20.641 1 93.38 43 HIS B C 1
ATOM 2787 O O . HIS B 1 43 ? 20.031 3.748 20.891 1 93.38 43 HIS B O 1
ATOM 2793 N N . PRO B 1 44 ? 21.656 2.881 19.719 1 93.94 44 PRO B N 1
ATOM 2794 C CA . PRO B 1 44 ? 20.75 2.205 18.781 1 93.94 44 PRO B CA 1
ATOM 2795 C C . PRO B 1 44 ? 19.734 1.305 19.484 1 93.94 44 PRO B C 1
ATOM 2797 O O . PRO B 1 44 ? 18.578 1.234 19.062 1 93.94 44 PRO B O 1
ATOM 2800 N N . GLN B 1 45 ? 20.141 0.635 20.547 1 92.94 45 GLN B N 1
ATOM 2801 C CA . GLN B 1 45 ? 19.234 -0.284 21.234 1 92.94 45 GLN B CA 1
ATOM 2802 C C . GLN B 1 45 ? 18.047 0.458 21.828 1 92.94 45 GLN B C 1
ATOM 2804 O O . GLN B 1 45 ? 16.906 -0.022 21.75 1 92.94 45 GLN B O 1
ATOM 2809 N N . ALA B 1 46 ? 18.281 1.598 22.391 1 94.75 46 ALA B N 1
ATOM 2810 C CA . ALA B 1 46 ? 17.188 2.402 22.938 1 94.75 46 ALA B CA 1
ATOM 2811 C C . ALA B 1 46 ? 16.219 2.832 21.859 1 94.75 46 ALA B C 1
ATOM 2813 O O . ALA B 1 46 ? 15 2.842 22.078 1 94.75 46 ALA B O 1
ATOM 2814 N N . ALA B 1 47 ? 16.734 3.219 20.766 1 95.25 47 ALA B N 1
ATOM 2815 C CA . ALA B 1 47 ? 15.914 3.607 19.625 1 95.25 47 ALA B CA 1
ATOM 2816 C C . ALA B 1 47 ? 15.07 2.436 19.141 1 95.25 47 ALA B C 1
ATOM 2818 O O . ALA B 1 47 ? 13.883 2.598 18.828 1 95.25 47 ALA B O 1
ATOM 2819 N N . LEU B 1 48 ? 15.68 1.231 19.047 1 93.06 48 LEU B N 1
ATOM 2820 C CA . LEU B 1 48 ? 14.969 0.029 18.609 1 93.06 48 LEU B CA 1
ATOM 2821 C C . LEU B 1 48 ? 13.797 -0.267 19.547 1 93.06 48 LEU B C 1
ATOM 2823 O O . LEU B 1 48 ? 12.695 -0.569 19.078 1 93.06 48 LEU B O 1
ATOM 2827 N N . ASP B 1 49 ? 14.039 -0.148 20.797 1 92.75 49 ASP B N 1
ATOM 2828 C CA . ASP B 1 49 ? 12.984 -0.374 21.781 1 92.75 49 ASP B CA 1
ATOM 2829 C C . ASP B 1 49 ? 11.844 0.622 21.609 1 92.75 49 ASP B C 1
ATOM 2831 O O . ASP B 1 49 ? 10.672 0.252 21.703 1 92.75 49 ASP B O 1
ATOM 2835 N N . PHE B 1 50 ? 12.242 1.821 21.391 1 94.06 50 PHE B N 1
ATOM 2836 C CA . PHE B 1 50 ? 11.258 2.883 21.219 1 94.06 50 PHE B CA 1
ATOM 2837 C C . PHE B 1 50 ? 10.391 2.613 20 1 94.06 50 PHE B C 1
ATOM 2839 O O . PHE B 1 50 ? 9.156 2.668 20.078 1 94.06 50 PHE B O 1
ATOM 2846 N N . VAL B 1 51 ? 10.969 2.299 18.828 1 92.44 51 VAL B N 1
ATOM 2847 C CA . VAL B 1 51 ? 10.258 2.053 17.578 1 92.44 51 VAL B CA 1
ATOM 2848 C C . VAL B 1 51 ? 9.367 0.825 17.734 1 92.44 51 VAL B C 1
ATOM 2850 O O . VAL B 1 51 ? 8.203 0.84 17.312 1 92.44 51 VAL B O 1
ATOM 2853 N N . SER B 1 52 ? 9.898 -0.222 18.297 1 87.19 52 SER B N 1
ATOM 2854 C CA . SER B 1 52 ? 9.156 -1.469 18.469 1 87.19 52 SER B CA 1
ATOM 2855 C C . SER B 1 52 ? 7.934 -1.267 19.359 1 87.19 52 SER B C 1
ATOM 2857 O O . SER B 1 52 ? 6.902 -1.912 19.156 1 87.19 52 SER B O 1
ATOM 2859 N N . SER B 1 53 ? 8.039 -0.434 20.266 1 86.38 53 SER B N 1
ATOM 2860 C CA . SER B 1 53 ? 6.945 -0.18 21.203 1 86.38 53 SER B CA 1
ATOM 2861 C C . SER B 1 53 ? 5.824 0.608 20.531 1 86.38 53 SER B C 1
ATOM 2863 O O . SER B 1 53 ? 4.691 0.624 21.016 1 86.38 53 SER B O 1
ATOM 2865 N N . ARG B 1 54 ? 6.121 1.244 19.516 1 82.81 54 ARG B N 1
ATOM 2866 C CA . ARG B 1 54 ? 5.156 2.133 18.875 1 82.81 54 ARG B CA 1
ATOM 2867 C C . ARG B 1 54 ? 4.598 1.51 17.594 1 82.81 54 ARG B C 1
ATOM 2869 O O . ARG B 1 54 ? 3.67 2.049 16.984 1 82.81 54 ARG B O 1
ATOM 2876 N N . ASP B 1 55 ? 5.223 0.518 17.078 1 69.81 55 ASP B N 1
ATOM 2877 C CA . ASP B 1 55 ? 4.812 -0.143 15.844 1 69.81 55 ASP B CA 1
ATOM 2878 C C . ASP B 1 55 ? 3.441 -0.8 16 1 69.81 55 ASP B C 1
ATOM 2880 O O . ASP B 1 55 ? 3.348 -1.957 16.422 1 69.81 55 ASP B O 1
ATOM 2884 N N . THR B 1 56 ? 2.449 0.018 16.375 1 55.94 56 THR B N 1
ATOM 2885 C CA . THR B 1 56 ? 1.127 -0.526 16.656 1 55.94 56 THR B CA 1
ATOM 2886 C C . THR B 1 56 ? 0.323 -0.706 15.375 1 55.94 56 THR B C 1
ATOM 2888 O O . THR B 1 56 ? -0.824 -1.155 15.414 1 55.94 56 THR B O 1
ATOM 2891 N N . GLU B 1 57 ? 0.628 -0.14 14.25 1 52.88 57 GLU B N 1
ATOM 2892 C CA . GLU B 1 57 ? -0.48 0.114 13.336 1 52.88 57 GLU B CA 1
ATOM 2893 C C . GLU B 1 57 ? -1.025 -1.188 12.758 1 52.88 57 GLU B C 1
ATOM 2895 O O . GLU B 1 57 ? -0.295 -1.936 12.102 1 52.88 57 GLU B O 1
ATOM 2900 N N . MET B 1 58 ? -2.023 -1.569 13.594 1 49.34 58 MET B N 1
ATOM 2901 C CA . MET B 1 58 ? -2.807 -2.662 13.016 1 49.34 58 MET B CA 1
ATOM 2902 C C . MET B 1 58 ? -3.623 -2.18 11.828 1 49.34 58 MET B C 1
ATOM 2904 O O . MET B 1 58 ? -4.277 -1.136 11.898 1 49.34 58 MET B O 1
ATOM 2908 N N . PRO B 1 59 ? -3.369 -2.521 10.617 1 49.59 59 PRO B N 1
ATOM 2909 C CA . PRO B 1 59 ? -4.289 -2.199 9.523 1 49.59 59 PRO B CA 1
ATOM 2910 C C . PRO B 1 59 ? -5.758 -2.32 9.938 1 49.59 59 PRO B C 1
ATOM 2912 O O . PRO B 1 59 ? -6.078 -3.027 10.898 1 49.59 59 PRO B O 1
ATOM 2915 N N . PRO B 1 60 ? -6.625 -1.312 9.43 1 47.91 60 PRO B N 1
ATOM 2916 C CA . PRO B 1 60 ? -8.039 -1.465 9.773 1 47.91 60 PRO B CA 1
ATOM 2917 C C . PRO B 1 60 ? -8.523 -2.91 9.664 1 47.91 60 PRO B C 1
ATOM 2919 O O . PRO B 1 60 ? -8.055 -3.656 8.805 1 47.91 60 PRO B O 1
ATOM 2922 N N . THR B 1 61 ? -9.148 -3.318 10.742 1 46.66 61 THR B N 1
ATOM 2923 C CA . THR B 1 61 ? -9.766 -4.637 10.812 1 46.66 61 THR B CA 1
ATOM 2924 C C . THR B 1 61 ? -11.062 -4.664 10 1 46.66 61 THR B C 1
ATOM 2926 O O . THR B 1 61 ? -11.609 -3.615 9.656 1 46.66 61 THR B O 1
ATOM 2929 N N . ALA B 1 62 ? -11.375 -5.742 9.492 1 46.06 62 ALA B N 1
ATOM 2930 C CA . ALA B 1 62 ? -12.68 -5.93 8.875 1 46.06 62 ALA B CA 1
ATOM 2931 C C . ALA B 1 62 ? -13.781 -5.285 9.711 1 46.06 62 ALA B C 1
ATOM 2933 O O . ALA B 1 62 ? -14.75 -4.754 9.164 1 46.06 62 ALA B O 1
ATOM 2934 N N . ALA B 1 63 ? -13.734 -5.41 11.023 1 43.31 63 ALA B N 1
ATOM 2935 C CA . ALA B 1 63 ? -14.727 -4.82 11.914 1 43.31 63 ALA B CA 1
ATOM 2936 C C . ALA B 1 63 ? -14.875 -3.322 11.664 1 43.31 63 ALA B C 1
ATOM 2938 O O . ALA B 1 63 ? -15.977 -2.779 11.727 1 43.31 63 ALA B O 1
ATOM 2939 N N . ASP B 1 64 ? -13.695 -2.783 11.438 1 48.16 64 ASP B N 1
ATOM 2940 C CA . ASP B 1 64 ? -13.773 -1.347 11.188 1 48.16 64 ASP B CA 1
ATOM 2941 C C . ASP B 1 64 ? -14.57 -1.053 9.922 1 48.16 64 ASP B C 1
ATOM 2943 O O . ASP B 1 64 ? -15.25 -0.032 9.828 1 48.16 64 ASP B O 1
ATOM 2947 N N . TYR B 1 65 ? -14.414 -2.08 9.055 1 49.47 65 TYR B N 1
ATOM 2948 C CA . TYR B 1 65 ? -15.148 -1.945 7.797 1 49.47 65 TYR B CA 1
ATOM 2949 C C . TYR B 1 65 ? -16.625 -2.291 7.988 1 49.47 65 TYR B C 1
ATOM 2951 O O . TYR B 1 65 ? -17.5 -1.62 7.438 1 49.47 65 TYR B O 1
ATOM 2959 N N . PHE B 1 66 ? -16.797 -3.408 8.766 1 47.59 66 PHE B N 1
ATOM 2960 C CA . PHE B 1 66 ? -18.172 -3.852 8.961 1 47.59 66 PHE B CA 1
ATOM 2961 C C . PHE B 1 66 ? -18.922 -2.904 9.891 1 47.59 66 PHE B C 1
ATOM 2963 O O . PHE B 1 66 ? -20.125 -2.705 9.734 1 47.59 66 PHE B O 1
ATOM 2970 N N . GLY B 1 67 ? -18.312 -2.584 10.859 1 45.72 67 GLY B N 1
ATOM 2971 C CA . GLY B 1 67 ? -19.031 -1.629 11.688 1 45.72 67 GLY B CA 1
ATOM 2972 C C . GLY B 1 67 ? -19.547 -0.429 10.906 1 45.72 67 GLY B C 1
ATOM 2973 O O . GLY B 1 67 ? -20.516 0.218 11.312 1 45.72 67 GLY B O 1
ATOM 2974 N N . ALA B 1 68 ? -18.812 -0.226 9.852 1 45.66 68 ALA B N 1
ATOM 2975 C CA . ALA B 1 68 ? -19.234 0.894 9.008 1 45.66 68 ALA B CA 1
ATOM 2976 C C . ALA B 1 68 ? -20.516 0.561 8.25 1 45.66 68 ALA B C 1
ATOM 2978 O O . ALA B 1 68 ? -21.344 1.438 8.008 1 45.66 68 ALA B O 1
ATOM 2979 N N . GLU B 1 69 ? -20.672 -0.687 7.664 1 47.66 69 GLU B N 1
ATOM 2980 C CA . GLU B 1 69 ? -21.906 -1.042 6.977 1 47.66 69 GLU B CA 1
ATOM 2981 C C . GLU B 1 69 ? -23.109 -0.937 7.914 1 47.66 69 GLU B C 1
ATOM 2983 O O . GLU B 1 69 ? -24.203 -0.562 7.492 1 47.66 69 GLU B O 1
ATOM 2988 N N . LYS B 1 70 ? -22.969 -1.523 9.086 1 43.88 70 LYS B N 1
ATOM 2989 C CA . LYS B 1 70 ? -24.188 -1.492 9.883 1 43.88 70 LYS B CA 1
ATOM 2990 C C . LYS B 1 70 ? -24.609 -0.057 10.188 1 43.88 70 LYS B C 1
ATOM 2992 O O . LYS B 1 70 ? -25.781 0.203 10.477 1 43.88 70 LYS B O 1
ATOM 2997 N N . THR B 1 71 ? -23.594 0.699 10.227 1 44.62 71 THR B N 1
ATOM 2998 C CA . THR B 1 71 ? -24.125 1.997 10.617 1 44.62 71 THR B CA 1
ATOM 2999 C C . THR B 1 71 ? -24.391 2.869 9.391 1 44.62 71 THR B C 1
ATOM 3001 O O . THR B 1 71 ? -24.844 4.008 9.523 1 44.62 71 THR B O 1
ATOM 3004 N N . GLY B 1 72 ? -24.812 2.324 8.203 1 51.81 72 GLY B N 1
ATOM 3005 C CA . GLY B 1 72 ? -25.203 3.203 7.105 1 51.81 72 GLY B CA 1
ATOM 3006 C C . GLY B 1 72 ? -24.156 4.25 6.789 1 51.81 72 GLY B C 1
ATOM 3007 O O . GLY B 1 72 ? -24.484 5.332 6.297 1 51.81 72 GLY B O 1
ATOM 3008 N N . GLY B 1 73 ? -22.906 3.998 7 1 62.28 73 GLY B N 1
ATOM 3009 C CA . GLY B 1 73 ? -21.953 5.086 6.953 1 62.28 73 GLY B CA 1
ATOM 3010 C C . GLY B 1 73 ? -21.266 5.219 5.605 1 62.28 73 GLY B C 1
ATOM 3011 O O . GLY B 1 73 ? -21.438 4.367 4.73 1 62.28 73 GLY B O 1
ATOM 3012 N N . ASN B 1 74 ? -20.891 6.465 5.184 1 67.94 74 ASN B N 1
ATOM 3013 C CA . ASN B 1 74 ? -20.281 6.887 3.928 1 67.94 74 ASN B CA 1
ATOM 3014 C C . ASN B 1 74 ? -18.812 6.473 3.85 1 67.94 74 ASN B C 1
ATOM 3016 O O . ASN B 1 74 ? -18.156 6.695 2.834 1 67.94 74 ASN B O 1
ATOM 3020 N N . ALA B 1 75 ? -18.375 5.797 4.898 1 71.81 75 ALA B N 1
ATOM 3021 C CA . ALA B 1 75 ? -16.953 5.465 4.898 1 71.81 75 ALA B CA 1
ATOM 3022 C C . ALA B 1 75 ? -16.672 4.266 5.797 1 71.81 75 ALA B C 1
ATOM 3024 O O . ALA B 1 75 ? -17.469 3.945 6.684 1 71.81 75 ALA B O 1
ATOM 3025 N N . ILE B 1 76 ? -15.641 3.68 5.398 1 68.25 76 ILE B N 1
ATOM 3026 C CA . ILE B 1 76 ? -15.148 2.602 6.25 1 68.25 76 ILE B CA 1
ATOM 3027 C C . ILE B 1 76 ? -13.719 2.9 6.684 1 68.25 76 ILE B C 1
ATOM 3029 O O . ILE B 1 76 ? -13.07 3.803 6.145 1 68.25 76 ILE B O 1
ATOM 3033 N N . GLY B 1 77 ? -13.281 2.215 7.75 1 67.88 77 GLY B N 1
ATOM 3034 C CA . GLY B 1 77 ? -11.945 2.422 8.273 1 67.88 77 GLY B CA 1
ATOM 3035 C C . GLY B 1 77 ? -11.93 3.213 9.57 1 67.88 77 GLY B C 1
ATOM 3036 O O . GLY B 1 77 ? -12.984 3.58 10.094 1 67.88 77 GLY B O 1
ATOM 3037 N N . GLU B 1 78 ? -10.812 3.482 10.055 1 69.5 78 GLU B N 1
ATOM 3038 C CA . GLU B 1 78 ? -10.656 4.188 11.32 1 69.5 78 GLU B CA 1
ATOM 3039 C C . GLU B 1 78 ? -10.625 5.699 11.117 1 69.5 78 GLU B C 1
ATOM 3041 O O . GLU B 1 78 ? -10.023 6.184 10.156 1 69.5 78 GLU B O 1
ATOM 3046 N N . ASP B 1 79 ? -11.352 6.371 11.969 1 81.31 79 ASP B N 1
ATOM 3047 C CA . ASP B 1 79 ? -11.234 7.828 12.016 1 81.31 79 ASP B CA 1
ATOM 3048 C C . ASP B 1 79 ? -9.914 8.258 12.641 1 81.31 79 ASP B C 1
ATOM 3050 O O . ASP B 1 79 ? -9.758 8.234 13.859 1 81.31 79 ASP B O 1
ATOM 3054 N N . ALA B 1 80 ? -9.031 8.648 11.805 1 86.06 80 ALA B N 1
ATOM 3055 C CA . ALA B 1 80 ? -7.707 9.047 12.281 1 86.06 80 ALA B CA 1
ATOM 3056 C C . ALA B 1 80 ? -7.809 10.188 13.297 1 86.06 80 ALA B C 1
ATOM 3058 O O . ALA B 1 80 ? -7.027 10.25 14.242 1 86.06 80 ALA B O 1
ATOM 3059 N N . LEU B 1 81 ? -8.773 11.039 13.133 1 90.38 81 LEU B N 1
ATOM 3060 C CA . LEU B 1 81 ? -8.938 12.18 14.023 1 90.38 81 LEU B CA 1
ATOM 3061 C C . LEU B 1 81 ? -9.281 11.727 15.438 1 90.38 81 LEU B C 1
ATOM 3063 O O . LEU B 1 81 ? -8.898 12.375 16.422 1 90.38 81 LEU B O 1
ATOM 3067 N N . ALA B 1 82 ? -9.945 10.68 15.477 1 85.62 82 ALA B N 1
ATOM 3068 C CA . ALA B 1 82 ? -10.422 10.203 16.766 1 85.62 82 ALA B CA 1
ATOM 3069 C C . ALA B 1 82 ? -9.32 9.453 17.516 1 85.62 82 ALA B C 1
ATOM 3071 O O . ALA B 1 82 ? -9.461 9.164 18.703 1 85.62 82 ALA B O 1
ATOM 3072 N N . ASP B 1 83 ? -8.273 9.148 16.891 1 85.69 83 ASP B N 1
ATOM 3073 C CA . ASP B 1 83 ? -7.188 8.391 17.5 1 85.69 83 ASP B CA 1
ATOM 3074 C C . ASP B 1 83 ? -6.18 9.328 18.172 1 85.69 83 ASP B C 1
ATOM 3076 O O . ASP B 1 83 ? -5.355 9.945 17.484 1 85.69 83 ASP B O 1
ATOM 3080 N N . PRO B 1 84 ? -6.176 9.312 19.422 1 83.44 84 PRO B N 1
ATOM 3081 C CA . PRO B 1 84 ? -5.246 10.219 20.094 1 83.44 84 PRO B CA 1
ATOM 3082 C C . PRO B 1 84 ? -3.789 9.789 19.953 1 83.44 84 PRO B C 1
ATOM 3084 O O . PRO B 1 84 ? -2.881 10.602 20.141 1 83.44 84 PRO B O 1
ATOM 3087 N N . ALA B 1 85 ? -3.588 8.562 19.641 1 85.62 85 ALA B N 1
ATOM 3088 C CA . ALA B 1 85 ? -2.229 8.031 19.594 1 85.62 85 ALA B CA 1
ATOM 3089 C C . ALA B 1 85 ? -1.588 8.258 18.234 1 85.62 85 ALA B C 1
ATOM 3091 O O . ALA B 1 85 ? -0.417 7.93 18.031 1 85.62 85 ALA B O 1
ATOM 3092 N N . ARG B 1 86 ? -2.291 8.938 17.328 1 90 86 ARG B N 1
ATOM 3093 C CA . ARG B 1 86 ? -1.826 9.008 15.945 1 90 86 ARG B CA 1
ATOM 3094 C C . ARG B 1 86 ? -0.522 9.797 15.852 1 90 86 ARG B C 1
ATOM 3096 O O . ARG B 1 86 ? 0.331 9.492 15.016 1 90 86 ARG B O 1
ATOM 3103 N N . PHE B 1 87 ? -0.333 10.727 16.781 1 92.5 87 PHE B N 1
ATOM 3104 C CA . PHE B 1 87 ? 0.864 11.555 16.75 1 92.5 87 PHE B CA 1
ATOM 3105 C C . PHE B 1 87 ? 2.074 10.781 17.25 1 92.5 87 PHE B C 1
ATOM 3107 O O . PHE B 1 87 ? 3.217 11.195 17.047 1 92.5 87 PHE B O 1
ATOM 3114 N N . GLU B 1 88 ? 1.868 9.695 17.906 1 91.06 88 GLU B N 1
ATOM 3115 C CA . GLU B 1 88 ? 2.947 8.898 18.5 1 91.06 88 GLU B CA 1
ATOM 3116 C C . GLU B 1 88 ? 3.482 7.879 17.5 1 91.06 88 GLU B C 1
ATOM 3118 O O . GLU B 1 88 ? 4.559 7.312 17.688 1 91.06 88 GLU B O 1
ATOM 3123 N N . ALA B 1 89 ? 2.748 7.66 16.516 1 89.81 89 ALA B N 1
ATOM 3124 C CA . ALA B 1 89 ? 3.199 6.723 15.5 1 89.81 89 ALA B CA 1
ATOM 3125 C C . ALA B 1 89 ? 4.5 7.191 14.859 1 89.81 89 ALA B C 1
ATOM 3127 O O . ALA B 1 89 ? 4.641 8.367 14.516 1 89.81 89 ALA B O 1
ATOM 3128 N N . VAL B 1 90 ? 5.441 6.301 14.688 1 94.06 90 VAL B N 1
ATOM 3129 C CA . VAL B 1 90 ? 6.723 6.637 14.07 1 94.06 90 VAL B CA 1
ATOM 3130 C C . VAL B 1 90 ? 6.594 6.59 12.555 1 94.06 90 VAL B C 1
ATOM 3132 O O . VAL B 1 90 ? 6.41 5.516 11.969 1 94.06 90 VAL B O 1
ATOM 3135 N N . GLY B 1 91 ? 6.707 7.703 11.93 1 94.12 91 GLY B N 1
ATOM 3136 C CA . GLY B 1 91 ? 6.57 7.777 10.484 1 94.12 91 GLY B CA 1
ATOM 3137 C C . GLY B 1 91 ? 7.891 7.609 9.75 1 94.12 91 GLY B C 1
ATOM 3138 O O . GLY B 1 91 ? 7.91 7.238 8.578 1 94.12 91 GLY B O 1
ATOM 3139 N N . ALA B 1 92 ? 8.93 7.891 10.5 1 96.75 92 ALA B N 1
ATOM 3140 C CA . ALA B 1 92 ? 10.25 7.789 9.867 1 96.75 92 ALA B CA 1
ATOM 3141 C C . ALA B 1 92 ? 11.336 7.543 10.906 1 96.75 92 ALA B C 1
ATOM 3143 O O . ALA B 1 92 ? 11.203 7.961 12.062 1 96.75 92 ALA B O 1
ATOM 3144 N N . VAL B 1 93 ? 12.359 6.891 10.492 1 97.25 93 VAL B N 1
ATOM 3145 C CA . VAL B 1 93 ? 13.578 6.688 11.273 1 97.25 93 VAL B CA 1
ATOM 3146 C C . VAL B 1 93 ? 14.789 7.145 10.469 1 97.25 93 VAL B C 1
ATOM 3148 O O . VAL B 1 93 ? 14.984 6.719 9.328 1 97.25 93 VAL B O 1
ATOM 3151 N N . VAL B 1 94 ? 15.523 8.047 11.031 1 97.5 94 VAL B N 1
ATOM 3152 C CA . VAL B 1 94 ? 16.75 8.555 10.438 1 97.5 94 VAL B CA 1
ATOM 3153 C C . VAL B 1 94 ? 17.953 7.984 11.18 1 97.5 94 VAL B C 1
ATOM 3155 O O . VAL B 1 94 ? 18.141 8.25 12.375 1 97.5 94 VAL B O 1
ATOM 3158 N N . VAL B 1 95 ? 18.797 7.273 10.477 1 96.56 95 VAL B N 1
ATOM 3159 C CA . VAL B 1 95 ? 19.844 6.52 11.172 1 96.56 95 VAL B CA 1
ATOM 3160 C C . VAL B 1 95 ? 21.203 6.789 10.531 1 96.56 95 VAL B C 1
ATOM 3162 O O . VAL B 1 95 ? 21.312 6.844 9.305 1 96.56 95 VAL B O 1
ATOM 3165 N N . ASP B 1 96 ? 22.188 6.922 11.328 1 94.88 96 ASP B N 1
ATOM 3166 C CA . ASP B 1 96 ? 23.562 6.988 10.867 1 94.88 96 ASP B CA 1
ATOM 3167 C C . ASP B 1 96 ? 24.094 5.602 10.508 1 94.88 96 ASP B C 1
ATOM 3169 O O . ASP B 1 96 ? 23.672 4.602 11.094 1 94.88 96 ASP B O 1
ATOM 3173 N N . TYR B 1 97 ? 25 5.57 9.555 1 91.19 97 TYR B N 1
ATOM 3174 C CA . TYR B 1 97 ? 25.594 4.312 9.109 1 91.19 97 TYR B CA 1
ATOM 3175 C C . TYR B 1 97 ? 26.625 3.818 10.102 1 91.19 97 TYR B C 1
ATOM 3177 O O . TYR B 1 97 ? 26.625 2.646 10.484 1 91.19 97 TYR B O 1
ATOM 3185 N N . SER B 1 98 ? 27.594 4.707 10.445 1 89.31 98 SER B N 1
ATOM 3186 C CA . SER B 1 98 ? 28.734 4.332 11.266 1 89.31 98 SER B CA 1
ATOM 3187 C C . SER B 1 98 ? 28.469 4.586 12.75 1 89.31 98 SER B C 1
ATOM 3189 O O . SER B 1 98 ? 28.547 5.723 13.211 1 89.31 98 SER B O 1
ATOM 3191 N N . MET B 1 99 ? 28.172 3.553 13.508 1 89 99 MET B N 1
ATOM 3192 C CA . MET B 1 99 ? 28 3.572 14.953 1 89 99 MET B CA 1
ATOM 3193 C C . MET B 1 99 ? 28.75 2.408 15.602 1 89 99 MET B C 1
ATOM 3195 O O . MET B 1 99 ? 28.844 1.323 15.023 1 89 99 MET B O 1
ATOM 3199 N N . PRO B 1 100 ? 29.453 2.635 16.625 1 82.69 100 PRO B N 1
ATOM 3200 C CA . PRO B 1 100 ? 30.297 1.613 17.25 1 82.69 100 PRO B CA 1
ATOM 3201 C C . PRO B 1 100 ? 29.516 0.349 17.609 1 82.69 100 PRO B C 1
ATOM 3203 O O . PRO B 1 100 ? 30.031 -0.762 17.453 1 82.69 100 PRO B O 1
ATOM 3206 N N . GLU B 1 101 ? 28.375 0.403 18.094 1 75.75 101 GLU B N 1
ATOM 3207 C CA . GLU B 1 101 ? 27.625 -0.743 18.594 1 75.75 101 GLU B CA 1
ATOM 3208 C C . GLU B 1 101 ? 27.031 -1.554 17.453 1 75.75 101 GLU B C 1
ATOM 3210 O O . GLU B 1 101 ? 27.109 -2.783 17.438 1 75.75 101 GLU B O 1
ATOM 3215 N N . VAL B 1 102 ? 26.359 -0.93 16.5 1 78.69 102 VAL B N 1
ATOM 3216 C CA . VAL B 1 102 ? 25.641 -1.568 15.406 1 78.69 102 VAL B CA 1
ATOM 3217 C C . VAL B 1 102 ? 25.719 -0.688 14.156 1 78.69 102 VAL B C 1
ATOM 3219 O O . VAL B 1 102 ? 25.5 0.522 14.227 1 78.69 102 VAL B O 1
ATOM 3222 N N . ASP B 1 103 ? 26.078 -1.297 13.094 1 86.12 103 ASP B N 1
ATOM 3223 C CA . ASP B 1 103 ? 26.062 -0.523 11.859 1 86.12 103 ASP B CA 1
ATOM 3224 C C . ASP B 1 103 ? 24.625 -0.146 11.461 1 86.12 103 ASP B C 1
ATOM 3226 O O . ASP B 1 103 ? 23.688 -0.855 11.797 1 86.12 103 ASP B O 1
ATOM 3230 N N . GLY B 1 104 ? 24.469 1.053 10.945 1 89.44 104 GLY B N 1
ATOM 3231 C CA . GLY B 1 104 ? 23.172 1.581 10.578 1 89.44 104 GLY B CA 1
ATOM 3232 C C . GLY B 1 104 ? 22.344 0.616 9.742 1 89.44 104 GLY B C 1
ATOM 3233 O O . GLY B 1 104 ? 21.125 0.526 9.906 1 89.44 104 GLY B O 1
ATOM 3234 N N . ILE B 1 105 ? 22.984 -0.124 8.906 1 88.81 105 ILE B N 1
ATOM 3235 C CA . ILE B 1 105 ? 22.297 -1.091 8.055 1 88.81 105 ILE B CA 1
ATOM 3236 C C . ILE B 1 105 ? 21.766 -2.238 8.906 1 88.81 105 ILE B C 1
ATOM 3238 O O . ILE B 1 105 ? 20.641 -2.715 8.688 1 88.81 105 ILE B O 1
ATOM 3242 N N . GLN B 1 106 ? 22.516 -2.709 9.828 1 89 106 GLN B N 1
ATOM 3243 C CA . GLN B 1 106 ? 22.062 -3.736 10.758 1 89 106 GLN B CA 1
ATOM 3244 C C . GLN B 1 106 ? 20.859 -3.25 11.555 1 89 106 GLN B C 1
ATOM 3246 O O . GLN B 1 106 ? 19.891 -3.998 11.766 1 89 106 GLN B O 1
ATOM 3251 N N . PHE B 1 107 ? 20.984 -2.031 12.031 1 91.62 107 PHE B N 1
ATOM 3252 C CA . PHE B 1 107 ? 19.875 -1.418 12.742 1 91.62 107 PHE B CA 1
ATOM 3253 C C . PHE B 1 107 ? 18.609 -1.441 11.883 1 91.62 107 PHE B C 1
ATOM 3255 O O . PHE B 1 107 ? 17.562 -1.902 12.328 1 91.62 107 PHE B O 1
ATOM 3262 N N . LEU B 1 108 ? 18.703 -0.971 10.656 1 92 108 LEU B N 1
ATOM 3263 C CA . LEU B 1 108 ? 17.562 -0.873 9.75 1 92 108 LEU B CA 1
ATOM 3264 C C . LEU B 1 108 ? 17.031 -2.258 9.391 1 92 108 LEU B C 1
ATOM 3266 O O . LEU B 1 108 ? 15.836 -2.436 9.18 1 92 108 LEU B O 1
ATOM 3270 N N . THR B 1 109 ? 17.922 -3.242 9.344 1 90.44 109 THR B N 1
ATOM 3271 C CA . THR B 1 109 ? 17.5 -4.625 9.141 1 90.44 109 THR B CA 1
ATOM 3272 C C . THR B 1 109 ? 16.594 -5.094 10.273 1 90.44 109 THR B C 1
ATOM 3274 O O . THR B 1 109 ? 15.609 -5.793 10.031 1 90.44 109 THR B O 1
ATOM 3277 N N . SER B 1 110 ? 16.891 -4.684 11.461 1 90.06 110 SER B N 1
ATOM 3278 C CA . SER B 1 110 ? 16.141 -5.086 12.641 1 90.06 110 SER B CA 1
ATOM 3279 C C . SER B 1 110 ? 14.719 -4.531 12.602 1 90.06 110 SER B C 1
ATOM 3281 O O . SER B 1 110 ? 13.812 -5.086 13.227 1 90.06 110 SER B O 1
ATOM 3283 N N . ILE B 1 111 ? 14.492 -3.469 11.812 1 89.88 111 ILE B N 1
ATOM 3284 C CA . ILE B 1 111 ? 13.164 -2.871 11.766 1 89.88 111 ILE B CA 1
ATOM 3285 C C . ILE B 1 111 ? 12.609 -2.963 10.344 1 89.88 111 ILE B C 1
ATOM 3287 O O . ILE B 1 111 ? 11.828 -2.105 9.922 1 89.88 111 ILE B O 1
ATOM 3291 N N . ARG B 1 112 ? 13.062 -3.889 9.625 1 85.5 112 ARG B N 1
ATOM 3292 C CA . ARG B 1 112 ? 12.703 -4.023 8.219 1 85.5 112 ARG B CA 1
ATOM 3293 C C . ARG B 1 112 ? 11.188 -4.109 8.047 1 85.5 112 ARG B C 1
ATOM 3295 O O . ARG B 1 112 ? 10.656 -3.686 7.02 1 85.5 112 ARG B O 1
ATOM 3302 N N . ASN B 1 113 ? 10.484 -4.566 9.047 1 78.44 113 ASN B N 1
ATOM 3303 C CA . ASN B 1 113 ? 9.039 -4.766 8.938 1 78.44 113 ASN B CA 1
ATOM 3304 C C . ASN B 1 113 ? 8.266 -3.588 9.523 1 78.44 113 ASN B C 1
ATOM 3306 O O . ASN B 1 113 ? 7.035 -3.551 9.445 1 78.44 113 ASN B O 1
ATOM 3310 N N . ALA B 1 114 ? 8.992 -2.674 10.094 1 83.25 114 ALA B N 1
ATOM 3311 C CA . ALA B 1 114 ? 8.32 -1.494 10.625 1 83.25 114 ALA B CA 1
ATOM 3312 C C . ALA B 1 114 ? 7.699 -0.662 9.508 1 83.25 114 ALA B C 1
ATOM 3314 O O . ALA B 1 114 ? 8.297 -0.499 8.438 1 83.25 114 ALA B O 1
ATOM 3315 N N . ASN B 1 115 ? 6.535 -0.194 9.766 1 81.75 115 ASN B N 1
ATOM 3316 C CA . ASN B 1 115 ? 5.824 0.614 8.773 1 81.75 115 ASN B CA 1
ATOM 3317 C C . ASN B 1 115 ? 6.238 2.082 8.852 1 81.75 115 ASN B C 1
ATOM 3319 O O . ASN B 1 115 ? 5.414 2.945 9.156 1 81.75 115 ASN B O 1
ATOM 3323 N N . CYS B 1 116 ? 7.363 2.33 8.547 1 91.75 116 CYS B N 1
ATOM 3324 C CA . CYS B 1 116 ? 7.895 3.688 8.547 1 91.75 116 CYS B CA 1
ATOM 3325 C C . CYS B 1 116 ? 8.953 3.859 7.461 1 91.75 116 CYS B C 1
ATOM 3327 O O . CYS B 1 116 ? 9.469 2.875 6.934 1 91.75 116 CYS B O 1
ATOM 3329 N N . THR B 1 117 ? 9.156 5.043 7.125 1 95.12 117 THR B N 1
ATOM 3330 C CA . THR B 1 117 ? 10.211 5.363 6.172 1 95.12 117 THR B CA 1
ATOM 3331 C C . THR B 1 117 ? 11.586 5.254 6.832 1 95.12 117 THR B C 1
ATOM 3333 O O . THR B 1 117 ? 11.781 5.75 7.941 1 95.12 117 THR B O 1
ATOM 3336 N N . LYS B 1 118 ? 12.461 4.613 6.191 1 96.56 118 LYS B N 1
ATOM 3337 C CA . LYS B 1 118 ? 13.812 4.398 6.711 1 96.56 118 LYS B CA 1
ATOM 3338 C C . LYS B 1 118 ? 14.836 5.242 5.953 1 96.56 118 LYS B C 1
ATOM 3340 O O . LYS B 1 118 ? 15.07 5.016 4.766 1 96.56 118 LYS B O 1
ATOM 3345 N N . ILE B 1 119 ? 15.445 6.133 6.645 1 97 119 ILE B N 1
ATOM 3346 C CA . ILE B 1 119 ? 16.359 7.082 6.035 1 97 119 ILE B CA 1
ATOM 3347 C C . ILE B 1 119 ? 17.766 6.859 6.582 1 97 119 ILE B C 1
ATOM 3349 O O . ILE B 1 119 ? 17.984 6.902 7.797 1 97 119 ILE B O 1
ATOM 3353 N N . LEU B 1 120 ? 18.734 6.559 5.723 1 96 120 LEU B N 1
ATOM 3354 C CA . LEU B 1 120 ? 20.141 6.477 6.094 1 96 120 LEU B CA 1
ATOM 3355 C C . LEU B 1 120 ? 20.828 7.824 5.91 1 96 120 LEU B C 1
ATOM 3357 O O . LEU B 1 120 ? 20.938 8.32 4.785 1 96 120 LEU B O 1
ATOM 3361 N N . LEU B 1 121 ? 21.203 8.469 6.938 1 95 121 LEU B N 1
ATOM 3362 C CA . LEU B 1 121 ? 21.938 9.734 6.945 1 95 121 LEU B CA 1
ATOM 3363 C C . LEU B 1 121 ? 23.359 9.531 7.441 1 95 121 LEU B C 1
ATOM 3365 O O . LEU B 1 121 ? 23.594 9.32 8.633 1 95 121 LEU B O 1
ATOM 3369 N N . THR B 1 122 ? 24.312 9.711 6.48 1 90.94 122 THR B N 1
ATOM 3370 C CA . THR B 1 122 ? 25.641 9.258 6.879 1 90.94 122 THR B CA 1
ATOM 3371 C C . THR B 1 122 ? 26.734 10.109 6.227 1 90.94 122 THR B C 1
ATOM 3373 O O . THR B 1 122 ? 26.484 10.75 5.203 1 90.94 122 THR B O 1
ATOM 3376 N N . GLY B 1 123 ? 27.828 10.125 6.887 1 87.06 123 GLY B N 1
ATOM 3377 C CA . GLY B 1 123 ? 29.016 10.734 6.32 1 87.06 123 GLY B CA 1
ATOM 3378 C C . GLY B 1 123 ? 29.969 9.719 5.719 1 87.06 123 GLY B C 1
ATOM 3379 O O . GLY B 1 123 ? 30.891 10.086 4.984 1 87.06 123 GLY B O 1
ATOM 3380 N N . ILE B 1 124 ? 29.891 8.43 5.863 1 77.38 124 ILE B N 1
ATOM 3381 C CA . ILE B 1 124 ? 30.922 7.441 5.586 1 77.38 124 ILE B CA 1
ATOM 3382 C C . ILE B 1 124 ? 30.469 6.52 4.457 1 77.38 124 ILE B C 1
ATOM 3384 O O . ILE B 1 124 ? 31.219 6.258 3.516 1 77.38 124 ILE B O 1
ATOM 3388 N N . ALA B 1 125 ? 29.219 6.094 4.547 1 76.25 125 ALA B N 1
ATOM 3389 C CA . ALA B 1 125 ? 28.766 5.109 3.572 1 76.25 125 ALA B CA 1
ATOM 3390 C C . ALA B 1 125 ? 28.734 5.707 2.168 1 76.25 125 ALA B C 1
ATOM 3392 O O . ALA B 1 125 ? 28.219 6.812 1.969 1 76.25 125 ALA B O 1
ATOM 3393 N N . ASP B 1 126 ? 29.281 4.898 1.303 1 85.88 126 ASP B N 1
ATOM 3394 C CA . ASP B 1 126 ? 29.312 5.406 -0.066 1 85.88 126 ASP B CA 1
ATOM 3395 C C . ASP B 1 126 ? 28.062 4.965 -0.834 1 85.88 126 ASP B C 1
ATOM 3397 O O . ASP B 1 126 ? 27.172 4.332 -0.269 1 85.88 126 ASP B O 1
ATOM 3401 N N . GLU B 1 127 ? 27.984 5.398 -2.004 1 89.88 127 GLU B N 1
ATOM 3402 C CA . GLU B 1 127 ? 26.797 5.172 -2.832 1 89.88 127 GLU B CA 1
ATOM 3403 C C . GLU B 1 127 ? 26.594 3.688 -3.105 1 89.88 127 GLU B C 1
ATOM 3405 O O . GLU B 1 127 ? 25.469 3.23 -3.26 1 89.88 127 GLU B O 1
ATOM 3410 N N . ARG B 1 128 ? 27.656 2.881 -3.182 1 88.69 128 ARG B N 1
ATOM 3411 C CA . ARG B 1 128 ? 27.547 1.443 -3.406 1 88.69 128 ARG B CA 1
ATOM 3412 C C . ARG B 1 128 ? 26.797 0.766 -2.271 1 88.69 128 ARG B C 1
ATOM 3414 O O . ARG B 1 128 ? 25.906 -0.047 -2.516 1 88.69 128 ARG B O 1
ATOM 3421 N N . GLU B 1 129 ? 27.188 1.145 -1.102 1 89.25 129 GLU B N 1
ATOM 3422 C CA . GLU B 1 129 ? 26.5 0.612 0.07 1 89.25 129 GLU B CA 1
ATOM 3423 C C . GLU B 1 129 ? 25.031 1.027 0.084 1 89.25 129 GLU B C 1
ATOM 3425 O O . GLU B 1 129 ? 24.156 0.234 0.443 1 89.25 129 GLU B O 1
ATOM 3430 N N . ALA B 1 130 ? 24.812 2.277 -0.244 1 91.62 130 ALA B N 1
ATOM 3431 C CA . ALA B 1 130 ? 23.453 2.783 -0.292 1 91.62 130 ALA B CA 1
ATOM 3432 C C . ALA B 1 130 ? 22.609 1.996 -1.294 1 91.62 130 ALA B C 1
ATOM 3434 O O . ALA B 1 130 ? 21.469 1.613 -0.996 1 91.62 130 ALA B O 1
ATOM 3435 N N . VAL B 1 131 ? 23.156 1.749 -2.477 1 92.25 131 VAL B N 1
ATOM 3436 C CA . VAL B 1 131 ? 22.438 1.025 -3.527 1 92.25 131 VAL B CA 1
ATOM 3437 C C . VAL B 1 131 ? 22.109 -0.385 -3.047 1 92.25 131 VAL B C 1
ATOM 3439 O O . VAL B 1 131 ? 20.984 -0.863 -3.246 1 92.25 131 VAL B O 1
ATOM 3442 N N . ALA B 1 132 ? 23.031 -1.059 -2.441 1 90.81 132 ALA B N 1
ATOM 3443 C CA . ALA B 1 132 ? 22.781 -2.391 -1.892 1 90.81 132 ALA B CA 1
ATOM 3444 C C . ALA B 1 132 ? 21.641 -2.365 -0.876 1 90.81 132 ALA B C 1
ATOM 3446 O O . ALA B 1 132 ? 20.797 -3.254 -0.87 1 90.81 132 ALA B O 1
ATOM 3447 N N . ALA B 1 133 ? 21.672 -1.36 -0.051 1 91.81 133 ALA B N 1
ATOM 3448 C CA . ALA B 1 133 ? 20.641 -1.217 0.97 1 91.81 133 ALA B CA 1
ATOM 3449 C C . ALA B 1 133 ? 19.266 -0.969 0.334 1 91.81 133 ALA B C 1
ATOM 3451 O O . ALA B 1 133 ? 18.266 -1.52 0.782 1 91.81 133 ALA B O 1
ATOM 3452 N N . PHE B 1 134 ? 19.234 -0.113 -0.685 1 92.44 134 PHE B N 1
ATOM 3453 C CA . PHE B 1 134 ? 18 0.12 -1.433 1 92.44 134 PHE B CA 1
ATOM 3454 C C . PHE B 1 134 ? 17.484 -1.179 -2.037 1 92.44 134 PHE B C 1
ATOM 3456 O O . PHE B 1 134 ? 16.312 -1.522 -1.867 1 92.44 134 PHE B O 1
ATOM 3463 N N . ASN B 1 135 ? 18.344 -1.92 -2.723 1 92.31 135 ASN B N 1
ATOM 3464 C CA . ASN B 1 135 ? 17.969 -3.152 -3.404 1 92.31 135 ASN B CA 1
ATOM 3465 C C . ASN B 1 135 ? 17.422 -4.191 -2.428 1 92.31 135 ASN B C 1
ATOM 3467 O O . ASN B 1 135 ? 16.531 -4.965 -2.77 1 92.31 135 ASN B O 1
ATOM 3471 N N . ALA B 1 136 ? 18 -4.148 -1.246 1 89.88 136 ALA B N 1
ATOM 3472 C CA . ALA B 1 136 ? 17.578 -5.102 -0.225 1 89.88 136 ALA B CA 1
ATOM 3473 C C . ALA B 1 136 ? 16.312 -4.625 0.477 1 89.88 136 ALA B C 1
ATOM 3475 O O . ALA B 1 136 ? 15.773 -5.324 1.341 1 89.88 136 ALA B O 1
ATOM 3476 N N . GLY B 1 137 ? 15.859 -3.412 0.127 1 90.69 137 GLY B N 1
ATOM 3477 C CA . GLY B 1 137 ? 14.656 -2.867 0.735 1 90.69 137 GLY B CA 1
ATOM 3478 C C . GLY B 1 137 ? 14.867 -2.395 2.16 1 90.69 137 GLY B C 1
ATOM 3479 O O . GLY B 1 137 ? 13.914 -2.33 2.945 1 90.69 137 GLY B O 1
ATOM 3480 N N . LEU B 1 138 ? 16.047 -2.107 2.553 1 91.69 138 LEU B N 1
ATOM 3481 C CA . LEU B 1 138 ? 16.375 -1.76 3.932 1 91.69 138 LEU B CA 1
ATOM 3482 C C . LEU B 1 138 ? 16.266 -0.256 4.156 1 91.69 138 LEU B C 1
ATOM 3484 O O . LEU B 1 138 ? 16.125 0.198 5.293 1 91.69 138 LEU B O 1
ATOM 3488 N N . ILE B 1 139 ? 16.375 0.538 3.08 1 94.56 139 ILE B N 1
ATOM 3489 C CA . ILE B 1 139 ? 16.25 1.985 3.207 1 94.56 139 ILE B CA 1
ATOM 3490 C C . ILE B 1 139 ? 15.312 2.518 2.127 1 94.56 139 ILE B C 1
ATOM 3492 O O . ILE B 1 139 ? 15.125 1.88 1.088 1 94.56 139 ILE B O 1
ATOM 3496 N N . ASP B 1 140 ? 14.766 3.67 2.412 1 94.88 140 ASP B N 1
ATOM 3497 C CA . ASP B 1 140 ? 13.883 4.371 1.485 1 94.88 140 ASP B CA 1
ATOM 3498 C C . ASP B 1 140 ? 14.539 5.652 0.965 1 94.88 140 ASP B C 1
ATOM 3500 O O . ASP B 1 140 ? 14.094 6.219 -0.035 1 94.88 140 ASP B O 1
ATOM 3504 N N . CYS B 1 141 ? 15.562 6.059 1.71 1 95.81 141 CYS B N 1
ATOM 3505 C CA . CYS B 1 141 ? 16.234 7.309 1.381 1 95.81 141 CYS B CA 1
ATOM 3506 C C . CYS B 1 141 ? 17.672 7.301 1.895 1 95.81 141 CYS B C 1
ATOM 3508 O O . CYS B 1 141 ? 17.953 6.738 2.953 1 95.81 141 CYS B O 1
ATOM 3510 N N . TYR B 1 142 ? 18.547 7.898 1.092 1 95.44 142 TYR B N 1
ATOM 3511 C CA . TYR B 1 142 ? 19.953 8.047 1.432 1 95.44 142 TYR B CA 1
ATOM 3512 C C . TYR B 1 142 ? 20.406 9.492 1.296 1 95.44 142 TYR B C 1
ATOM 3514 O O . TYR B 1 142 ? 20.281 10.094 0.225 1 95.44 142 TYR B O 1
ATOM 3522 N N . LEU B 1 143 ? 20.922 9.992 2.365 1 95.19 143 LEU B N 1
ATOM 3523 C CA . LEU B 1 143 ? 21.438 11.359 2.4 1 95.19 143 LEU B CA 1
ATOM 3524 C C . LEU B 1 143 ? 22.828 11.406 3.021 1 95.19 143 LEU B C 1
ATOM 3526 O O . LEU B 1 143 ? 23.125 10.656 3.955 1 95.19 143 LEU B O 1
ATOM 3530 N N . LYS B 1 144 ? 23.578 12.273 2.539 1 93.81 144 LYS B N 1
ATOM 3531 C CA . LYS B 1 144 ? 24.906 12.461 3.088 1 93.81 144 LYS B CA 1
ATOM 3532 C C . LYS B 1 144 ? 24.938 13.617 4.078 1 93.81 144 LYS B C 1
ATOM 3534 O O . LYS B 1 144 ? 24.406 14.695 3.801 1 93.81 144 LYS B O 1
ATOM 3539 N N . LYS B 1 145 ? 25.656 13.461 5.199 1 93.12 145 LYS B N 1
ATOM 3540 C CA . LYS B 1 145 ? 25.781 14.5 6.207 1 93.12 145 LYS B CA 1
ATOM 3541 C C . LYS B 1 145 ? 26.547 15.711 5.652 1 93.12 145 LYS B C 1
ATOM 3543 O O . LYS B 1 145 ? 26.328 16.844 6.094 1 93.12 145 LYS B O 1
ATOM 3548 N N . THR B 1 146 ? 27.391 15.508 4.68 1 90.56 146 THR B N 1
ATOM 3549 C CA . THR B 1 146 ? 28.266 16.547 4.148 1 90.56 146 THR B CA 1
ATOM 3550 C C . THR B 1 146 ? 27.547 17.359 3.076 1 90.56 146 THR B C 1
ATOM 3552 O O . THR B 1 146 ? 28.078 18.344 2.564 1 90.56 146 THR B O 1
ATOM 3555 N N . ASP B 1 147 ? 26.375 16.906 2.662 1 91.12 147 ASP B N 1
ATOM 3556 C CA . ASP B 1 147 ? 25.594 17.656 1.683 1 91.12 147 ASP B CA 1
ATOM 3557 C C . ASP B 1 147 ? 25.141 19 2.254 1 91.12 147 ASP B C 1
ATOM 3559 O O . ASP B 1 147 ? 24.484 19.047 3.293 1 91.12 147 ASP B O 1
ATOM 3563 N N . VAL B 1 148 ? 25.422 20.109 1.611 1 90.56 148 VAL B N 1
ATOM 3564 C CA . VAL B 1 148 ? 25.094 21.453 2.068 1 90.56 148 VAL B CA 1
ATOM 3565 C C . VAL B 1 148 ? 23.594 21.625 2.178 1 90.56 148 VAL B C 1
ATOM 3567 O O . VAL B 1 148 ? 23.094 22.422 2.975 1 90.56 148 VAL B O 1
ATOM 3570 N N . GLU B 1 149 ? 22.875 20.891 1.388 1 93.31 149 GLU B N 1
ATOM 3571 C CA . GLU B 1 149 ? 21.406 20.969 1.409 1 93.31 149 GLU B CA 1
ATOM 3572 C C . GLU B 1 149 ? 20.812 19.828 2.232 1 93.31 149 GLU B C 1
ATOM 3574 O O . GLU B 1 149 ? 19.641 19.5 2.074 1 93.31 149 GLU B O 1
ATOM 3579 N N . MET B 1 150 ? 21.547 19.219 3.086 1 92.25 150 MET B N 1
ATOM 3580 C CA . MET B 1 150 ? 21.141 18.016 3.818 1 92.25 150 MET B CA 1
ATOM 3581 C C . MET B 1 150 ? 19.859 18.281 4.613 1 92.25 150 MET B C 1
ATOM 3583 O O . MET B 1 150 ? 18.906 17.516 4.531 1 92.25 150 MET B O 1
ATOM 3587 N N . ALA B 1 151 ? 19.797 19.422 5.32 1 93.44 151 ALA B N 1
ATOM 3588 C CA . ALA B 1 151 ? 18.656 19.719 6.184 1 93.44 151 ALA B CA 1
ATOM 3589 C C . ALA B 1 151 ? 17.375 19.875 5.367 1 93.44 151 ALA B C 1
ATOM 3591 O O . ALA B 1 151 ? 16.328 19.359 5.762 1 93.44 151 ALA B O 1
ATOM 3592 N N . ARG B 1 152 ? 17.531 20.547 4.305 1 94.19 152 ARG B N 1
ATOM 3593 C CA . ARG B 1 152 ? 16.375 20.75 3.434 1 94.19 152 ARG B CA 1
ATOM 3594 C C . ARG B 1 152 ? 15.914 19.438 2.824 1 94.19 152 ARG B C 1
ATOM 3596 O O . ARG B 1 152 ? 14.711 19.156 2.781 1 94.19 152 ARG B O 1
ATOM 3603 N N . LYS B 1 153 ? 16.844 18.625 2.332 1 95.06 153 LYS B N 1
ATOM 3604 C CA . LYS B 1 153 ? 16.516 17.328 1.739 1 95.06 153 LYS B CA 1
ATOM 3605 C C . LYS B 1 153 ? 15.891 16.391 2.77 1 95.06 153 LYS B C 1
ATOM 3607 O O . LYS B 1 153 ? 14.953 15.656 2.459 1 95.06 153 LYS B O 1
ATOM 3612 N N . LEU B 1 154 ? 16.438 16.438 3.953 1 96.31 154 LEU B N 1
ATOM 3613 C CA . LEU B 1 154 ? 15.883 15.617 5.027 1 96.31 154 LEU B CA 1
ATOM 3614 C C . LEU B 1 154 ? 14.461 16.047 5.367 1 96.31 154 LEU B C 1
ATOM 3616 O O . LEU B 1 154 ? 13.578 15.211 5.547 1 96.31 154 LEU B O 1
ATOM 3620 N N . ALA B 1 155 ? 14.242 17.359 5.41 1 95.5 155 ALA B N 1
ATOM 3621 C CA . ALA B 1 155 ? 12.906 17.891 5.676 1 95.5 155 ALA B CA 1
ATOM 3622 C C . ALA B 1 155 ? 11.906 17.391 4.633 1 95.5 155 ALA B C 1
ATOM 3624 O O . ALA B 1 155 ? 10.797 16.984 4.973 1 95.5 155 ALA B O 1
ATOM 3625 N N . THR B 1 156 ? 12.312 17.422 3.438 1 94.38 156 THR B N 1
ATOM 3626 C CA . THR B 1 156 ? 11.469 16.953 2.348 1 94.38 156 THR B CA 1
ATOM 3627 C C . THR B 1 156 ? 11.172 15.469 2.504 1 94.38 156 THR B C 1
ATOM 3629 O O . THR B 1 156 ? 10.023 15.039 2.357 1 94.38 156 THR B O 1
ATOM 3632 N N . ALA B 1 157 ? 12.188 14.672 2.791 1 95.5 157 ALA B N 1
ATOM 3633 C CA . ALA B 1 157 ? 12.016 13.234 2.992 1 95.5 157 ALA B CA 1
ATOM 3634 C C . ALA B 1 157 ? 11.055 12.953 4.145 1 95.5 157 ALA B C 1
ATOM 3636 O O . ALA B 1 157 ? 10.234 12.039 4.062 1 95.5 157 ALA B O 1
ATOM 3637 N N . LEU B 1 158 ? 11.156 13.734 5.141 1 96.38 158 LEU B N 1
ATOM 3638 C CA . LEU B 1 158 ? 10.305 13.547 6.309 1 96.38 158 LEU B CA 1
ATOM 3639 C C . LEU B 1 158 ? 8.859 13.922 5.992 1 96.38 158 LEU B C 1
ATOM 3641 O O . LEU B 1 158 ? 7.93 13.281 6.473 1 96.38 158 LEU B O 1
ATOM 3645 N N . ASP B 1 159 ? 8.695 14.977 5.219 1 94.19 159 ASP B N 1
ATOM 3646 C CA . ASP B 1 159 ? 7.352 15.352 4.777 1 94.19 159 ASP B CA 1
ATOM 3647 C C . ASP B 1 159 ? 6.723 14.234 3.947 1 94.19 159 ASP B C 1
ATOM 3649 O O . ASP B 1 159 ? 5.543 13.914 4.117 1 94.19 159 ASP B O 1
ATOM 3653 N N . ASP B 1 160 ? 7.496 13.703 3.102 1 92.88 160 ASP B N 1
ATOM 3654 C CA . ASP B 1 160 ? 7.02 12.586 2.295 1 92.88 160 ASP B CA 1
ATOM 3655 C C . ASP B 1 160 ? 6.66 11.391 3.174 1 92.88 160 ASP B C 1
ATOM 3657 O O . ASP B 1 160 ? 5.656 10.711 2.93 1 92.88 160 ASP B O 1
ATOM 3661 N N . ALA B 1 161 ? 7.48 11.094 4.125 1 93.81 161 ALA B N 1
ATOM 3662 C CA . ALA B 1 161 ? 7.227 10 5.062 1 93.81 161 ALA B CA 1
ATOM 3663 C C . ALA B 1 161 ? 5.898 10.203 5.789 1 93.81 161 ALA B C 1
ATOM 3665 O O . ALA B 1 161 ? 5.117 9.258 5.941 1 93.81 161 ALA B O 1
ATOM 3666 N N . LYS B 1 162 ? 5.707 11.406 6.184 1 93.38 162 LYS B N 1
ATOM 3667 C CA . LYS B 1 162 ? 4.461 11.773 6.852 1 93.38 162 LYS B CA 1
ATOM 3668 C C . LYS B 1 162 ? 3.258 11.484 5.957 1 93.38 162 LYS B C 1
ATOM 3670 O O . LYS B 1 162 ? 2.283 10.875 6.398 1 93.38 162 LYS B O 1
ATOM 3675 N N . ARG B 1 163 ? 3.357 11.945 4.789 1 90.12 163 ARG B N 1
ATOM 3676 C CA . ARG B 1 163 ? 2.27 11.734 3.838 1 90.12 163 ARG B CA 1
ATOM 3677 C C . ARG B 1 163 ? 2.014 10.25 3.617 1 90.12 163 ARG B C 1
ATOM 3679 O O . ARG B 1 163 ? 0.863 9.812 3.557 1 90.12 163 ARG B O 1
ATOM 3686 N N . LYS B 1 164 ? 3.053 9.516 3.484 1 87.12 164 LYS B N 1
ATOM 3687 C CA . LYS B 1 164 ? 2.93 8.07 3.299 1 87.12 164 LYS B CA 1
ATOM 3688 C C . LYS B 1 164 ? 2.248 7.418 4.496 1 87.12 164 LYS B C 1
ATOM 3690 O O . LYS B 1 164 ? 1.372 6.566 4.332 1 87.12 164 LYS B O 1
ATOM 3695 N N . CYS B 1 165 ? 2.637 7.762 5.598 1 87.19 165 CYS B N 1
ATOM 3696 C CA . CYS B 1 165 ? 2.053 7.234 6.828 1 87.19 165 CYS B CA 1
ATOM 3697 C C . CYS B 1 165 ? 0.563 7.543 6.902 1 87.19 165 CYS B C 1
ATOM 3699 O O . CYS B 1 165 ? -0.245 6.664 7.199 1 87.19 165 CYS B O 1
ATOM 3701 N N . CYS B 1 166 ? 0.187 8.742 6.551 1 88.62 166 CYS B N 1
ATOM 3702 C CA . CYS B 1 166 ? -1.2 9.188 6.633 1 88.62 166 CYS B CA 1
ATOM 3703 C C . CYS B 1 166 ? -2.053 8.508 5.566 1 88.62 166 CYS B C 1
ATOM 3705 O O . CYS B 1 166 ? -3.219 8.195 5.805 1 88.62 166 CYS B O 1
ATOM 3707 N N . ALA B 1 167 ? -1.468 8.336 4.438 1 77.56 167 ALA B N 1
ATOM 3708 C CA . ALA B 1 167 ? -2.193 7.727 3.326 1 77.56 167 ALA B CA 1
ATOM 3709 C C . ALA B 1 167 ? -2.686 6.332 3.693 1 77.56 167 ALA B C 1
ATOM 3711 O O . ALA B 1 167 ? -3.705 5.867 3.172 1 77.56 167 ALA B O 1
ATOM 3712 N N . ALA B 1 168 ? -2.025 5.723 4.621 1 72 168 ALA B N 1
ATOM 3713 C CA . ALA B 1 168 ? -2.389 4.363 5.023 1 72 168 ALA B CA 1
ATOM 3714 C C . ALA B 1 168 ? -3.508 4.379 6.062 1 72 168 ALA B C 1
ATOM 3716 O O . ALA B 1 168 ? -4.102 3.342 6.355 1 72 168 ALA B O 1
ATOM 3717 N N . ARG B 1 169 ? -3.92 5.469 6.594 1 73.44 169 ARG B N 1
ATOM 3718 C CA . ARG B 1 169 ? -4.848 5.543 7.715 1 73.44 169 ARG B CA 1
ATOM 3719 C C . ARG B 1 169 ? -6.125 6.277 7.32 1 73.44 169 ARG B C 1
ATOM 3721 O O . ARG B 1 169 ? -7.082 6.328 8.094 1 73.44 169 ARG B O 1
ATOM 3728 N N . GLY B 1 170 ? -6.211 6.859 6.273 1 69.62 170 GLY B N 1
ATOM 3729 C CA . GLY B 1 170 ? -7.371 7.648 5.895 1 69.62 170 GLY B CA 1
ATOM 3730 C C . GLY B 1 170 ? -8.617 6.809 5.672 1 69.62 170 GLY B C 1
ATOM 3731 O O . GLY B 1 170 ? -8.523 5.602 5.449 1 69.62 170 GLY B O 1
ATOM 3732 N N . HIS B 1 171 ? -9.82 7.473 5.879 1 74.06 171 HIS B N 1
ATOM 3733 C CA . HIS B 1 171 ? -11.094 6.844 5.574 1 74.06 171 HIS B CA 1
ATOM 3734 C C . HIS B 1 171 ? -11.133 6.328 4.141 1 74.06 171 HIS B C 1
ATOM 3736 O O . HIS B 1 171 ? -10.516 6.918 3.25 1 74.06 171 HIS B O 1
ATOM 3742 N N . ILE B 1 172 ? -11.758 5.234 4.062 1 70.38 172 ILE B N 1
ATOM 3743 C CA . ILE B 1 172 ? -12.094 4.746 2.73 1 70.38 172 ILE B CA 1
ATOM 3744 C C . ILE B 1 172 ? -13.555 5.051 2.424 1 70.38 172 ILE B C 1
ATOM 3746 O O . ILE B 1 172 ? -14.453 4.668 3.186 1 70.38 172 ILE B O 1
ATOM 3750 N N . SER B 1 173 ? -13.68 5.84 1.453 1 71.81 173 SER B N 1
ATOM 3751 C CA . SER B 1 173 ? -15.039 6.266 1.14 1 71.81 173 SER B CA 1
ATOM 3752 C C . SER B 1 173 ? -15.828 5.145 0.472 1 71.81 173 SER B C 1
ATOM 3754 O O . SER B 1 173 ? -15.266 4.332 -0.261 1 71.81 173 SER B O 1
ATOM 3756 N N . LEU B 1 174 ? -17.031 5.141 0.878 1 66.62 174 LEU B N 1
ATOM 3757 C CA . LEU B 1 174 ? -17.984 4.223 0.279 1 66.62 174 LEU B CA 1
ATOM 3758 C C . LEU B 1 174 ? -18.906 4.957 -0.703 1 66.62 174 LEU B C 1
ATOM 3760 O O . LEU B 1 174 ? -19.203 6.137 -0.51 1 66.62 174 LEU B O 1
ATOM 3764 N N . HIS B 1 175 ? -19.234 4.277 -1.733 1 65.88 175 HIS B N 1
ATOM 3765 C CA . HIS B 1 175 ? -20.172 4.832 -2.705 1 65.88 175 HIS B CA 1
ATOM 3766 C C . HIS B 1 175 ? -19.594 6.082 -3.365 1 65.88 175 HIS B C 1
ATOM 3768 O O . HIS B 1 175 ? -18.438 6.09 -3.803 1 65.88 175 HIS B O 1
ATOM 3774 N N . GLU B 1 176 ? -20.422 7.121 -3.424 1 70 176 GLU B N 1
ATOM 3775 C CA . GLU B 1 176 ? -19.984 8.32 -4.137 1 70 176 GLU B CA 1
ATOM 3776 C C . GLU B 1 176 ? -19.484 9.391 -3.17 1 70 176 GLU B C 1
ATOM 3778 O O . GLU B 1 176 ? -19.016 10.453 -3.594 1 70 176 GLU B O 1
ATOM 3783 N N . ALA B 1 177 ? -19.547 8.945 -1.955 1 77.12 177 ALA B N 1
ATOM 3784 C CA . ALA B 1 177 ? -19.078 9.93 -0.979 1 77.12 177 ALA B CA 1
ATOM 3785 C C . ALA B 1 177 ? -17.594 10.203 -1.148 1 77.12 177 ALA B C 1
ATOM 3787 O O . ALA B 1 177 ? -16.797 9.273 -1.354 1 77.12 177 ALA B O 1
ATOM 3788 N N . GLY B 1 178 ? -17.25 11.5 -1.235 1 85 178 GLY B N 1
ATOM 3789 C CA . GLY B 1 178 ? -15.852 11.891 -1.265 1 85 178 GLY B CA 1
ATOM 3790 C C . GLY B 1 178 ? -15.242 11.812 -2.65 1 85 178 GLY B C 1
ATOM 3791 O O . GLY B 1 178 ? -14.039 12.016 -2.814 1 85 178 GLY B O 1
ATOM 3792 N N . ALA B 1 179 ? -16.031 11.523 -3.641 1 82.31 179 ALA B N 1
ATOM 3793 C CA . ALA B 1 179 ? -15.508 11.375 -5 1 82.31 179 ALA B CA 1
ATOM 3794 C C . ALA B 1 179 ? -14.742 12.625 -5.426 1 82.31 179 ALA B C 1
ATOM 3796 O O . ALA B 1 179 ? -13.68 12.523 -6.059 1 82.31 179 ALA B O 1
ATOM 3797 N N . THR B 1 180 ? -15.203 13.75 -5.062 1 90.75 180 THR B N 1
ATOM 3798 C CA . THR B 1 180 ? -14.578 15.023 -5.426 1 90.75 180 THR B CA 1
ATOM 3799 C C . THR B 1 180 ? -13.219 15.164 -4.75 1 90.75 180 THR B C 1
ATOM 3801 O O . THR B 1 180 ? -12.273 15.664 -5.359 1 90.75 180 THR B O 1
ATOM 3804 N N . TYR B 1 181 ? -13.078 14.648 -3.65 1 91.69 181 TYR B N 1
ATOM 3805 C CA . TYR B 1 181 ? -11.883 14.883 -2.842 1 91.69 181 TYR B CA 1
ATOM 3806 C C . TYR B 1 181 ? -10.781 13.898 -3.205 1 91.69 181 TYR B C 1
ATOM 3808 O O . TYR B 1 181 ? -9.625 14.078 -2.807 1 91.69 181 TYR B O 1
ATOM 3816 N N . GLN B 1 182 ? -11.086 12.961 -3.959 1 81.56 182 GLN B N 1
ATOM 3817 C CA . GLN B 1 182 ? -10.094 11.992 -4.418 1 81.56 182 GLN B CA 1
ATOM 3818 C C . GLN B 1 182 ? -9.328 12.523 -5.629 1 81.56 182 GLN B C 1
ATOM 3820 O O . GLN B 1 182 ? -8.266 12.008 -5.973 1 81.56 182 GLN B O 1
ATOM 3825 N N . ASP B 1 183 ? -9.93 13.508 -6.254 1 86.5 183 ASP B N 1
ATOM 3826 C CA . ASP B 1 183 ? -9.312 14.055 -7.457 1 86.5 183 ASP B CA 1
ATOM 3827 C C . ASP B 1 183 ? -7.988 14.75 -7.129 1 86.5 183 ASP B C 1
ATOM 3829 O O . ASP B 1 183 ? -7.914 15.539 -6.191 1 86.5 183 ASP B O 1
ATOM 3833 N N . PRO B 1 184 ? -6.926 14.398 -7.949 1 86.44 184 PRO B N 1
ATOM 3834 C CA . PRO B 1 184 ? -5.613 14.992 -7.688 1 86.44 184 PRO B CA 1
ATOM 3835 C C . PRO B 1 184 ? -5.648 16.516 -7.691 1 86.44 184 PRO B C 1
ATOM 3837 O O . PRO B 1 184 ? -4.875 17.156 -6.973 1 86.44 184 PRO B O 1
ATOM 3840 N N . ARG B 1 185 ? -6.539 17.156 -8.453 1 93.88 185 ARG B N 1
ATOM 3841 C CA . ARG B 1 185 ? -6.66 18.609 -8.5 1 93.88 185 ARG B CA 1
ATOM 3842 C C . ARG B 1 185 ? -7.121 19.172 -7.152 1 93.88 185 ARG B C 1
ATOM 3844 O O . ARG B 1 185 ? -6.625 20.203 -6.691 1 93.88 185 ARG B O 1
ATOM 3851 N N . ILE B 1 186 ? -8.023 18.438 -6.57 1 96.31 186 ILE B N 1
ATOM 3852 C CA . ILE B 1 186 ? -8.562 18.875 -5.285 1 96.31 186 ILE B CA 1
ATOM 3853 C C . ILE B 1 186 ? -7.531 18.625 -4.184 1 96.31 186 ILE B C 1
ATOM 3855 O O . ILE B 1 186 ? -7.336 19.469 -3.309 1 96.31 186 ILE B O 1
ATOM 3859 N N . VAL B 1 187 ? -6.887 17.516 -4.246 1 93.25 187 VAL B N 1
ATOM 3860 C CA . VAL B 1 187 ? -5.855 17.203 -3.264 1 93.25 187 VAL B CA 1
ATOM 3861 C C . VAL B 1 187 ? -4.773 18.281 -3.289 1 93.25 187 VAL B C 1
ATOM 3863 O O . VAL B 1 187 ? -4.328 18.75 -2.238 1 93.25 187 VAL B O 1
ATOM 3866 N N . LYS B 1 188 ? -4.387 18.672 -4.457 1 94.56 188 LYS B N 1
ATOM 3867 C CA . LYS B 1 188 ? -3.404 19.75 -4.605 1 94.56 188 LYS B CA 1
ATOM 3868 C C . LYS B 1 188 ? -3.898 21.047 -3.969 1 94.56 188 LYS B C 1
ATOM 3870 O O . LYS B 1 188 ? -3.137 21.734 -3.293 1 94.56 188 LYS B O 1
ATOM 3875 N N . LEU B 1 189 ? -5.098 21.328 -4.172 1 97.56 189 LEU B N 1
ATOM 3876 C CA . LEU B 1 189 ? -5.668 22.547 -3.619 1 97.56 189 LEU B CA 1
ATOM 3877 C C . LEU B 1 189 ? -5.73 22.484 -2.098 1 97.56 189 LEU B C 1
ATOM 3879 O O . LEU B 1 189 ? -5.52 23.484 -1.418 1 97.56 189 LEU B O 1
ATOM 3883 N N . ILE B 1 190 ? -6.082 21.359 -1.609 1 97.75 190 ILE B N 1
ATOM 3884 C CA . ILE B 1 190 ? -6.078 21.172 -0.162 1 97.75 190 ILE B CA 1
ATOM 3885 C C . ILE B 1 190 ? -4.691 21.484 0.394 1 97.75 190 ILE B C 1
ATOM 3887 O O . ILE B 1 190 ? -4.562 22.234 1.37 1 97.75 190 ILE B O 1
ATOM 3891 N N . ASP B 1 191 ? -3.713 20.984 -0.265 1 95.69 191 ASP B N 1
ATOM 3892 C CA . ASP B 1 191 ? -2.336 21.219 0.161 1 95.69 191 ASP B CA 1
ATOM 3893 C C . ASP B 1 191 ? -1.977 22.688 0.079 1 95.69 191 ASP B C 1
ATOM 3895 O O . ASP B 1 191 ? -1.313 23.219 0.971 1 95.69 191 ASP B O 1
ATOM 3899 N N . GLU B 1 192 ? -2.35 23.297 -0.942 1 97 192 GLU B N 1
ATOM 3900 C CA . GLU B 1 192 ? -2.057 24.703 -1.133 1 97 192 GLU B CA 1
ATOM 3901 C C . GLU B 1 192 ? -2.725 25.562 -0.057 1 97 192 GLU B C 1
ATOM 3903 O O . GLU B 1 192 ? -2.104 26.469 0.5 1 97 192 GLU B O 1
ATOM 3908 N N . VAL B 1 193 ? -3.947 25.281 0.202 1 97.94 193 VAL B N 1
ATOM 3909 C CA . VAL B 1 193 ? -4.668 26 1.243 1 97.94 193 VAL B CA 1
ATOM 3910 C C . VAL B 1 193 ? -4.008 25.75 2.598 1 97.94 193 VAL B C 1
ATOM 3912 O O . VAL B 1 193 ? -3.844 26.672 3.396 1 97.94 193 VAL B O 1
ATOM 3915 N N . ALA B 1 194 ? -3.652 24.531 2.812 1 97.56 194 ALA B N 1
ATOM 3916 C CA . ALA B 1 194 ? -2.992 24.203 4.07 1 97.56 194 ALA B CA 1
ATOM 3917 C C . ALA B 1 194 ? -1.708 25 4.25 1 97.56 194 ALA B C 1
ATOM 3919 O O . ALA B 1 194 ? -1.46 25.547 5.324 1 97.56 194 ALA B O 1
ATOM 3920 N N . ALA B 1 195 ? -0.937 25.078 3.201 1 95.38 195 ALA B N 1
ATOM 3921 C CA . ALA B 1 195 ? 0.315 25.828 3.25 1 95.38 195 ALA B CA 1
ATOM 3922 C C . ALA B 1 195 ? 0.055 27.312 3.463 1 95.38 195 ALA B C 1
ATOM 3924 O O . ALA B 1 195 ? 0.7 27.953 4.301 1 95.38 195 ALA B O 1
ATOM 3925 N N . ARG B 1 196 ? -0.858 27.844 2.787 1 97.12 196 ARG B N 1
ATOM 3926 C CA . ARG B 1 196 ? -1.166 29.281 2.818 1 97.12 196 ARG B CA 1
ATOM 3927 C C . ARG B 1 196 ? -1.718 29.688 4.18 1 97.12 196 ARG B C 1
ATOM 3929 O O . ARG B 1 196 ? -1.376 30.75 4.695 1 97.12 196 ARG B O 1
ATOM 3936 N N . GLU B 1 197 ? -2.551 28.844 4.773 1 97.44 197 GLU B N 1
ATOM 3937 C CA . GLU B 1 197 ? -3.287 29.219 5.973 1 97.44 197 GLU B CA 1
ATOM 3938 C C . GLU B 1 197 ? -2.629 28.656 7.227 1 97.44 197 GLU B C 1
ATOM 3940 O O . GLU B 1 197 ? -3.178 28.766 8.328 1 97.44 197 GLU B O 1
ATOM 3945 N N . GLY B 1 198 ? -1.481 27.938 7.043 1 96.69 198 GLY B N 1
ATOM 3946 C CA . GLY B 1 198 ? -0.746 27.422 8.18 1 96.69 198 GLY B CA 1
ATOM 3947 C C . GLY B 1 198 ? -1.421 26.219 8.828 1 96.69 198 GLY B C 1
ATOM 3948 O O . GLY B 1 198 ? -1.419 26.094 10.055 1 96.69 198 GLY B O 1
ATOM 3949 N N . ILE B 1 199 ? -2.076 25.422 8.008 1 97.69 199 ILE B N 1
ATOM 3950 C CA . ILE B 1 199 ? -2.742 24.219 8.508 1 97.69 199 ILE B CA 1
ATOM 3951 C C . ILE B 1 199 ? -1.712 23.125 8.75 1 97.69 199 ILE B C 1
ATOM 3953 O O . ILE B 1 199 ? -0.856 22.859 7.902 1 97.69 199 ILE B O 1
ATOM 3957 N N . VAL B 1 200 ? -1.843 22.438 9.93 1 96.5 200 VAL B N 1
ATOM 3958 C CA . 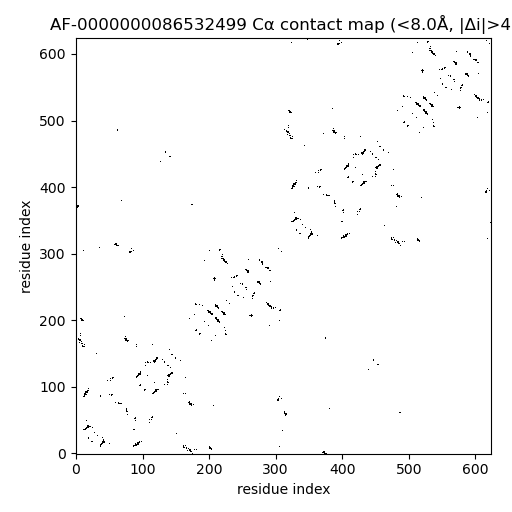VAL B 1 200 ? -0.833 21.453 10.273 1 96.5 200 VAL B CA 1
ATOM 3959 C C . VAL B 1 200 ? -1.455 20.047 10.258 1 96.5 200 VAL B C 1
ATOM 3961 O O . VAL B 1 200 ? -0.741 19.047 10.25 1 96.5 200 VAL B O 1
ATOM 3964 N N . GLU B 1 201 ? -2.721 20.016 10.312 1 97.12 201 GLU B N 1
ATOM 3965 C CA . GLU B 1 201 ? -3.414 18.734 10.195 1 97.12 201 GLU B CA 1
ATOM 3966 C C . GLU B 1 201 ? -4.789 18.906 9.555 1 97.12 201 GLU B C 1
ATOM 3968 O O . GLU B 1 201 ? -5.426 19.938 9.719 1 97.12 201 GLU B O 1
ATOM 3973 N N . TYR B 1 202 ? -5.242 17.969 8.805 1 97.31 202 TYR B N 1
ATOM 3974 C CA . TYR B 1 202 ? -6.582 18 8.227 1 97.31 202 TYR B CA 1
ATOM 3975 C C . TYR B 1 202 ? -7.125 16.578 8.023 1 97.31 202 TYR B C 1
ATOM 3977 O O . TYR B 1 202 ? -6.352 15.633 7.875 1 97.31 202 TYR B O 1
ATOM 3985 N N . TYR B 1 203 ? -8.469 16.422 8.008 1 95.5 203 TYR B N 1
ATOM 3986 C CA . TYR B 1 203 ? -9.18 15.148 7.992 1 95.5 203 TYR B CA 1
ATOM 3987 C C . TYR B 1 203 ? -10.453 15.242 7.16 1 95.5 203 TYR B C 1
ATOM 3989 O O . TYR B 1 203 ? -11.297 16.109 7.402 1 95.5 203 TYR B O 1
ATOM 3997 N N . TRP B 1 204 ? -10.555 14.367 6.23 1 94.19 204 TRP B N 1
ATOM 3998 C CA . TRP B 1 204 ? -11.836 14.273 5.543 1 94.19 204 TRP B CA 1
ATOM 3999 C C . TRP B 1 204 ? -12.914 13.742 6.477 1 94.19 204 TRP B C 1
ATOM 4001 O O . TRP B 1 204 ? -12.695 12.766 7.199 1 94.19 204 TRP B O 1
ATOM 4011 N N . ARG B 1 205 ? -13.992 14.359 6.434 1 92.12 205 ARG B N 1
ATOM 4012 C CA . ARG B 1 205 ? -15.141 13.977 7.254 1 92.12 205 ARG B CA 1
ATOM 4013 C C . ARG B 1 205 ? -16.25 13.375 6.398 1 92.12 205 ARG B C 1
ATOM 4015 O O . ARG B 1 205 ? -16.875 14.078 5.598 1 92.12 205 ARG B O 1
ATOM 4022 N N . PRO B 1 206 ? -16.547 12.117 6.625 1 88.06 206 PRO B N 1
ATOM 4023 C CA . PRO B 1 206 ? -17.469 11.438 5.727 1 88.06 206 PRO B CA 1
ATOM 4024 C C . PRO B 1 206 ? -18.906 11.945 5.863 1 88.06 206 PRO B C 1
ATOM 4026 O O . PRO B 1 206 ? -19.656 11.984 4.883 1 88.06 206 PRO B O 1
ATOM 4029 N N . ASN B 1 207 ? -19.344 12.266 6.992 1 86.81 207 ASN B N 1
ATOM 4030 C CA . ASN B 1 207 ? -20.719 12.688 7.207 1 86.81 207 ASN B CA 1
ATOM 4031 C C . ASN B 1 207 ? -20.984 14.07 6.613 1 86.81 207 ASN B C 1
ATOM 4033 O O . ASN B 1 207 ? -22.109 14.383 6.223 1 86.81 207 ASN B O 1
ATOM 4037 N N . GLN B 1 208 ? -19.984 14.844 6.551 1 91.12 208 GLN B N 1
ATOM 4038 C CA . GLN B 1 208 ? -20.109 16.203 6.031 1 91.12 208 GLN B CA 1
ATOM 4039 C C . GLN B 1 208 ? -19.609 16.281 4.59 1 91.12 208 GLN B C 1
ATOM 4041 O O . GLN B 1 208 ? -19.891 17.266 3.891 1 91.12 208 GLN B O 1
ATOM 4046 N N . ASP B 1 209 ? -18.859 15.32 4.215 1 91.88 209 ASP B N 1
ATOM 4047 C CA . ASP B 1 209 ? -18.188 15.305 2.926 1 91.88 209 ASP B CA 1
ATOM 4048 C C . ASP B 1 209 ? -17.391 16.594 2.711 1 91.88 209 ASP B C 1
ATOM 4050 O O . ASP B 1 209 ? -17.594 17.297 1.717 1 91.88 209 ASP B O 1
ATOM 4054 N N . ALA B 1 210 ? -16.562 16.812 3.598 1 95.75 210 ALA B N 1
ATOM 4055 C CA . ALA B 1 210 ? -15.688 17.984 3.664 1 95.75 210 ALA B CA 1
ATOM 4056 C C . ALA B 1 210 ? -14.391 17.672 4.398 1 95.75 210 ALA B C 1
ATOM 4058 O O . ALA B 1 210 ? -14.258 16.594 4.992 1 95.75 210 ALA B O 1
ATOM 4059 N N . VAL B 1 211 ? -13.484 18.641 4.305 1 96.88 211 VAL B N 1
ATOM 4060 C CA . VAL B 1 211 ? -12.211 18.406 4.98 1 96.88 211 VAL B CA 1
ATOM 4061 C C . VAL B 1 211 ? -12.07 19.375 6.152 1 96.88 211 VAL B C 1
ATOM 4063 O O . VAL B 1 211 ? -12.039 20.594 5.961 1 96.88 211 VAL B O 1
ATOM 4066 N N . LEU B 1 212 ? -12.031 18.828 7.348 1 96.44 212 LEU B N 1
ATOM 4067 C CA . LEU B 1 212 ? -11.797 19.594 8.562 1 96.44 212 LEU B CA 1
ATOM 4068 C C . LEU B 1 212 ? -10.305 19.828 8.773 1 96.44 212 LEU B C 1
ATOM 4070 O O . LEU B 1 212 ? -9.5 18.891 8.695 1 96.44 212 LEU B O 1
ATOM 4074 N N . MET B 1 213 ? -9.922 21.078 8.992 1 97.38 213 MET B N 1
ATOM 4075 C CA . MET B 1 213 ? -8.516 21.453 9.086 1 97.38 213 MET B CA 1
ATOM 4076 C C . MET B 1 213 ? -8.227 22.172 10.398 1 97.38 213 MET B C 1
ATOM 4078 O O . MET B 1 213 ? -9.094 22.844 10.945 1 97.38 213 MET B O 1
ATOM 4082 N N . PHE B 1 214 ? -7.008 22.047 10.898 1 96.62 214 PHE B N 1
ATOM 4083 C CA . PHE B 1 214 ? -6.574 22.719 12.117 1 96.62 214 PHE B CA 1
ATOM 4084 C C . PHE B 1 214 ? -5.211 23.375 11.914 1 96.62 214 PHE B C 1
ATOM 4086 O O . PHE B 1 214 ? -4.316 22.781 11.312 1 96.62 214 PHE B O 1
ATOM 4093 N N . ASP B 1 215 ? -5.059 24.578 12.398 1 95.81 215 ASP B N 1
ATOM 4094 C CA . ASP B 1 215 ? -3.738 25.203 12.398 1 95.81 215 ASP B CA 1
ATOM 4095 C C . ASP B 1 215 ? -2.959 24.844 13.656 1 95.81 215 ASP B C 1
ATOM 4097 O O . ASP B 1 215 ? -3.381 23.984 14.43 1 95.81 215 ASP B O 1
ATOM 4101 N N . ALA B 1 216 ? -1.827 25.453 13.867 1 93.5 216 ALA B N 1
ATOM 4102 C CA . ALA B 1 216 ? -0.922 25.094 14.953 1 93.5 216 ALA B CA 1
ATOM 4103 C C . ALA B 1 216 ? -1.555 25.375 16.312 1 93.5 216 ALA B C 1
ATOM 4105 O O . ALA B 1 216 ? -1.217 24.734 17.312 1 93.5 216 ALA B O 1
ATOM 4106 N N . ALA B 1 217 ? -2.475 26.344 16.375 1 92.75 217 ALA B N 1
ATOM 4107 C CA . ALA B 1 217 ? -3.141 26.703 17.625 1 92.75 217 ALA B CA 1
ATOM 4108 C C . ALA B 1 217 ? -4.363 25.828 17.859 1 92.75 217 ALA B C 1
ATOM 4110 O O . ALA B 1 217 ? -5 25.922 18.922 1 92.75 217 ALA B O 1
ATOM 4111 N N . GLY B 1 218 ? -4.68 25.016 16.875 1 93.06 218 GLY B N 1
ATOM 4112 C CA . GLY B 1 218 ? -5.84 24.141 17.016 1 93.06 218 GLY B CA 1
ATOM 4113 C C . GLY B 1 218 ? -7.129 24.797 16.531 1 93.06 218 GLY B C 1
ATOM 4114 O O . GLY B 1 218 ? -8.219 24.281 16.812 1 93.06 218 GLY B O 1
ATOM 4115 N N . ALA B 1 219 ? -7.023 25.938 15.93 1 93.56 219 ALA B N 1
ATOM 4116 C CA . ALA B 1 219 ? -8.211 26.609 15.406 1 93.56 219 ALA B CA 1
ATOM 4117 C C . ALA B 1 219 ? -8.789 25.859 14.211 1 93.56 219 ALA B C 1
ATOM 4119 O O . ALA B 1 219 ? -8.078 25.578 13.25 1 93.56 219 ALA B O 1
ATOM 4120 N N . PRO B 1 220 ? -10.016 25.578 14.25 1 95.56 220 PRO B N 1
ATOM 4121 C CA . PRO B 1 220 ? -10.617 24.75 13.195 1 95.56 220 PRO B CA 1
ATOM 4122 C C . PRO B 1 220 ? -11.039 25.578 11.977 1 95.56 220 PRO B C 1
ATOM 4124 O O . PRO B 1 220 ? -11.352 26.766 12.102 1 95.56 220 PRO B O 1
ATOM 4127 N N . SER B 1 221 ? -11.023 25 10.859 1 96.38 221 SER B N 1
ATOM 4128 C CA . SER B 1 221 ? -11.523 25.5 9.586 1 96.38 221 SER B CA 1
ATOM 4129 C C . SER B 1 221 ? -11.992 24.375 8.688 1 96.38 221 SER B C 1
ATOM 4131 O O . SER B 1 221 ? -11.789 23.203 9 1 96.38 221 SER B O 1
ATOM 4133 N N . VAL B 1 222 ? -12.719 24.703 7.594 1 97.12 222 VAL B N 1
ATOM 4134 C CA . VAL B 1 222 ? -13.273 23.688 6.711 1 97.12 222 VAL B CA 1
ATOM 4135 C C . VAL B 1 222 ? -12.938 24.016 5.258 1 97.12 222 VAL B C 1
ATOM 4137 O O . VAL B 1 222 ? -13.102 25.156 4.824 1 97.12 222 VAL B O 1
ATOM 4140 N N . PHE B 1 223 ? -12.383 23.078 4.594 1 98.25 223 PHE B N 1
ATOM 4141 C CA . PHE B 1 223 ? -12.25 23.094 3.143 1 98.25 223 PHE B CA 1
ATOM 4142 C C . PHE B 1 223 ? -13.406 22.359 2.484 1 98.25 223 PHE B C 1
ATOM 4144 O O . PHE B 1 223 ? -13.688 21.203 2.82 1 98.25 223 PHE B O 1
ATOM 4151 N N . LEU B 1 224 ? -14.086 23 1.571 1 97.88 224 LEU B N 1
ATOM 4152 C CA . LEU B 1 224 ? -15.234 22.453 0.861 1 97.88 224 LEU B CA 1
ATOM 4153 C C . LEU B 1 224 ? -14.984 22.438 -0.644 1 97.88 224 LEU B C 1
ATOM 4155 O O . LEU B 1 224 ? -14.477 23.422 -1.199 1 97.88 224 LEU B O 1
ATOM 4159 N N . ALA B 1 225 ? -15.305 21.359 -1.263 1 98.06 225 ALA B N 1
ATOM 4160 C CA . ALA B 1 225 ? -15.258 21.25 -2.719 1 98.06 225 ALA B CA 1
ATOM 4161 C C . ALA B 1 225 ? -16.516 20.594 -3.264 1 98.06 225 ALA B C 1
ATOM 4163 O O . ALA B 1 225 ? -16.938 19.547 -2.77 1 98.06 225 ALA B O 1
ATOM 4164 N N . TRP B 1 226 ? -17.156 21.219 -4.289 1 97.44 226 TRP B N 1
ATOM 4165 C CA . TRP B 1 226 ? -18.359 20.703 -4.934 1 97.44 226 TRP B CA 1
ATOM 4166 C C . TRP B 1 226 ? -18.156 20.578 -6.438 1 97.44 226 TRP B C 1
ATOM 4168 O O . TRP B 1 226 ? -17.797 21.547 -7.105 1 97.44 226 TRP B O 1
ATOM 4178 N N . SER B 1 227 ? -18.359 19.406 -6.914 1 96.12 227 SER B N 1
ATOM 4179 C CA . SER B 1 227 ? -18.531 19.266 -8.359 1 96.12 227 SER B CA 1
ATOM 4180 C C . SER B 1 227 ? -19.844 19.859 -8.828 1 96.12 227 SER B C 1
ATOM 4182 O O . SER B 1 227 ? -20.641 20.344 -8.023 1 96.12 227 SER B O 1
ATOM 4184 N N . GLU B 1 228 ? -20.031 19.781 -10.148 1 95.88 228 GLU B N 1
ATOM 4185 C CA . GLU B 1 228 ? -21.312 20.266 -10.695 1 95.88 228 GLU B CA 1
ATOM 4186 C C . GLU B 1 228 ? -22.484 19.469 -10.125 1 95.88 228 GLU B C 1
ATOM 4188 O O . GLU B 1 228 ? -23.516 20.047 -9.805 1 95.88 228 GLU B O 1
ATOM 4193 N N . GLU B 1 229 ? -22.266 18.188 -10.016 1 94.38 229 GLU B N 1
ATOM 4194 C CA . GLU B 1 229 ? -23.297 17.328 -9.469 1 94.38 229 GLU B CA 1
ATOM 4195 C C . GLU B 1 229 ? -23.547 17.625 -7.992 1 94.38 229 GLU B C 1
ATOM 4197 O O . GLU B 1 229 ? -24.703 17.656 -7.543 1 94.38 229 GLU B O 1
ATOM 4202 N N . ASP B 1 230 ? -22.5 17.828 -7.297 1 94.69 230 ASP B N 1
ATOM 4203 C CA . ASP B 1 230 ? -22.625 18.188 -5.887 1 94.69 230 ASP B CA 1
ATOM 4204 C C . ASP B 1 230 ? -23.391 19.484 -5.719 1 94.69 230 ASP B C 1
ATOM 4206 O O . ASP B 1 230 ? -24.266 19.594 -4.848 1 94.69 230 ASP B O 1
ATOM 4210 N N . TRP B 1 231 ? -23 20.453 -6.512 1 96.88 231 TRP B N 1
ATOM 4211 C CA . TRP B 1 231 ? -23.641 21.766 -6.438 1 96.88 231 TRP B CA 1
ATOM 4212 C C . TRP B 1 231 ? -25.156 21.641 -6.656 1 96.88 231 TRP B C 1
ATOM 4214 O O . TRP B 1 231 ? -25.938 22.203 -5.895 1 96.88 231 TRP B O 1
ATOM 4224 N N . SER B 1 232 ? -25.484 20.906 -7.707 1 96.38 232 SER B N 1
ATOM 4225 C CA . SER B 1 232 ? -26.906 20.688 -8 1 96.38 232 SER B CA 1
ATOM 4226 C C . SER B 1 232 ? -27.609 19.984 -6.84 1 96.38 232 SER B C 1
ATOM 4228 O O . SER B 1 232 ? -28.734 20.328 -6.492 1 96.38 232 SER B O 1
ATOM 4230 N N . PHE B 1 233 ? -26.938 19.094 -6.309 1 95 233 PHE B N 1
ATOM 4231 C CA . PHE B 1 233 ? -27.469 18.359 -5.168 1 95 233 PHE B CA 1
ATOM 4232 C C . PHE B 1 233 ? -27.797 19.297 -4.016 1 95 233 PHE B C 1
ATOM 4234 O O . PHE B 1 233 ? -28.906 19.234 -3.455 1 95 233 PHE B O 1
ATOM 4241 N N . HIS B 1 234 ? -26.891 20.156 -3.67 1 96.44 234 HIS B N 1
ATOM 4242 C CA . HIS B 1 234 ? -27.078 21.062 -2.545 1 96.44 234 HIS B CA 1
ATOM 4243 C C . HIS B 1 234 ? -28.172 22.094 -2.846 1 96.44 234 HIS B C 1
ATOM 4245 O O . HIS B 1 234 ? -28.953 22.453 -1.968 1 96.44 234 HIS B O 1
ATOM 4251 N N . CYS B 1 235 ? -28.219 22.547 -4.062 1 96.88 235 CYS B N 1
ATOM 4252 C CA . CYS B 1 235 ? -29.281 23.469 -4.449 1 96.88 235 CYS B CA 1
ATOM 4253 C C . CYS B 1 235 ? -30.641 22.812 -4.301 1 96.88 235 CYS B C 1
ATOM 4255 O O . CYS B 1 235 ? -31.578 23.422 -3.783 1 96.88 235 CYS B O 1
ATOM 4257 N N . ASP B 1 236 ? -30.688 21.562 -4.738 1 97.12 236 ASP B N 1
ATOM 4258 C CA . ASP B 1 236 ? -31.938 20.828 -4.664 1 97.12 236 ASP B CA 1
ATOM 4259 C C . ASP B 1 236 ? -32.406 20.656 -3.213 1 97.12 236 ASP B C 1
ATOM 4261 O O . ASP B 1 236 ? -33.594 20.797 -2.908 1 97.12 236 ASP B O 1
ATOM 4265 N N . ILE B 1 237 ? -31.5 20.375 -2.436 1 96.69 237 ILE B N 1
ATOM 4266 C CA . ILE B 1 237 ? -31.828 20.156 -1.029 1 96.69 237 ILE B CA 1
ATOM 4267 C C . ILE B 1 237 ? -32.344 21.453 -0.417 1 96.69 237 ILE B C 1
ATOM 4269 O O . ILE B 1 237 ? -33.344 21.438 0.304 1 96.69 237 ILE B O 1
ATOM 4273 N N . VAL B 1 238 ? -31.656 22.609 -0.657 1 95.94 238 VAL B N 1
ATOM 4274 C CA . VAL B 1 238 ? -32.094 23.891 -0.128 1 95.94 238 VAL B CA 1
ATOM 4275 C C . VAL B 1 238 ? -33.5 24.203 -0.636 1 95.94 238 VAL B C 1
ATOM 4277 O O . VAL B 1 238 ? -34.375 24.641 0.132 1 95.94 238 VAL B O 1
ATOM 4280 N N . SER B 1 239 ? -33.75 23.922 -1.881 1 95.25 239 SER B N 1
ATOM 4281 C CA . SER B 1 239 ? -35.031 24.172 -2.486 1 95.25 239 SER B CA 1
ATOM 4282 C C . SER B 1 239 ? -36.125 23.281 -1.876 1 95.25 239 SER B C 1
ATOM 4284 O O . SER B 1 239 ? -37.188 23.766 -1.476 1 95.25 239 SER B O 1
ATOM 4286 N N . ASP B 1 240 ? -35.844 22.031 -1.767 1 95.75 240 ASP B N 1
ATOM 4287 C CA . ASP B 1 240 ? -36.812 21.047 -1.27 1 95.75 240 ASP B CA 1
ATOM 4288 C C . ASP B 1 240 ? -37.156 21.297 0.198 1 95.75 240 ASP B C 1
ATOM 4290 O O . ASP B 1 240 ? -38.25 21.047 0.638 1 95.75 240 ASP B O 1
ATOM 4294 N N . ALA B 1 241 ? -36.188 21.812 0.898 1 94.56 241 ALA B N 1
ATOM 4295 C CA . ALA B 1 241 ? -36.375 22.047 2.328 1 94.56 241 ALA B CA 1
ATOM 4296 C C . ALA B 1 241 ? -36.969 23.422 2.594 1 94.56 241 ALA B C 1
ATOM 4298 O O . ALA B 1 241 ? -37.125 23.828 3.748 1 94.56 241 ALA B O 1
ATOM 4299 N N . GLY B 1 242 ? -37.188 24.188 1.573 1 92.06 242 GLY B N 1
ATOM 4300 C CA . GLY B 1 242 ? -37.75 25.531 1.717 1 92.06 242 GLY B CA 1
ATOM 4301 C C . GLY B 1 242 ? -36.781 26.531 2.289 1 92.06 242 GLY B C 1
ATOM 4302 O O . GLY B 1 242 ? -37.156 27.375 3.115 1 92.06 242 GLY B O 1
ATOM 4303 N N . GLY B 1 243 ? -35.594 26.469 1.89 1 93.31 243 GLY B N 1
ATOM 4304 C CA . GLY B 1 243 ? -34.594 27.375 2.369 1 93.31 243 GLY B CA 1
ATOM 4305 C C . GLY B 1 243 ? -34.812 28.812 1.941 1 93.31 243 GLY B C 1
ATOM 4306 O O . GLY B 1 243 ? -35.656 29.078 1.062 1 93.31 243 GLY B O 1
ATOM 4307 N N . PRO B 1 244 ? -34.125 29.75 2.578 1 94.19 244 PRO B N 1
ATOM 4308 C CA . PRO B 1 244 ? -34.281 31.172 2.262 1 94.19 244 PRO B CA 1
ATOM 4309 C C . PRO B 1 244 ? -34.031 31.484 0.789 1 94.19 244 PRO B C 1
ATOM 4311 O O . PRO B 1 244 ? -33.125 30.906 0.183 1 94.19 244 PRO B O 1
ATOM 4314 N N . ALA B 1 245 ? -34.812 32.406 0.282 1 93.88 245 ALA B N 1
ATOM 4315 C CA . ALA B 1 245 ? -34.75 32.781 -1.131 1 93.88 245 ALA B CA 1
ATOM 4316 C C . ALA B 1 245 ? -33.344 33.312 -1.48 1 93.88 245 ALA B C 1
ATOM 4318 O O . ALA B 1 245 ? -32.812 33 -2.541 1 93.88 245 ALA B O 1
ATOM 4319 N N . GLU B 1 246 ? -32.812 34.125 -0.62 1 93.88 246 GLU B N 1
ATOM 4320 C CA . GLU B 1 246 ? -31.516 34.719 -0.865 1 93.88 246 GLU B CA 1
ATOM 4321 C C . GLU B 1 246 ? -30.438 33.625 -0.984 1 93.88 246 GLU B C 1
ATOM 4323 O O . GLU B 1 246 ? -29.531 33.75 -1.819 1 93.88 246 GLU B O 1
ATOM 4328 N N . LEU B 1 247 ? -30.484 32.688 -0.151 1 95.44 247 LEU B N 1
ATOM 4329 C CA . LEU B 1 247 ? -29.547 31.547 -0.186 1 95.44 247 LEU B CA 1
ATOM 4330 C C . LEU B 1 247 ? -29.688 30.781 -1.489 1 95.44 247 LEU B C 1
ATOM 4332 O O . LEU B 1 247 ? -28.688 30.516 -2.172 1 95.44 247 LEU B O 1
ATOM 4336 N N . ARG B 1 248 ? -30.891 30.422 -1.891 1 95.25 248 ARG B N 1
ATOM 4337 C CA . ARG B 1 248 ? -31.156 29.656 -3.1 1 95.25 248 ARG B CA 1
ATOM 4338 C C . ARG B 1 248 ? -30.656 30.391 -4.34 1 95.25 248 ARG B C 1
ATOM 4340 O O . ARG B 1 248 ? -29.938 29.797 -5.168 1 95.25 248 ARG B O 1
ATOM 4347 N N . GLN B 1 249 ? -31.031 31.656 -4.406 1 96 249 GLN B N 1
ATOM 4348 C CA . GLN B 1 249 ? -30.656 32.438 -5.566 1 96 249 GLN B CA 1
ATOM 4349 C C . GLN B 1 249 ? -29.141 32.625 -5.652 1 96 249 GLN B C 1
ATOM 4351 O O . GLN B 1 249 ? -28.562 32.531 -6.738 1 96 249 GLN B O 1
ATOM 4356 N N . GLY B 1 250 ? -28.531 32.906 -4.516 1 97 250 GLY B N 1
ATOM 4357 C CA . GLY B 1 250 ? -27.078 33.031 -4.477 1 97 250 GLY B CA 1
ATOM 4358 C C . GLY B 1 250 ? -26.359 31.781 -4.906 1 97 250 GLY B C 1
ATOM 4359 O O . GLY B 1 250 ? -25.359 31.859 -5.625 1 97 250 GLY B O 1
ATOM 4360 N N . MET B 1 251 ? -26.812 30.625 -4.492 1 97.44 251 MET B N 1
ATOM 4361 C CA . MET B 1 251 ? -26.219 29.344 -4.848 1 97.44 251 MET B CA 1
ATOM 4362 C C . MET B 1 251 ? -26.406 29.031 -6.328 1 97.44 251 MET B C 1
ATOM 4364 O O . MET B 1 251 ? -25.469 28.625 -7.016 1 97.44 251 MET B O 1
ATOM 4368 N N . GLU B 1 252 ? -27.625 29.234 -6.809 1 95.94 252 GLU B N 1
ATOM 4369 C CA . GLU B 1 252 ? -27.938 28.953 -8.203 1 95.94 252 GLU B CA 1
ATOM 4370 C C . GLU B 1 252 ? -27.094 29.797 -9.148 1 95.94 252 GLU B C 1
ATOM 4372 O O . GLU B 1 252 ? -26.703 29.328 -10.219 1 95.94 252 GLU B O 1
ATOM 4377 N N . ALA B 1 253 ? -26.844 31 -8.672 1 96.06 253 ALA B N 1
ATOM 4378 C CA . ALA B 1 253 ? -26.031 31.922 -9.477 1 96.06 253 ALA B CA 1
ATOM 4379 C C . ALA B 1 253 ? -24.547 31.656 -9.25 1 96.06 253 ALA B C 1
ATOM 4381 O O . ALA B 1 253 ? -23.703 32.312 -9.859 1 96.06 253 ALA B O 1
ATOM 4382 N N . ARG B 1 254 ? -24.172 30.781 -8.336 1 96.31 254 ARG B N 1
ATOM 4383 C CA . ARG B 1 254 ? -22.797 30.438 -7.977 1 96.31 254 ARG B CA 1
ATOM 4384 C C . ARG B 1 254 ? -22.047 31.656 -7.453 1 96.31 254 ARG B C 1
ATOM 4386 O O . ARG B 1 254 ? -20.875 31.859 -7.797 1 96.31 254 ARG B O 1
ATOM 4393 N N . ARG B 1 255 ? -22.766 32.469 -6.73 1 96.69 255 ARG B N 1
ATOM 4394 C CA . ARG B 1 255 ? -22.172 33.625 -6.102 1 96.69 255 ARG B CA 1
ATOM 4395 C C . ARG B 1 255 ? -21.688 33.312 -4.688 1 96.69 255 ARG B C 1
ATOM 4397 O O . ARG B 1 255 ? -20.781 33.969 -4.172 1 96.69 255 ARG B O 1
ATOM 4404 N N . ILE B 1 256 ? -22.375 32.406 -4.109 1 97.5 256 ILE B N 1
ATOM 4405 C CA . ILE B 1 256 ? -22.016 32.031 -2.742 1 97.5 256 ILE B CA 1
ATOM 4406 C C . ILE B 1 256 ? -21.938 30.516 -2.619 1 97.5 256 ILE B C 1
ATOM 4408 O O . ILE B 1 256 ? -22.656 29.797 -3.303 1 97.5 256 ILE B O 1
ATOM 4412 N N . MET B 1 257 ? -21.078 30.031 -1.832 1 97.62 257 MET B N 1
ATOM 4413 C CA . MET B 1 257 ? -20.922 28.641 -1.428 1 97.62 257 MET B CA 1
ATOM 4414 C C . MET B 1 257 ? -21.094 28.484 0.08 1 97.62 257 MET B C 1
ATOM 4416 O O . MET B 1 257 ? -20.172 28.797 0.846 1 97.62 257 MET B O 1
ATOM 4420 N N . PRO B 1 258 ? -22.25 28.031 0.488 1 97.38 258 PRO B N 1
ATOM 4421 C CA . PRO B 1 258 ? -22.531 27.984 1.923 1 97.38 258 PRO B CA 1
ATOM 4422 C C . PRO B 1 258 ? -21.859 26.797 2.615 1 97.38 258 PRO B C 1
ATOM 4424 O O . PRO B 1 258 ? -21.656 25.75 1.996 1 97.38 258 PRO B O 1
ATOM 4427 N N . LEU B 1 259 ? -21.5 27.016 3.799 1 96 259 LEU B N 1
ATOM 4428 C CA . LEU B 1 259 ? -21.047 25.969 4.695 1 96 259 LEU B CA 1
ATOM 4429 C C . LEU B 1 259 ? -22.156 25.547 5.656 1 96 259 LEU B C 1
ATOM 4431 O O . LEU B 1 259 ? -22.547 26.328 6.535 1 96 259 LEU B O 1
ATOM 4435 N N . PHE B 1 260 ? -22.594 24.359 5.574 1 94.31 260 PHE B N 1
ATOM 4436 C CA . PHE B 1 260 ? -23.719 23.875 6.383 1 94.31 260 PHE B CA 1
ATOM 4437 C C . PHE B 1 260 ? -23.219 23.094 7.59 1 94.31 260 PHE B C 1
ATOM 4439 O O . PHE B 1 260 ? -23.969 22.328 8.195 1 94.31 260 PHE B O 1
ATOM 4446 N N . TRP B 1 261 ? -22.125 23.328 7.934 1 90.12 261 TRP B N 1
ATOM 4447 C CA . TRP B 1 261 ? -21.453 22.641 9.031 1 90.12 261 TRP B CA 1
ATOM 4448 C C . TRP B 1 261 ? -22.219 22.812 10.336 1 90.12 261 TRP B C 1
ATOM 4450 O O . TRP B 1 261 ? -22.641 23.922 10.672 1 90.12 261 TRP B O 1
ATOM 4460 N N . PRO B 1 262 ? -22.344 21.734 11.094 1 89.75 262 PRO B N 1
ATOM 4461 C CA . PRO B 1 262 ? -21.688 20.422 11.008 1 89.75 262 PRO B CA 1
ATOM 4462 C C . PRO B 1 262 ? -22.469 19.422 10.164 1 89.75 262 PRO B C 1
ATOM 4464 O O . PRO B 1 262 ? -22.156 18.234 10.156 1 89.75 262 PRO B O 1
ATOM 4467 N N . SER B 1 263 ? -23.469 19.891 9.5 1 90.31 263 SER B N 1
ATOM 4468 C CA . SER B 1 263 ? -24.203 19.016 8.578 1 90.31 263 SER B CA 1
ATOM 4469 C C . SER B 1 263 ? -23.578 19.047 7.184 1 90.31 263 SER B C 1
ATOM 4471 O O . SER B 1 263 ? -22.828 19.953 6.852 1 90.31 263 SER B O 1
ATOM 4473 N N . GLN B 1 264 ? -23.906 18.031 6.457 1 91.94 264 GLN B N 1
ATOM 4474 C CA . GLN B 1 264 ? -23.453 17.984 5.07 1 91.94 264 GLN B CA 1
ATOM 4475 C C . GLN B 1 264 ? -24.219 18.984 4.207 1 91.94 264 GLN B C 1
ATOM 4477 O O . GLN B 1 264 ? -23.641 19.609 3.318 1 91.94 264 GLN B O 1
ATOM 4482 N N . ALA B 1 265 ? -25.516 19.031 4.555 1 94.56 265 ALA B N 1
ATOM 4483 C CA . ALA B 1 265 ? -26.422 19.812 3.709 1 94.56 265 ALA B CA 1
ATOM 4484 C C . ALA B 1 265 ? -27.344 20.688 4.551 1 94.56 265 ALA B C 1
ATOM 4486 O O . ALA B 1 265 ? -27.375 20.562 5.781 1 94.56 265 ALA B O 1
ATOM 4487 N N . TYR B 1 266 ? -28.062 21.516 3.799 1 95.69 266 TYR B N 1
ATOM 4488 C CA . TYR B 1 266 ? -28.969 22.453 4.449 1 95.69 266 TYR B CA 1
ATOM 4489 C C . TYR B 1 266 ? -30.031 21.703 5.246 1 95.69 266 TYR B C 1
ATOM 4491 O O . TYR B 1 266 ? -30.578 20.688 4.777 1 95.69 266 TYR B O 1
ATOM 4499 N N . ARG B 1 267 ? -30.219 22.188 6.395 1 93.25 267 ARG B N 1
ATOM 4500 C CA . ARG B 1 267 ? -31.312 21.734 7.242 1 93.25 267 ARG B CA 1
ATOM 4501 C C . ARG B 1 267 ? -32.219 22.906 7.617 1 93.25 267 ARG B C 1
ATOM 4503 O O . ARG B 1 267 ? -31.734 24 7.918 1 93.25 267 ARG B O 1
ATOM 4510 N N . PRO B 1 268 ? -33.438 22.547 7.672 1 90.38 268 PRO B N 1
ATOM 4511 C CA . PRO B 1 268 ? -34.375 23.641 8.047 1 90.38 268 PRO B CA 1
ATOM 4512 C C . PRO B 1 268 ? -34.062 24.203 9.43 1 90.38 268 PRO B C 1
ATOM 4514 O O . PRO B 1 268 ? -33.781 23.453 10.367 1 90.38 268 PRO B O 1
ATOM 4517 N N . GLY B 1 269 ? -34.062 25.484 9.547 1 84.88 269 GLY B N 1
ATOM 4518 C CA . GLY B 1 269 ? -33.812 26.141 10.828 1 84.88 269 GLY B CA 1
ATOM 4519 C C . GLY B 1 269 ? -32.375 26.547 11.031 1 84.88 269 GLY B C 1
ATOM 4520 O O . GLY B 1 269 ? -32.062 27.203 12.023 1 84.88 269 GLY B O 1
ATOM 4521 N N . LEU B 1 270 ? -31.562 26.109 10.133 1 84.19 270 LEU B N 1
ATOM 4522 C CA . LEU B 1 270 ? -30.156 26.531 10.234 1 84.19 270 LEU B CA 1
ATOM 4523 C C . LEU B 1 270 ? -30.031 28.047 10.062 1 84.19 270 LEU B C 1
ATOM 4525 O O . LEU B 1 270 ? -30.453 28.594 9.047 1 84.19 270 LEU B O 1
ATOM 4529 N N . ALA B 1 271 ? -29.672 28.625 11.164 1 78.5 271 ALA B N 1
ATOM 4530 C CA . ALA B 1 271 ? -29.469 30.078 11.133 1 78.5 271 ALA B CA 1
ATOM 4531 C C . ALA B 1 271 ? -28 30.438 10.984 1 78.5 271 ALA B C 1
ATOM 4533 O O . ALA B 1 271 ? -27.125 29.609 11.242 1 78.5 271 ALA B O 1
ATOM 4534 N N . ASP B 1 272 ? -27.688 31.625 10.398 1 85.44 272 ASP B N 1
ATOM 4535 C CA . ASP B 1 272 ? -26.344 32.188 10.312 1 85.44 272 ASP B CA 1
ATOM 4536 C C . ASP B 1 272 ? -25.422 31.312 9.477 1 85.44 272 ASP B C 1
ATOM 4538 O O . ASP B 1 272 ? -24.344 30.938 9.914 1 85.44 272 ASP B O 1
ATOM 4542 N N . ILE B 1 273 ? -25.891 31 8.344 1 91.75 273 ILE B N 1
ATOM 4543 C CA . ILE B 1 273 ? -25.109 30.188 7.414 1 91.75 273 ILE B CA 1
ATOM 4544 C C . ILE B 1 273 ? -23.938 31 6.875 1 91.75 273 ILE B C 1
ATOM 4546 O O . ILE B 1 273 ? -24.141 32.031 6.223 1 91.75 273 ILE B O 1
ATOM 4550 N N . ARG B 1 274 ? -22.797 30.594 7.148 1 92.88 274 ARG B N 1
ATOM 4551 C CA . ARG B 1 274 ? -21.609 31.234 6.594 1 92.88 274 ARG B CA 1
ATOM 4552 C C . ARG B 1 274 ? -21.422 30.875 5.121 1 92.88 274 ARG B C 1
ATOM 4554 O O . ARG B 1 274 ? -21.625 29.719 4.73 1 92.88 274 ARG B O 1
ATOM 4561 N N . CYS B 1 275 ? -21.125 31.875 4.379 1 95.75 275 CYS B N 1
ATOM 4562 C CA . CYS B 1 275 ? -20.922 31.672 2.949 1 95.75 275 CYS B CA 1
ATOM 4563 C C . CYS B 1 275 ? -19.578 32.219 2.49 1 95.75 275 CYS B C 1
ATOM 4565 O O . CYS B 1 275 ? -19.094 33.219 3.043 1 95.75 275 CYS B O 1
ATOM 4567 N N . ALA B 1 276 ? -19 31.562 1.557 1 96.81 276 ALA B N 1
ATOM 4568 C CA . ALA B 1 276 ? -17.797 32.062 0.897 1 96.81 276 ALA B CA 1
ATOM 4569 C C . ALA B 1 276 ? -18 32.188 -0.606 1 96.81 276 ALA B C 1
ATOM 4571 O O . ALA B 1 276 ? -18.953 31.625 -1.162 1 96.81 276 ALA B O 1
ATOM 4572 N N . ALA B 1 277 ? -17.172 33.062 -1.178 1 96.88 277 ALA B N 1
ATOM 4573 C CA . ALA B 1 277 ? -17.172 33.094 -2.637 1 96.88 277 ALA B CA 1
ATOM 4574 C C . ALA B 1 277 ? -16.578 31.828 -3.223 1 96.88 277 ALA B C 1
ATOM 4576 O O . ALA B 1 277 ? -15.477 31.406 -2.852 1 96.88 277 ALA B O 1
ATOM 4577 N N . PRO B 1 278 ? -17.328 31.219 -4.102 1 97.94 278 PRO B N 1
ATOM 4578 C CA . PRO B 1 278 ? -16.781 30 -4.719 1 97.94 278 PRO B CA 1
ATOM 4579 C C . PRO B 1 278 ? -15.57 30.281 -5.602 1 97.94 278 PRO B C 1
ATOM 4581 O O . PRO B 1 278 ? -15.578 31.234 -6.391 1 97.94 278 PRO B O 1
ATOM 4584 N N . LEU B 1 279 ? -14.555 29.516 -5.445 1 98 279 LEU B N 1
ATOM 4585 C CA . LEU B 1 279 ? -13.359 29.594 -6.285 1 98 279 LEU B CA 1
ATOM 4586 C C . LEU B 1 279 ? -13.32 28.438 -7.281 1 98 279 LEU B C 1
ATOM 4588 O O . LEU B 1 279 ? -13.5 27.281 -6.906 1 98 279 LEU B O 1
ATOM 4592 N N . PRO B 1 280 ? -13.062 28.734 -8.484 1 97.69 280 PRO B N 1
ATOM 4593 C CA . PRO B 1 280 ? -13.031 27.672 -9.484 1 97.69 280 PRO B CA 1
ATOM 4594 C C . PRO B 1 280 ? -11.828 26.734 -9.328 1 97.69 280 PRO B C 1
ATOM 4596 O O . PRO B 1 280 ? -10.75 27.188 -8.945 1 97.69 280 PRO B O 1
ATOM 4599 N N . VAL B 1 281 ? -12.016 25.5 -9.617 1 97.56 281 VAL B N 1
ATOM 4600 C CA . VAL B 1 281 ? -10.922 24.531 -9.641 1 97.56 281 VAL B CA 1
ATOM 4601 C C . VAL B 1 281 ? -10.266 24.531 -11.023 1 97.56 281 VAL B C 1
ATOM 4603 O O . VAL B 1 281 ? -10.914 24.203 -12.016 1 97.56 281 VAL B O 1
ATOM 4606 N N . PRO B 1 282 ? -9.047 24.906 -11.047 1 96 282 PRO B N 1
ATOM 4607 C CA . PRO B 1 282 ? -8.391 24.922 -12.359 1 96 282 PRO B CA 1
ATOM 4608 C C . PRO B 1 282 ? -8.438 23.578 -13.062 1 96 282 PRO B C 1
ATOM 4610 O O . PRO B 1 282 ? -8.07 22.547 -12.469 1 96 282 PRO B O 1
ATOM 4613 N N . GLY B 1 283 ? -8.914 23.562 -14.297 1 94.81 283 GLY B N 1
ATOM 4614 C CA . GLY B 1 283 ? -8.914 22.359 -15.109 1 94.81 283 GLY B CA 1
ATOM 4615 C C . GLY B 1 283 ? -10.141 21.5 -14.891 1 94.81 283 GLY B C 1
ATOM 4616 O O . GLY B 1 283 ? -10.266 20.422 -15.484 1 94.81 283 GLY B O 1
ATOM 4617 N N . TRP B 1 284 ? -11 21.812 -14.016 1 95.62 284 TRP B N 1
ATOM 4618 C CA . TRP B 1 284 ? -12.219 21.062 -13.758 1 95.62 284 TRP B CA 1
ATOM 4619 C C . TRP B 1 284 ? -13.445 21.984 -13.82 1 95.62 284 TRP B C 1
ATOM 4621 O O . TRP B 1 284 ? -13.891 22.5 -12.797 1 95.62 284 TRP B O 1
ATOM 4631 N N . HIS B 1 285 ? -13.984 22 -14.992 1 94.12 285 HIS B N 1
ATOM 4632 C CA . HIS B 1 285 ? -15.078 22.922 -15.258 1 94.12 285 HIS B CA 1
ATOM 4633 C C . HIS B 1 285 ? -16.297 22.594 -14.406 1 94.12 285 HIS B C 1
ATOM 4635 O O . HIS B 1 285 ? -16.672 21.422 -14.281 1 94.12 285 HIS B O 1
ATOM 4641 N N . GLY B 1 286 ? -16.844 23.609 -13.805 1 95.25 286 GLY B N 1
ATOM 4642 C CA . GLY B 1 286 ? -18.078 23.453 -13.047 1 95.25 286 GLY B CA 1
ATOM 4643 C C . GLY B 1 286 ? -17.844 23.062 -11.602 1 95.25 286 GLY B C 1
ATOM 4644 O O . GLY B 1 286 ? -18.781 22.922 -10.828 1 95.25 286 GLY B O 1
ATOM 4645 N N . THR B 1 287 ? -16.609 22.891 -11.266 1 97.5 287 THR B N 1
ATOM 4646 C CA . THR B 1 287 ? -16.266 22.5 -9.906 1 97.5 287 THR B CA 1
ATOM 4647 C C . THR B 1 287 ? -15.664 23.688 -9.148 1 97.5 287 THR B C 1
ATOM 4649 O O . THR B 1 287 ? -14.875 24.453 -9.703 1 97.5 287 THR B O 1
ATOM 4652 N N . PHE B 1 288 ? -16.094 23.859 -7.855 1 98.38 288 PHE B N 1
ATOM 4653 C CA . PHE B 1 288 ? -15.648 24.984 -7.043 1 98.38 288 PHE B CA 1
ATOM 4654 C C . PHE B 1 288 ? -15.227 24.516 -5.656 1 98.38 288 PHE B C 1
ATOM 4656 O O . PHE B 1 288 ? -15.633 23.453 -5.203 1 98.38 288 PHE B O 1
ATOM 4663 N N . TYR B 1 289 ? -14.336 25.344 -5.047 1 98.56 289 TYR B N 1
ATOM 4664 C CA . TYR B 1 289 ? -13.938 25.062 -3.674 1 98.56 289 TYR B CA 1
ATOM 4665 C C . TYR B 1 289 ? -13.945 26.328 -2.832 1 98.56 289 TYR B C 1
ATOM 4667 O O . TYR B 1 289 ? -14.039 27.438 -3.367 1 98.56 289 TYR B O 1
ATOM 4675 N N . SER B 1 290 ? -13.977 26.188 -1.535 1 98.25 290 SER B N 1
ATOM 4676 C CA . SER B 1 290 ? -13.891 27.281 -0.58 1 98.25 290 SER B CA 1
ATOM 4677 C C . SER B 1 290 ? -13.219 26.844 0.715 1 98.25 290 SER B C 1
ATOM 4679 O O . SER B 1 290 ? -12.984 25.641 0.919 1 98.25 290 SER B O 1
ATOM 4681 N N . TRP B 1 291 ? -12.773 27.734 1.452 1 97.94 291 TRP B N 1
ATOM 4682 C CA . TRP B 1 291 ? -12.188 27.547 2.775 1 97.94 291 TRP B CA 1
ATOM 4683 C C . TRP B 1 291 ? -12.734 28.562 3.77 1 97.94 291 TRP B C 1
ATOM 4685 O O . TRP B 1 291 ? -12.719 29.766 3.502 1 97.94 291 TRP B O 1
ATOM 4695 N N . ILE B 1 292 ? -13.25 28.062 4.965 1 96.38 292 ILE B N 1
ATOM 4696 C CA . ILE B 1 292 ? -13.859 28.938 5.945 1 96.38 292 ILE B CA 1
ATOM 4697 C C . ILE B 1 292 ? -13.359 28.578 7.344 1 96.38 292 ILE B C 1
ATOM 4699 O O . ILE B 1 292 ? -13.367 27.422 7.73 1 96.38 292 ILE B O 1
ATOM 4703 N N . ARG B 1 293 ? -12.914 29.562 8.102 1 94.12 293 ARG B N 1
ATOM 4704 C CA . ARG B 1 293 ? -12.586 29.375 9.508 1 94.12 293 ARG B CA 1
ATOM 4705 C C . ARG B 1 293 ? -13.852 29.203 10.344 1 94.12 293 ARG B C 1
ATOM 4707 O O . ARG B 1 293 ? -14.844 29.906 10.133 1 94.12 293 ARG B O 1
ATOM 4714 N N . LEU B 1 294 ? -13.773 28.266 11.266 1 91.88 294 LEU B N 1
ATOM 4715 C CA . LEU B 1 294 ? -14.914 28.062 12.141 1 91.88 294 LEU B CA 1
ATOM 4716 C C . LEU B 1 294 ? -14.805 28.922 13.398 1 91.88 294 LEU B C 1
ATOM 4718 O O . LEU B 1 294 ? -13.711 29.062 13.961 1 91.88 294 LEU B O 1
ATOM 4722 N N . ASP B 1 295 ? -15.773 29.797 13.758 1 77 295 ASP B N 1
ATOM 4723 C CA . ASP B 1 295 ? -15.758 30.703 14.898 1 77 295 ASP B CA 1
ATOM 4724 C C . ASP B 1 295 ? -15.922 29.953 16.203 1 77 295 ASP B C 1
ATOM 4726 O O . ASP B 1 295 ? -15.234 30.25 17.188 1 77 295 ASP B O 1
ATOM 4730 N N . ASP B 1 296 ? -17.125 29.078 16.453 1 65.25 296 ASP B N 1
ATOM 4731 C CA . ASP B 1 296 ? -17.422 28.453 17.719 1 65.25 296 ASP B CA 1
ATOM 4732 C C . ASP B 1 296 ? -16.906 27.016 17.75 1 65.25 296 ASP B C 1
ATOM 4734 O O . ASP B 1 296 ? -17.547 26.094 17.234 1 65.25 296 ASP B O 1
ATOM 4738 N N . PRO B 1 297 ? -15.688 26.953 18.297 1 61.56 297 PRO B N 1
ATOM 4739 C CA . PRO B 1 297 ? -14.93 25.703 18.312 1 61.56 297 PRO B CA 1
ATOM 4740 C C . PRO B 1 297 ? -15.516 24.672 19.281 1 61.56 297 PRO B C 1
ATOM 4742 O O . PRO B 1 297 ? -14.891 23.641 19.547 1 61.56 297 PRO B O 1
ATOM 4745 N N . ALA B 1 298 ? -16.75 25.016 19.797 1 58 298 ALA B N 1
ATOM 4746 C CA . ALA B 1 298 ? -17.203 24.156 20.875 1 58 298 ALA B CA 1
ATOM 4747 C C . ALA B 1 298 ? -17.297 22.703 20.422 1 58 298 ALA B C 1
ATOM 4749 O O . ALA B 1 298 ? -16.922 21.781 21.156 1 58 298 ALA B O 1
ATOM 4750 N N . ALA B 1 299 ? -17.844 22.531 19.234 1 59.78 299 ALA B N 1
ATOM 4751 C CA . ALA B 1 299 ? -18.031 21.141 18.797 1 59.78 299 ALA B CA 1
ATOM 4752 C C . ALA B 1 299 ? -16.688 20.469 18.516 1 59.78 299 ALA B C 1
ATOM 4754 O O . ALA B 1 299 ? -16.562 19.25 18.656 1 59.78 299 ALA B O 1
ATOM 4755 N N . GLU B 1 300 ? -15.789 21.344 18.297 1 69.06 300 GLU B N 1
ATOM 4756 C CA . GLU B 1 300 ? -14.5 20.766 17.938 1 69.06 300 GLU B CA 1
ATOM 4757 C C . GLU B 1 300 ? -13.516 20.844 19.094 1 69.06 300 GLU B C 1
ATOM 4759 O O . GLU B 1 300 ? -12.391 20.344 19 1 69.06 300 GLU B O 1
ATOM 4764 N N . ARG B 1 301 ? -14.109 21.375 20.203 1 69.44 301 ARG B N 1
ATOM 4765 C CA . ARG B 1 301 ? -13.25 21.625 21.359 1 69.44 301 ARG B CA 1
ATOM 4766 C C . ARG B 1 301 ? -12.734 20.328 21.953 1 69.44 301 ARG B C 1
ATOM 4768 O O . ARG B 1 301 ? -11.641 20.281 22.516 1 69.44 301 ARG B O 1
ATOM 4775 N N . ASP B 1 302 ? -13.5 19.297 21.719 1 80.69 302 ASP B N 1
ATOM 4776 C CA . ASP B 1 302 ? -13.102 18.062 22.406 1 80.69 302 ASP B CA 1
ATOM 4777 C C . ASP B 1 302 ? -12.289 17.156 21.469 1 80.69 302 ASP B C 1
ATOM 4779 O O . ASP B 1 302 ? -11.875 16.062 21.859 1 80.69 302 ASP B O 1
ATOM 4783 N N . LEU B 1 303 ? -12.039 17.75 20.344 1 87.56 303 LEU B N 1
ATOM 4784 C CA . LEU B 1 303 ? -11.297 16.922 19.391 1 87.56 303 LEU B CA 1
ATOM 4785 C C . LEU B 1 303 ? -9.805 16.906 19.734 1 87.56 303 LEU B C 1
ATOM 4787 O O . LEU B 1 303 ? -9.25 17.938 20.141 1 87.56 303 LEU B O 1
ATOM 4791 N N . PRO B 1 304 ? -9.219 15.766 19.641 1 90.56 304 PRO B N 1
ATOM 4792 C CA . PRO B 1 304 ? -7.793 15.656 19.969 1 90.56 304 PRO B CA 1
ATOM 4793 C C . PRO B 1 304 ? -6.887 16.234 18.891 1 90.56 304 PRO B C 1
ATOM 4795 O O . PRO B 1 304 ? -6.316 15.484 18.094 1 90.56 304 PRO B O 1
ATOM 4798 N N . THR B 1 305 ? -6.664 17.531 18.984 1 92.94 305 THR B N 1
ATOM 4799 C CA . THR B 1 305 ? -5.82 18.219 18 1 92.94 305 THR B CA 1
ATOM 4800 C C . THR B 1 305 ? -4.352 18.141 18.422 1 92.94 305 THR B C 1
ATOM 4802 O O . THR B 1 305 ? -4.039 17.75 19.547 1 92.94 305 THR B O 1
ATOM 4805 N N . LEU B 1 306 ? -3.486 18.453 17.484 1 93.81 306 LEU B N 1
ATOM 4806 C CA . LEU B 1 306 ? -2.059 18.516 17.766 1 93.81 306 LEU B CA 1
ATOM 4807 C C . LEU B 1 306 ? -1.771 19.5 18.891 1 93.81 306 LEU B C 1
ATOM 4809 O O . LEU B 1 306 ? -0.951 19.234 19.766 1 93.81 306 LEU B O 1
ATOM 4813 N N . ALA B 1 307 ? -2.424 20.656 18.828 1 92.44 307 ALA B N 1
ATOM 4814 C CA . ALA B 1 307 ? -2.244 21.703 19.844 1 92.44 307 ALA B CA 1
ATOM 4815 C C . ALA B 1 307 ? -2.529 21.156 21.25 1 92.44 307 ALA B C 1
ATOM 4817 O O . ALA B 1 307 ? -1.754 21.391 22.172 1 92.44 307 ALA B O 1
ATOM 4818 N N . LYS B 1 308 ? -3.57 20.453 21.344 1 91.69 308 LYS B N 1
ATOM 4819 C CA . LYS B 1 308 ? -3.941 19.906 22.641 1 91.69 308 LYS B CA 1
ATOM 4820 C C . LYS B 1 308 ? -2.973 18.797 23.062 1 91.69 308 LYS B C 1
ATOM 4822 O O . LYS B 1 308 ? -2.619 18.688 24.234 1 91.69 308 LYS B O 1
ATOM 4827 N N . TRP B 1 309 ? -2.617 17.984 22.062 1 91.69 309 TRP B N 1
ATOM 4828 C CA . TRP B 1 309 ? -1.691 16.891 22.344 1 91.69 309 TRP B CA 1
ATOM 4829 C C . TRP B 1 309 ? -0.349 17.422 22.828 1 91.69 309 TRP B C 1
ATOM 4831 O O . TRP B 1 309 ? 0.254 16.859 23.734 1 91.69 309 TRP B O 1
ATOM 4841 N N . ARG B 1 310 ? 0.123 18.5 22.297 1 89.88 310 ARG B N 1
ATOM 4842 C CA . ARG B 1 310 ? 1.405 19.094 22.656 1 89.88 310 ARG B CA 1
ATOM 4843 C C . ARG B 1 310 ? 1.376 19.641 24.078 1 89.88 310 ARG B C 1
ATOM 4845 O O . ARG B 1 310 ? 2.414 19.719 24.734 1 89.88 310 ARG B O 1
ATOM 4852 N N . HIS B 1 311 ? 0.216 19.969 24.578 1 84.38 311 HIS B N 1
ATOM 4853 C CA . HIS B 1 311 ? 0.101 20.594 25.891 1 84.38 311 HIS B CA 1
ATOM 4854 C C . H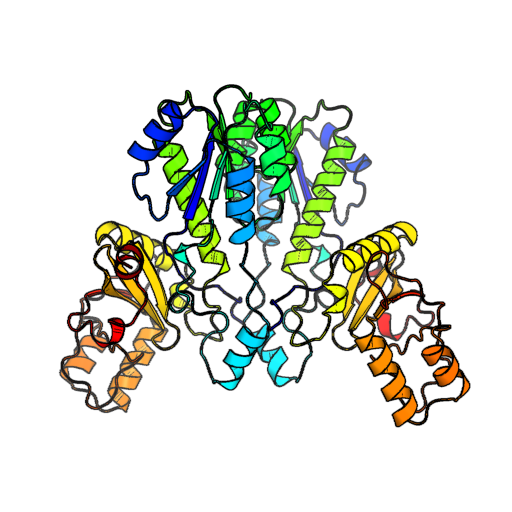IS B 1 311 ? -0.31 19.578 26.938 1 84.38 311 HIS B C 1
ATOM 4856 O O . HIS B 1 311 ? -0.429 19.906 28.125 1 84.38 311 HIS B O 1
ATOM 4862 N N . ALA B 1 312 ? -0.557 18.484 26.484 1 79 312 ALA B N 1
ATOM 4863 C CA . ALA B 1 312 ? -0.932 17.438 27.438 1 79 312 ALA B CA 1
ATOM 4864 C C . ALA B 1 312 ? 0.3 16.844 28.125 1 79 312 ALA B C 1
ATOM 4866 O O . ALA B 1 312 ? 1.385 16.812 27.531 1 79 312 ALA B O 1
#

Organism: NCBI:txid488447

Radius of gyration: 27.41 Å; Cα contacts (8 Å, |Δi|>4): 1153; chains: 2; bounding box: 69×78×57 Å